Protein 4OMU (pdb70)

Radius of gyration: 23.9 Å; Cα contacts (8 Å, |Δi|>4): 1216; chains: 2; bounding box: 64×60×63 Å

InterPro domains:
  IPR006151 Quinate/shikimate 5-dehydrogenase/glutamyl-tRNA reductase [PF01488] (116-191)
  IPR011342 Shikimate dehydrogenase [TIGR00507] (4-271)
  IPR013708 Shikimate dehydrogenase substrate binding, N-terminal [PF08501] (6-87)
  IPR022893 Shikimate dehydrogenase family [MF_00222] (1-270)
  IPR022893 Shikimate dehydrogenase family [PTHR21089] (2-260)
  IPR036291 NAD(P)-binding domain superfamily [SSF51735] (101-270)
  IPR041121 SDH, C-terminal [PF18317] (238-268)
  IPR046346 Aminoacid dehydrogenase-like, N-terminal domain superfamily [SSF53223] (1-100)

B-factor: mean 20.56, std 8.1, range [7.71, 57.64]

Nearest PDB structures (foldseek):
  4omu-assembly2_B  TM=1.004E+00  e=1.196E-61  Pseudomonas putida KT2440
  3pgj-assembly1_D  TM=9.523E-01  e=4.438E-40  Vibrio cholerae O1 biovar El Tor str. N16961
  3pgj-assembly2_B  TM=9.652E-01  e=7.766E-38  Vibrio cholerae O1 biovar El Tor str. N16961
  3pgj-assembly2_C  TM=9.729E-01  e=3.930E-37  Vibrio cholerae O1 biovar El Tor str. N16961
  3pwz-assembly1_A  TM=9.339E-01  e=3.919E-31  Pseudomonas putida

Solvent-accessible surface area: 22590 Å² total; per-residue (Å²): 134,57,61,9,9,0,0,0,8,34,18,67,136,36,68,10,12,55,0,1,117,45,0,9,138,80,31,69,47,96,20,86,3,46,58,40,66,0,26,4,63,80,0,20,92,25,0,140,37,32,18,162,158,1,28,0,0,8,4,42,57,34,3,38,78,38,0,62,169,31,20,99,43,58,26,91,66,0,140,62,3,21,4,0,4,1,0,15,64,68,118,111,49,45,18,51,0,6,6,0,18,2,26,0,0,9,123,3,0,32,79,48,4,53,9,106,2,47,49,68,98,1,1,0,0,3,6,30,28,45,0,63,8,0,0,42,31,0,2,66,68,142,7,97,17,0,26,0,0,6,153,63,58,93,85,0,66,66,1,13,136,62,2,94,124,56,22,60,5,75,29,22,21,23,97,213,20,98,138,48,16,22,2,0,0,0,8,25,20,25,1,37,31,16,74,5,15,68,1,5,52,48,1,12,77,73,62,90,0,11,0,0,0,24,29,71,27,49,63,15,4,22,0,0,34,5,0,47,148,43,34,15,48,44,7,8,8,1,5,7,16,27,0,11,18,0,9,24,0,1,62,66,35,60,56,49,147,14,81,15,62,66,2,6,32,45,3,64,141,67,18,83,197,59,135,58,63,8,10,0,0,0,10,36,29,60,112,37,42,12,8,46,0,2,127,52,0,8,143,77,31,68,48,91,20,84,8,44,56,40,63,0,25,6,63,80,0,21,90,26,0,132,40,33,20,156,161,2,28,0,0,10,3,44,58,40,3,37,81,48,0,52,175,36,19,98,40,34,21,109,67,0,149,79,5,24,7,0,2,0,0,12,63,69,122,111,52,43,18,46,0,4,5,0,13,2,28,0,0,11,122,10,0,30,78,75,18,52,10,112,1,47,45,66,97,3,2,0,0,2,4,24,29,48,0,67,9,0,0,51,34,0,3,65,71,140,7,114,25,0,29,0,0,7,150,67,55,92,84,0,67,92,0,8,131,75,0,82,126,61,18,56,8,73,27,24,23,22,92,212,30,108,104,47,14,24,2,0,0,0,8,28,17,25,1,40,22,14,75,6,12,71,2,14,49,58,1,12,72,72,64,96,0,12,0,0,0,19,26,72,28,63,92,82,4,20,1,11,41,5,0,87,144,41,34,16,50,81,47,44,54,2,10,8,16,28,0,14,24,5,9,22,1,1,62,62,32,57,56,57,144,16,83,17,65,66,2,12,35,37,2,138,141,30,26,88,149,48,75,22,119,86,5,101,67,90

Sequence (556 aa):
MDQYVVFGNPIGHSKSPLIHRLFAEQTGQDLEYATLLAPLDEFSDCARGFFKQGSGGNVTVPFKEEAFRLCDSLTPRARRAGAVNTLSKLADGTLQGDNTDGAGLVRDLTVNAGVELAGKRILILGAGGAVRGVLEPILAHKPQSLVIANRTVEKAEQLAREFDELGPVVASGFAWLQEPVDVIINATSASLAGELPPIADSLVEAGRTVCYDMMYGKEPTPFCQWATKLGAAKVLDGLGMLAEQAAEAFFIWRGVRPDTAPVLAELRRQLARGMDQYVVFGNPIGHSKSPLIHRLFAEQTGQDLEYATLLAPLDEFSDCARGFFKQGSGGNVTVPFKEEAFRLCDSLTPRARRAGAVNTLSKLADGTLQGDNTDGAGLVRDLTVNAGVELAGKRILILGAGGAVRGVLEPILAHKPQSLVIANRTVEKAEQLAREFDELGPVVASGFAWLQEPVDVIINATSASLAGELPPIADSLVEAGRTVCYDMMYGKEPTPFCQWATKLGAAKVLDGLGMLAEQAAEAFFIWRGVRPDTAPVLAELRRQLARGSRENLYFQ

Foldseek 3Di:
DAEEEEEDVPPVPPCLQVLVVVLCVQVVHDYHYYYDYDDPVCRLVSVVVCLVRHFKYFYDPPCFLVLLVNFPEEDPLSVQLSGFGMWGQDPVRGIYGYQLLQVQVVCCQCPVVVAQAAQWFEEEEAQDSQVSNRPQVSLVSHYVAYEYEYPDQVSLQVSCVSCVVSHRYHYDYQVPDAAATQEYEYDDPCQQVPPDDPHDLNNADALGHEYEYLADDLDQGNSQVSNVVSRHNYGYYNLSSVSRSSQVSSCVRPVDGGDSVVVSVVVVVVSVVD/DAEEEEEDPPCVPPCQQVLLVVQCVQVVHDYHYYYDYADPPGRLVSVVVCLVRHFKYFYDPPCFLVVLVNFPEEDPLCVQLSGFGIWGQDPVRGIYGYQLLQVQVCCCQCPVVNAQAAQFEEEEEDQDSSCSNRVQVSLVSHYVAYEYEYPDQVSLVVSQVSPVVSHHYDTYYAPPDAAATQEYEYDDPCQQVVPDHPHDLNNADALGHEYEYLADALDRGPSLVSNVVSRHNYRYYNLSSVLRSSQVSSCVRPVDGGDSVVVSVVVNVVSPDDDPVPPPVD

Secondary structure (DSSP, 8-state):
-EEEEEEESS-TT-SHHHHHHHHHHHTT--EEEEEEE--TT-HHHHHHHHTTT--EEEE-TTSHHHHHHH-SEE-HHHHHHT--SEEEE-TTS-EEEE--HHHHHHHIIIIIS----TT-EEEEE--SHHHHTTHHHHHHT--SEEEEE-SSHHHHHHHHHHHGGGSSEEEE-GGG--S--SEEEE--GGGGGT------GGGS-TTT-EEEES---SS--HHHHHHHHTT-SEEE-THHHHHHHHHHHHHHHHS-PPP-HHHHHHHHHHHHH-/-EEEEEEESS-TT-SHHHHHHHHHHHHT--EEEEEEE--TT-HHHHHHHHTTT--EEEE-TTSHHHHHHH-SEE-HHHHHHT--SEEEE-TTS-EEEE--HHHHHHHIIIIIS----TT-EEEEE--SHHHHTTHHHHHTT--SEEEEE-SSHHHHHHHHHHHTTTS-EEEE-STT--S--SEEEE--GGGGGT------GGGS-TTT-EEEES---SSPPHHHHHHHHTT-SEEE-THHHHHHHHHHHHHHHHSSPPPHHHHHHHHHHHHT----TTSTT-

Structure (mmCIF, N/CA/C/O backbone):
data_4OMU
#
_entry.id   4OMU
#
_cell.length_a   67.555
_cell.length_b   84.393
_cell.length_c   94.404
_cell.angle_alpha   90.00
_cell.angle_beta   90.00
_cell.angle_gamma   90.00
#
_symmetry.space_group_name_H-M   'P 21 21 21'
#
loop_
_entity.id
_entity.type
_entity.pdbx_description
1 polymer 'Shikimate dehydrogenase'
2 non-polymer 'SULFATE ION'
3 water water
#
loop_
_atom_site.group_PDB
_atom_site.id
_atom_site.type_symbol
_atom_site.label_atom_id
_atom_site.label_alt_id
_atom_site.label_comp_id
_atom_site.label_asym_id
_atom_site.label_entity_id
_atom_site.label_seq_id
_atom_site.pdbx_PDB_ins_code
_atom_site.Cartn_x
_atom_site.Cartn_y
_atom_site.Cartn_z
_atom_site.occupancy
_atom_site.B_iso_or_equiv
_atom_site.auth_seq_id
_atom_site.auth_comp_id
_atom_site.auth_asym_id
_atom_site.auth_atom_id
_atom_site.pdbx_PDB_model_num
ATOM 1 N N . MET A 1 1 ? -23.104 -15.601 -34.730 1.00 36.02 1 MET A N 1
ATOM 2 C CA . MET A 1 1 ? -21.662 -15.568 -34.947 1.00 33.62 1 MET A CA 1
ATOM 3 C C . MET A 1 1 ? -20.934 -16.166 -33.754 1.00 25.49 1 MET A C 1
ATOM 4 O O . MET A 1 1 ? -21.341 -15.970 -32.614 1.00 29.96 1 MET A O 1
ATOM 9 N N . ASP A 1 2 ? -19.854 -16.891 -34.018 1.00 23.82 2 ASP A N 1
ATOM 10 C CA . ASP A 1 2 ? -19.135 -17.572 -32.949 1.00 19.27 2 ASP A CA 1
ATOM 11 C C . ASP A 1 2 ? -18.348 -16.578 -32.092 1.00 18.73 2 ASP A C 1
ATOM 12 O O . ASP A 1 2 ? -17.712 -15.661 -32.614 1.00 16.03 2 ASP A O 1
ATOM 17 N N . GLN A 1 3 ? -18.412 -16.760 -30.775 1.00 15.48 3 GLN A N 1
ATOM 18 C CA . GLN A 1 3 ? -17.754 -15.857 -29.838 1.00 15.53 3 GLN A CA 1
ATOM 19 C C . GLN A 1 3 ? -16.605 -16.536 -29.115 1.00 13.12 3 GLN A C 1
ATOM 20 O O . GLN A 1 3 ? -16.725 -17.663 -28.625 1.00 14.03 3 GLN A O 1
ATOM 26 N N . TYR A 1 4 ? -15.488 -15.825 -29.063 1.00 12.78 4 TYR A N 1
ATOM 27 C CA . TYR A 1 4 ? -14.290 -16.274 -28.368 1.00 11.92 4 TYR A CA 1
ATOM 28 C C . TYR A 1 4 ? -13.809 -15.155 -27.455 1.00 12.72 4 TYR A C 1
ATOM 29 O O . TYR A 1 4 ? -14.027 -13.964 -27.748 1.00 12.69 4 TYR A O 1
ATOM 38 N N . VAL A 1 5 ? -13.174 -15.526 -26.344 1.00 10.14 5 VAL A N 1
ATOM 39 C CA . VAL A 1 5 ? -12.567 -14.533 -25.443 1.00 11.21 5 VAL A CA 1
ATOM 40 C C . VAL A 1 5 ? -11.186 -14.928 -24.951 1.00 11.11 5 VAL A C 1
ATOM 41 O O . VAL A 1 5 ? -10.770 -16.091 -25.065 1.00 11.76 5 VAL A O 1
ATOM 45 N N . VAL A 1 6 ? -10.475 -13.950 -24.396 1.00 10.22 6 VAL A N 1
ATOM 46 C CA . VAL A 1 6 ? -9.324 -14.247 -23.549 1.00 9.40 6 VAL A CA 1
ATOM 47 C C . VAL A 1 6 ? -9.739 -13.969 -22.105 1.00 11.42 6 VAL A C 1
ATOM 48 O O . VAL A 1 6 ? -10.224 -12.883 -21.784 1.00 11.33 6 VAL A O 1
ATOM 52 N N . PHE A 1 7 ? -9.608 -14.985 -21.255 1.00 8.81 7 PHE A N 1
ATOM 53 C CA . PHE A 1 7 ? -9.892 -14.841 -19.831 1.00 10.70 7 PHE A CA 1
ATOM 54 C C . PHE A 1 7 ? -8.640 -14.344 -19.162 1.00 11.77 7 PHE A C 1
ATOM 55 O O . PHE A 1 7 ? -7.580 -14.941 -19.332 1.00 11.50 7 PHE A O 1
ATOM 63 N N . GLY A 1 8 ? -8.746 -13.295 -18.368 1.00 12.20 8 GLY A N 1
ATOM 64 C CA . GLY A 1 8 ? -7.576 -12.810 -17.675 1.00 14.13 8 GLY A CA 1
ATOM 65 C C . GLY A 1 8 ? -7.883 -11.786 -16.606 1.00 12.12 8 GLY A C 1
ATOM 66 O O . GLY A 1 8 ? -9.021 -11.324 -16.478 1.00 12.16 8 GLY A O 1
ATOM 67 N N . ASN A 1 9 ? -6.845 -11.445 -15.849 1.00 12.29 9 ASN A N 1
ATOM 68 C CA . ASN A 1 9 ? -6.900 -10.369 -14.861 1.00 12.79 9 ASN A CA 1
ATOM 69 C C . ASN A 1 9 ? -5.481 -9.953 -14.485 1.00 12.79 9 ASN A C 1
ATOM 70 O O . ASN A 1 9 ? -4.764 -10.725 -13.855 1.00 12.59 9 ASN A O 1
ATOM 75 N N . PRO A 1 10 ? -5.062 -8.738 -14.870 1.00 12.68 10 PRO A N 1
ATOM 76 C CA . PRO A 1 10 ? -5.771 -7.733 -15.661 1.00 13.11 10 PRO A CA 1
ATOM 77 C C . PRO A 1 10 ? -5.779 -8.130 -17.133 1.00 15.90 10 PRO A C 1
ATOM 78 O O . PRO A 1 10 ? -4.961 -8.951 -17.533 1.00 20.05 10 PRO A O 1
ATOM 82 N N . ILE A 1 11 ? -6.663 -7.562 -17.932 1.00 19.82 11 ILE A N 1
ATOM 83 C CA . ILE A 1 11 ? -6.749 -8.051 -19.305 1.00 22.29 11 ILE A CA 1
ATOM 84 C C . ILE A 1 11 ? -6.953 -6.909 -20.295 1.00 28.55 11 ILE A C 1
ATOM 85 O O . ILE A 1 11 ? -7.097 -7.131 -21.503 1.00 28.64 11 ILE A O 1
ATOM 90 N N . GLY A 1 12 ? -6.902 -5.684 -19.779 1.00 28.00 12 GLY A N 1
ATOM 91 C CA . GLY A 1 12 ? -7.101 -4.491 -20.581 1.00 34.97 12 GLY A CA 1
ATOM 92 C C . GLY A 1 12 ? -6.129 -4.345 -21.740 1.00 32.64 12 GLY A C 1
ATOM 93 O O . GLY A 1 12 ? -6.532 -3.980 -22.845 1.00 40.49 12 GLY A O 1
ATOM 94 N N . HIS A 1 13 ? -4.856 -4.642 -21.496 1.00 26.35 13 HIS A N 1
ATOM 95 C CA . HIS A 1 13 ? -3.809 -4.457 -22.498 1.00 32.87 13 HIS A CA 1
ATOM 96 C C . HIS A 1 13 ? -3.465 -5.720 -23.298 1.00 27.71 13 HIS A C 1
ATOM 97 O O . HIS A 1 13 ? -2.393 -5.809 -23.899 1.00 25.89 13 HIS A O 1
ATOM 104 N N . SER A 1 14 ? -4.370 -6.694 -23.302 1.00 23.36 14 SER A N 1
ATOM 105 C CA . SER A 1 14 ? -4.124 -7.955 -23.996 1.00 20.22 14 SER A CA 1
ATOM 106 C C . SER A 1 14 ? -3.894 -7.785 -25.491 1.00 18.45 14 SER A C 1
ATOM 107 O O . SER A 1 14 ? -4.589 -6.997 -26.136 1.00 20.33 14 SER A O 1
ATOM 110 N N . LYS A 1 15 ? -2.930 -8.541 -26.023 1.00 18.52 15 LYS A N 1
ATOM 111 C CA . LYS A 1 15 ? -2.653 -8.589 -27.453 1.00 20.28 15 LYS A CA 1
ATOM 112 C C . LYS A 1 15 ? -3.514 -9.647 -28.142 1.00 15.43 15 LYS A C 1
ATOM 113 O O . LYS A 1 15 ? -3.561 -9.715 -29.368 1.00 14.42 15 LYS A O 1
ATOM 119 N N . SER A 1 16 ? -4.184 -10.490 -27.360 1.00 14.87 16 SER A N 1
ATOM 120 C CA . SER A 1 16 ? -4.866 -11.637 -27.968 1.00 13.72 16 SER A CA 1
ATOM 121 C C . SER A 1 16 ? -6.035 -11.249 -28.892 1.00 13.11 16 SER A C 1
ATOM 122 O O . SER A 1 16 ? -6.214 -11.888 -29.935 1.00 13.05 16 SER A O 1
ATOM 125 N N . PRO A 1 17 ? -6.837 -10.230 -28.527 1.00 14.11 17 PRO A N 1
ATOM 126 C CA . PRO A 1 17 ? -7.901 -9.874 -29.473 1.00 14.05 17 PRO A CA 1
ATOM 127 C C . PRO A 1 17 ? -7.365 -9.447 -30.835 1.00 15.22 17 PRO A C 1
ATOM 128 O O . PRO A 1 17 ? -7.892 -9.928 -31.822 1.00 13.09 17 PRO A O 1
ATOM 132 N N . LEU A 1 18 ? -6.330 -8.615 -30.875 1.00 13.49 18 LEU A N 1
ATOM 133 C CA . LEU A 1 18 ? -5.697 -8.249 -32.145 1.00 12.74 18 LEU A CA 1
ATOM 134 C C . LEU A 1 18 ? -5.217 -9.479 -32.892 1.00 12.13 18 LEU A C 1
ATOM 135 O O . LEU A 1 18 ? -5.433 -9.611 -34.092 1.00 12.17 18 LEU A O 1
ATOM 140 N N . ILE A 1 19 ? -4.534 -10.366 -32.182 1.00 12.27 19 ILE A N 1
ATOM 141 C CA . ILE A 1 19 ? -3.929 -11.530 -32.821 1.00 10.45 19 ILE A CA 1
ATOM 142 C C . ILE A 1 19 ? -4.979 -12.405 -33.489 1.00 12.16 19 ILE A C 1
ATOM 143 O O . ILE A 1 19 ? -4.845 -12.763 -34.656 1.00 11.40 19 ILE A O 1
ATOM 148 N N . HIS A 1 20 ? -6.043 -12.724 -32.765 1.00 12.35 20 HIS A N 1
ATOM 149 C CA . HIS A 1 20 ? -7.032 -13.630 -33.323 1.00 13.21 20 HIS A CA 1
ATOM 150 C C . HIS A 1 20 ? -7.928 -12.939 -34.344 1.00 11.81 20 HIS A C 1
ATOM 151 O O . HIS A 1 20 ? -8.419 -13.590 -35.273 1.00 13.04 20 HIS A O 1
ATOM 158 N N . ARG A 1 21 ? -8.128 -11.628 -34.198 1.00 11.93 21 ARG A N 1
ATOM 159 C CA . ARG A 1 21 ? -8.865 -10.893 -35.232 1.00 11.73 21 ARG A CA 1
ATOM 160 C C . ARG A 1 21 ? -8.092 -10.898 -36.551 1.00 12.37 21 ARG A C 1
ATOM 161 O O . ARG A 1 21 ? -8.674 -11.098 -37.623 1.00 15.49 21 ARG A O 1
ATOM 169 N N . LEU A 1 22 ? -6.777 -10.739 -36.474 1.00 12.41 22 LEU A N 1
ATOM 170 C CA . LEU A 1 22 ? -5.951 -10.814 -37.676 1.00 13.97 22 LEU A CA 1
ATOM 171 C C . LEU A 1 22 ? -5.955 -12.219 -38.272 1.00 16.52 22 LEU A C 1
ATOM 172 O O . LEU A 1 22 ? -6.046 -12.388 -39.489 1.00 16.55 22 LEU A O 1
ATOM 177 N N . PHE A 1 23 ? -5.843 -13.229 -37.416 1.00 11.36 23 PHE A N 1
ATOM 178 C CA . PHE A 1 23 ? -6.007 -14.615 -37.857 1.00 12.10 23 PHE A CA 1
ATOM 179 C C . PHE A 1 23 ? -7.327 -14.812 -38.596 1.00 13.17 23 PHE A C 1
ATOM 180 O O . PHE A 1 23 ? -7.383 -15.447 -39.648 1.00 16.05 23 PHE A O 1
ATOM 188 N N . ALA A 1 24 ? -8.403 -14.298 -38.012 1.00 12.07 24 ALA A N 1
ATOM 189 C CA . ALA A 1 24 ? -9.738 -14.504 -38.571 1.00 12.94 24 ALA A CA 1
ATOM 190 C C . ALA A 1 24 ? -9.877 -13.823 -39.937 1.00 17.41 24 ALA A C 1
ATOM 191 O O . ALA A 1 24 ? -10.506 -14.368 -40.842 1.00 18.37 24 ALA A O 1
ATOM 193 N N . GLU A 1 25 ? -9.285 -12.641 -40.076 1.00 18.34 25 GLU A N 1
ATOM 194 C CA . GLU A 1 25 ? -9.314 -11.922 -41.346 1.00 22.11 25 GLU A CA 1
ATOM 195 C C . GLU A 1 25 ? -8.547 -12.692 -42.409 1.00 22.16 25 GLU A C 1
ATOM 196 O O . GLU A 1 25 ? -9.024 -12.867 -43.531 1.00 21.96 25 GLU A O 1
ATOM 202 N N . GLN A 1 26 ? -7.353 -13.152 -42.042 1.00 17.89 26 GLN A N 1
ATOM 203 C CA . GLN A 1 26 ? -6.497 -13.951 -42.918 1.00 19.94 26 GLN A CA 1
ATOM 204 C C . GLN A 1 26 ? -7.173 -15.170 -43.512 1.00 23.53 26 GLN A C 1
ATOM 205 O O . GLN A 1 26 ? -6.991 -15.497 -44.690 1.00 22.86 26 GLN A O 1
ATOM 211 N N . THR A 1 27 ? -7.914 -15.866 -42.659 1.00 20.90 27 THR A N 1
ATOM 212 C CA . THR A 1 27 ? -8.414 -17.194 -42.962 1.00 20.33 27 THR A CA 1
ATOM 213 C C . THR A 1 27 ? -9.920 -17.198 -43.239 1.00 19.51 27 THR A C 1
ATOM 214 O O . THR A 1 27 ? -10.535 -18.255 -43.336 1.00 21.96 27 THR A O 1
ATOM 218 N N . GLY A 1 28 ? -10.502 -16.007 -43.350 1.00 21.89 28 GLY A N 1
ATOM 219 C CA . GLY A 1 28 ? -11.917 -15.863 -43.666 1.00 23.27 28 GLY A CA 1
ATOM 220 C C . GLY A 1 28 ? -12.896 -16.447 -42.649 1.00 24.34 28 GLY A C 1
ATOM 221 O O . GLY A 1 28 ? -13.965 -16.951 -43.012 1.00 25.11 28 GLY A O 1
ATOM 222 N N . GLN A 1 29 ? -12.548 -16.370 -41.368 1.00 17.76 29 GLN A N 1
ATOM 223 C CA . GLN A 1 29 ? -13.403 -16.923 -40.325 1.00 19.49 29 GLN A CA 1
ATOM 224 C C . GLN A 1 29 ? -14.379 -15.914 -39.752 1.00 20.85 29 GLN A C 1
ATOM 225 O O . GLN A 1 29 ? -14.002 -14.792 -39.397 1.00 21.25 29 GLN A O 1
ATOM 231 N N . ASP A 1 30 ? -15.633 -16.335 -39.648 1.00 20.44 30 ASP A N 1
ATOM 232 C CA . ASP A 1 30 ? -16.694 -15.505 -39.103 1.00 21.35 30 ASP A CA 1
ATOM 233 C C . ASP A 1 30 ? -16.800 -15.666 -37.592 1.00 22.09 30 ASP A C 1
ATOM 234 O O . ASP A 1 30 ? -17.556 -16.501 -37.087 1.00 23.50 30 ASP A O 1
ATOM 239 N N . LEU A 1 31 ? -16.042 -14.851 -36.869 1.00 18.34 31 LEU A N 1
ATOM 240 C CA . LEU A 1 31 ? -16.024 -14.918 -35.413 1.00 19.80 31 LEU A CA 1
ATOM 241 C C . LEU A 1 31 ? -15.693 -13.567 -34.810 1.00 20.58 31 LEU A C 1
ATOM 242 O O . LEU A 1 31 ? -15.150 -12.691 -35.487 1.00 18.60 31 LEU A O 1
ATOM 247 N N . GLU A 1 32 ? -15.993 -13.418 -33.524 1.00 17.47 32 GLU A N 1
ATOM 248 C CA . GLU A 1 32 ? -15.584 -12.241 -32.774 1.00 20.51 32 GLU A CA 1
ATOM 249 C C . GLU A 1 32 ? -14.761 -12.670 -31.570 1.00 18.46 32 GLU A C 1
ATOM 250 O O . GLU A 1 32 ? -14.992 -13.739 -31.017 1.00 17.19 32 GLU A O 1
ATOM 256 N N . TYR A 1 33 ? -13.807 -11.829 -31.171 1.00 18.27 33 TYR A N 1
ATOM 257 C CA . TYR A 1 33 ? -12.908 -12.145 -30.065 1.00 15.02 33 TYR A CA 1
ATOM 258 C C . TYR A 1 33 ? -12.761 -10.940 -29.138 1.00 22.95 33 TYR A C 1
ATOM 259 O O . TYR A 1 33 ? -12.357 -9.859 -29.573 1.00 25.29 33 TYR A O 1
ATOM 268 N N . ALA A 1 34 ? -13.085 -11.129 -27.862 1.00 15.90 34 ALA A N 1
ATOM 269 C CA . ALA A 1 34 ? -13.051 -10.024 -26.899 1.00 15.60 34 ALA A CA 1
ATOM 270 C C . ALA A 1 34 ? -12.309 -10.425 -25.629 1.00 17.62 34 ALA A C 1
ATOM 271 O O . ALA A 1 34 ? -11.986 -11.586 -25.443 1.00 15.52 34 ALA A O 1
ATOM 273 N N . THR A 1 35 ? -12.012 -9.457 -24.767 1.00 16.30 35 THR A N 1
ATOM 274 C CA . THR A 1 35 ? -11.423 -9.759 -23.459 1.00 13.52 35 THR A CA 1
ATOM 275 C C . THR A 1 35 ? -12.552 -10.042 -22.482 1.00 14.57 35 THR A C 1
ATOM 276 O O . THR A 1 35 ? -13.665 -9.556 -22.656 1.00 13.83 35 THR A O 1
ATOM 280 N N . LEU A 1 36 ? -12.268 -10.856 -21.472 1.00 12.46 36 LEU A N 1
ATOM 281 C CA . LEU A 1 36 ? -13.205 -11.095 -20.381 1.00 11.99 36 LEU A CA 1
ATOM 282 C C . LEU A 1 36 ? -12.432 -11.028 -19.077 1.00 12.42 36 LEU A C 1
ATOM 283 O O . LEU A 1 36 ? -11.605 -11.894 -18.801 1.00 12.39 36 LEU A O 1
ATOM 288 N N . LEU A 1 37 ? -12.704 -9.994 -18.286 1.00 12.24 37 LEU A N 1
ATOM 289 C CA . LEU A 1 37 ? -12.054 -9.843 -16.995 1.00 11.25 37 LEU A CA 1
ATOM 290 C C . LEU A 1 37 ? -12.692 -10.753 -15.958 1.00 14.25 37 LEU A C 1
ATOM 291 O O . LEU A 1 37 ? -13.871 -10.614 -15.626 1.00 17.53 37 LEU A O 1
ATOM 296 N N . ALA A 1 38 ? -11.918 -11.713 -15.475 1.00 13.08 38 ALA A N 1
ATOM 297 C CA . ALA A 1 38 ? -12.373 -12.576 -14.390 1.00 13.80 38 ALA A CA 1
ATOM 298 C C . ALA A 1 38 ? -11.787 -12.107 -13.077 1.00 12.50 38 ALA A C 1
ATOM 299 O O . ALA A 1 38 ? -10.565 -11.959 -12.971 1.00 14.02 38 ALA A O 1
ATOM 301 N N . PRO A 1 39 ? -12.638 -11.892 -12.057 1.00 12.53 39 PRO A N 1
ATOM 302 C CA . PRO A 1 39 ? -12.078 -11.688 -10.714 1.00 13.76 39 PRO A CA 1
ATOM 303 C C . PRO A 1 39 ? -11.141 -12.837 -10.375 1.00 12.23 39 PRO A C 1
ATOM 304 O O . PRO A 1 39 ? -11.423 -13.969 -10.759 1.00 13.46 39 PRO A O 1
ATOM 308 N N . LEU A 1 40 ? -10.042 -12.558 -9.685 1.00 10.84 40 LEU A N 1
ATOM 309 C CA . LEU A 1 40 ? -9.011 -13.564 -9.446 1.00 12.97 40 LEU A CA 1
ATOM 310 C C . LEU A 1 40 ? -9.504 -14.830 -8.741 1.00 12.25 40 LEU A C 1
ATOM 311 O O . LEU A 1 40 ? -8.890 -15.894 -8.858 1.00 14.32 40 LEU A O 1
ATOM 316 N N . ASP A 1 41 ? -10.617 -14.724 -8.022 1.00 14.05 41 ASP A N 1
ATOM 317 C CA . ASP A 1 41 ? -11.141 -15.879 -7.306 1.00 15.54 41 ASP A CA 1
ATOM 318 C C . ASP A 1 41 ? -12.431 -16.420 -7.901 1.00 15.34 41 ASP A C 1
ATOM 319 O O . ASP A 1 41 ? -13.023 -17.334 -7.332 1.00 14.82 41 ASP A O 1
ATOM 324 N N . GLU A 1 42 ? -12.860 -15.881 -9.038 1.00 15.11 42 GLU A N 1
ATOM 325 C CA . GLU A 1 42 ? -14.139 -16.289 -9.620 1.00 14.22 42 GLU A CA 1
ATOM 326 C C . GLU A 1 42 ? -14.003 -16.774 -11.060 1.00 12.50 42 GLU A C 1
ATOM 327 O O . GLU A 1 42 ? -14.941 -16.643 -11.832 1.00 13.47 42 GLU A O 1
ATOM 333 N N . PHE A 1 43 ? -12.850 -17.333 -11.423 1.00 13.45 43 PHE A N 1
ATOM 334 C CA . PHE A 1 43 ? -12.651 -17.717 -12.822 1.00 12.87 43 PHE A CA 1
ATOM 335 C C . PHE A 1 43 ? -13.666 -18.749 -13.294 1.00 12.70 43 PHE A C 1
ATOM 336 O O . PHE A 1 43 ? -14.231 -18.615 -14.379 1.00 13.09 43 PHE A O 1
ATOM 344 N N . SER A 1 44 ? -13.877 -19.803 -12.508 1.00 13.75 44 SER A N 1
ATOM 345 C CA . SER A 1 44 ? -14.764 -20.876 -12.956 1.00 15.52 44 SER A CA 1
ATOM 346 C C . SER A 1 44 ? -16.177 -20.363 -13.200 1.00 17.32 44 SER A C 1
ATOM 347 O O . SER A 1 44 ? -16.821 -20.736 -14.182 1.00 14.04 44 SER A O 1
ATOM 350 N N . ASP A 1 45 ? -16.659 -19.493 -12.319 1.00 15.49 45 ASP A N 1
ATOM 351 C CA . ASP A 1 45 ? -17.976 -18.900 -12.510 1.00 18.21 45 ASP A CA 1
ATOM 352 C C . ASP A 1 45 ? -18.046 -18.112 -13.812 1.00 17.94 45 ASP A C 1
ATOM 353 O O . ASP A 1 45 ? -19.022 -18.201 -14.558 1.00 17.91 45 ASP A O 1
ATOM 358 N N . CYS A 1 46 ? -16.994 -17.350 -14.088 1.00 14.20 46 CYS A N 1
ATOM 359 C CA . CYS A 1 46 ? -16.936 -16.534 -15.294 1.00 14.88 46 CYS A CA 1
ATOM 360 C C . CYS A 1 46 ? -16.956 -17.398 -16.546 1.00 13.81 46 CYS A C 1
ATOM 361 O O . CYS A 1 46 ? -17.641 -17.076 -17.515 1.00 16.23 46 CYS A O 1
ATOM 364 N N . ALA A 1 47 ? -16.169 -18.472 -16.528 1.00 13.83 47 ALA A N 1
ATOM 365 C CA . ALA A 1 47 ? -16.104 -19.395 -17.656 1.00 13.15 47 ALA A CA 1
ATOM 366 C C . ALA A 1 47 ? -17.456 -20.083 -17.881 1.00 13.06 47 ALA A C 1
ATOM 367 O O . ALA A 1 47 ? -17.927 -20.155 -19.012 1.00 14.65 47 ALA A O 1
ATOM 369 N N . ARG A 1 48 ? -18.089 -20.567 -16.816 1.00 15.82 48 ARG A N 1
ATOM 370 C CA . ARG A 1 48 ? -19.410 -21.187 -16.980 1.00 16.81 48 ARG A CA 1
ATOM 371 C C . ARG A 1 48 ? -20.421 -20.229 -17.589 1.00 17.07 48 ARG A C 1
ATOM 372 O O . ARG A 1 48 ? -21.206 -20.619 -18.467 1.00 17.23 48 ARG A O 1
ATOM 380 N N . GLY A 1 49 ? -20.409 -18.979 -17.131 1.00 15.02 49 GLY A N 1
ATOM 381 C CA . GLY A 1 49 ? -21.281 -17.962 -17.685 1.00 19.10 49 GLY A CA 1
ATOM 382 C C . GLY A 1 49 ? -21.016 -17.728 -19.162 1.00 18.88 49 GLY A C 1
ATOM 383 O O . GLY A 1 49 ? -21.943 -17.694 -19.975 1.00 18.07 49 GLY A O 1
ATOM 384 N N . PHE A 1 50 ? -19.744 -17.579 -19.525 1.00 14.37 50 PHE A N 1
ATOM 385 C CA . PHE A 1 50 ? -19.408 -17.340 -20.924 1.00 13.90 50 PHE A CA 1
ATOM 386 C C . PHE A 1 50 ? -19.812 -18.487 -21.842 1.00 15.63 50 PHE A C 1
ATOM 387 O O . PHE A 1 50 ? -20.269 -18.256 -22.965 1.00 16.52 50 PHE A O 1
ATOM 395 N N . PHE A 1 51 ? -19.654 -19.719 -21.377 1.00 13.79 51 PHE A N 1
ATOM 396 C CA . PHE A 1 51 ? -19.823 -20.857 -22.267 1.00 13.26 51 PHE A CA 1
ATOM 397 C C . PHE A 1 51 ? -21.279 -21.296 -22.397 1.00 17.25 51 PHE A C 1
ATOM 398 O O . PHE A 1 51 ? -21.579 -22.284 -23.065 1.00 21.45 51 PHE A O 1
ATOM 406 N N . LYS A 1 52 ? -22.183 -20.542 -21.787 1.00 19.17 52 LYS A N 1
ATOM 407 C CA . LYS A 1 52 ? -23.597 -20.715 -22.104 1.00 22.65 52 LYS A CA 1
ATOM 408 C C . LYS A 1 52 ? -23.818 -20.460 -23.596 1.00 23.06 52 LYS A C 1
ATOM 409 O O . LYS A 1 52 ? -24.537 -21.217 -24.254 1.00 23.97 52 LYS A O 1
ATOM 415 N N . GLN A 1 53 ? -23.163 -19.422 -24.124 1.00 22.29 53 GLN A N 1
ATOM 416 C CA . GLN A 1 53 ? -23.289 -19.024 -25.529 1.00 23.81 53 GLN A CA 1
ATOM 417 C C . GLN A 1 53 ? -21.972 -19.050 -26.319 1.00 21.89 53 GLN A C 1
ATOM 418 O O . GLN A 1 53 ? -21.982 -19.050 -27.554 1.00 20.43 53 GLN A O 1
ATOM 424 N N . GLY A 1 54 ? -20.843 -19.043 -25.619 1.00 18.48 54 GLY A N 1
ATOM 425 C CA . GLY A 1 54 ? -19.561 -18.880 -26.292 1.00 14.74 54 GLY A CA 1
ATOM 426 C C . GLY A 1 54 ? -18.983 -20.152 -26.888 1.00 13.27 54 GLY A C 1
ATOM 427 O O . GLY A 1 54 ? -19.351 -21.250 -26.489 1.00 16.24 54 GLY A O 1
ATOM 428 N N . SER A 1 55 ? -18.032 -20.002 -27.807 1.00 12.86 55 SER A N 1
ATOM 429 C CA . SER A 1 55 ? -17.465 -21.150 -28.508 1.00 11.02 55 SER A CA 1
ATOM 430 C C . SER A 1 55 ? -16.119 -21.598 -27.958 1.00 12.57 55 SER A C 1
ATOM 431 O O . SER A 1 55 ? -15.827 -22.780 -27.922 1.00 14.22 55 SER A O 1
ATOM 434 N N . GLY A 1 56 ? -15.284 -20.654 -27.555 1.00 12.49 56 GLY A N 1
ATOM 435 C CA . GLY A 1 56 ? -13.967 -21.026 -27.078 1.00 12.83 56 GLY A CA 1
ATOM 436 C C . GLY A 1 56 ? -13.321 -19.861 -26.361 1.00 10.63 56 GLY A C 1
ATOM 437 O O . GLY A 1 56 ? -13.804 -18.733 -26.436 1.00 11.84 56 GLY A O 1
ATOM 438 N N . GLY A 1 57 ? -12.224 -20.118 -25.664 1.00 10.67 57 GLY A N 1
ATOM 439 C CA . GLY A 1 57 ? -11.487 -19.009 -25.088 1.00 10.28 57 GLY A CA 1
ATOM 440 C C . GLY A 1 57 ? -10.076 -19.374 -24.720 1.00 11.86 57 GLY A C 1
ATOM 441 O O . GLY A 1 57 ? -9.797 -20.522 -24.400 1.00 11.22 57 GLY A O 1
ATOM 442 N N . ASN A 1 58 ? -9.185 -18.394 -24.752 1.00 8.91 58 ASN A N 1
ATOM 443 C CA . ASN A 1 58 ? -7.849 -18.616 -24.223 1.00 10.37 58 ASN A CA 1
ATOM 444 C C . ASN A 1 58 ? -7.814 -18.273 -22.759 1.00 8.78 58 ASN A C 1
ATOM 445 O O . ASN A 1 58 ? -8.547 -17.397 -22.300 1.00 10.63 58 ASN A O 1
ATOM 450 N N . VAL A 1 59 ? -6.967 -18.985 -22.035 1.00 8.87 59 VAL A N 1
ATOM 451 C CA . VAL A 1 59 ? -6.834 -18.808 -20.596 1.00 9.50 59 VAL A CA 1
ATOM 452 C C . VAL A 1 59 ? -5.425 -18.368 -20.262 1.00 8.41 59 VAL A C 1
ATOM 453 O O . VAL A 1 59 ? -4.447 -19.046 -20.599 1.00 11.11 59 VAL A O 1
ATOM 457 N N . THR A 1 60 ? -5.317 -17.216 -19.608 1.00 8.56 60 THR A N 1
ATOM 458 C CA . THR A 1 60 ? -4.009 -16.681 -19.247 1.00 10.79 60 THR A CA 1
ATOM 459 C C . THR A 1 60 ? -3.629 -17.044 -17.812 1.00 13.09 60 THR A C 1
ATOM 460 O O . THR A 1 60 ? -4.480 -17.427 -16.996 1.00 10.49 60 THR A O 1
ATOM 464 N N . VAL A 1 61 ? -2.339 -16.934 -17.509 1.00 10.77 61 VAL A N 1
ATOM 465 C CA . VAL A 1 61 ? -1.887 -16.974 -16.127 1.00 11.18 61 VAL A CA 1
ATOM 466 C C . VAL A 1 61 ? -2.660 -15.868 -15.388 1.00 12.79 61 VAL A C 1
ATOM 467 O O . VAL A 1 61 ? -2.792 -14.758 -15.906 1.00 14.12 61 VAL A O 1
ATOM 471 N N . PRO A 1 62 ? -3.163 -16.140 -14.173 1.00 10.74 62 PRO A N 1
ATOM 472 C CA . PRO A 1 62 ? -2.927 -17.254 -13.251 1.00 13.52 62 PRO A CA 1
ATOM 473 C C . PRO A 1 62 ? -3.995 -18.343 -13.285 1.00 12.40 62 PRO A C 1
ATOM 474 O O . PRO A 1 62 ? -4.064 -19.145 -12.344 1.00 15.62 62 PRO A O 1
ATOM 478 N N . PHE A 1 63 ? -4.783 -18.395 -14.354 1.00 10.71 63 PHE A N 1
ATOM 479 C CA . PHE A 1 63 ? -5.991 -19.226 -14.356 1.00 11.03 63 PHE A CA 1
ATOM 480 C C . PHE A 1 63 ? -5.833 -20.618 -14.980 1.00 10.98 63 PHE A C 1
ATOM 481 O O . PHE A 1 63 ? -6.810 -21.354 -15.028 1.00 10.53 63 PHE A O 1
ATOM 489 N N . LYS A 1 64 ? -4.639 -20.983 -15.451 1.00 11.36 64 LYS A N 1
ATOM 490 C CA . LYS A 1 64 ? -4.502 -22.194 -16.271 1.00 9.28 64 LYS A CA 1
ATOM 491 C C . LYS A 1 64 ? -4.709 -23.481 -15.473 1.00 11.28 64 LYS A C 1
ATOM 492 O O . LYS A 1 64 ? -5.232 -24.471 -16.008 1.00 10.93 64 LYS A O 1
ATOM 498 N N . GLU A 1 65 ? -4.336 -23.467 -14.199 1.00 11.69 65 GLU A N 1
ATOM 499 C CA . GLU A 1 65 ? -4.525 -24.653 -13.360 1.00 14.51 65 GLU A CA 1
ATOM 500 C C . GLU A 1 65 ? -6.007 -24.837 -13.016 1.00 12.30 65 GLU A C 1
ATOM 501 O O . GLU A 1 65 ? -6.526 -25.966 -13.053 1.00 13.57 65 GLU A O 1
ATOM 507 N N . GLU A 1 66 ? -6.681 -23.735 -12.686 1.00 11.47 66 GLU A N 1
ATOM 508 C CA . GLU A 1 66 ? -8.110 -23.779 -12.395 1.00 13.19 66 GLU A CA 1
ATOM 509 C C . GLU A 1 66 ? -8.884 -24.233 -13.619 1.00 14.07 66 GLU A C 1
ATOM 510 O O . GLU A 1 66 ? -9.843 -24.994 -13.504 1.00 12.87 66 GLU A O 1
ATOM 516 N N . ALA A 1 67 ? -8.463 -23.772 -14.795 1.00 12.80 67 ALA A N 1
ATOM 517 C CA . ALA A 1 67 ? -9.095 -24.223 -16.038 1.00 10.76 67 ALA A CA 1
ATOM 518 C C . ALA A 1 67 ? -8.918 -25.729 -16.230 1.00 10.36 67 ALA A C 1
ATOM 519 O O . ALA A 1 67 ? -9.822 -26.399 -16.721 1.00 12.84 67 ALA A O 1
ATOM 521 N N . PHE A 1 68 ? -7.754 -26.247 -15.846 1.00 12.06 68 PHE A N 1
ATOM 522 C CA . PHE A 1 68 ? -7.457 -27.682 -15.915 1.00 15.09 68 PHE A CA 1
ATOM 523 C C . PHE A 1 68 ? -8.424 -28.452 -15.010 1.00 16.22 68 PHE A C 1
ATOM 524 O O . PHE A 1 68 ? -8.886 -29.535 -15.371 1.00 15.60 68 PHE A O 1
ATOM 532 N N . ARG A 1 69 ? -8.767 -27.870 -13.862 1.00 14.15 69 ARG A N 1
ATOM 533 C CA . ARG A 1 69 ? -9.686 -28.540 -12.936 1.00 15.03 69 ARG A CA 1
ATOM 534 C C . ARG A 1 69 ? -11.153 -28.416 -13.343 1.00 18.08 69 ARG A C 1
ATOM 535 O O . ARG A 1 69 ? -11.980 -29.240 -12.950 1.00 20.25 69 A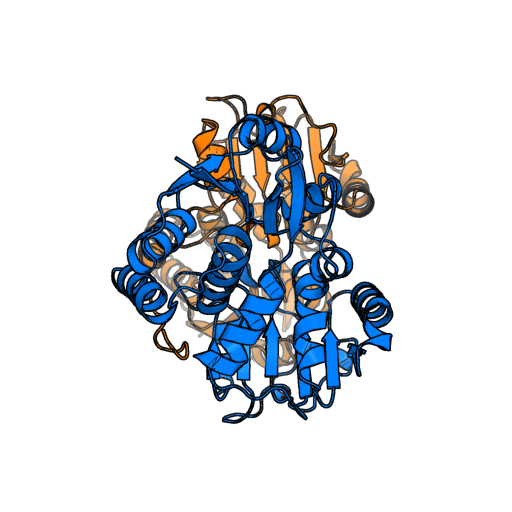RG A O 1
ATOM 543 N N . LEU A 1 70 ? -11.478 -27.379 -14.111 1.00 14.08 70 LEU A N 1
ATOM 544 C CA . LEU A 1 70 ? -12.856 -27.095 -14.531 1.00 17.43 70 LEU A CA 1
ATOM 545 C C . LEU A 1 70 ? -13.395 -27.979 -15.653 1.00 20.26 70 LEU A C 1
ATOM 546 O O . LEU A 1 70 ? -14.596 -28.274 -15.714 1.00 18.93 70 LEU A O 1
ATOM 551 N N . CYS A 1 71 ? -12.504 -28.383 -16.549 1.00 18.38 71 CYS A N 1
ATOM 552 C CA . CYS A 1 71 ? -12.890 -29.052 -17.790 1.00 14.77 71 CYS A CA 1
ATOM 553 C C . CYS A 1 71 ? -13.606 -30.370 -17.596 1.00 17.11 71 CYS A C 1
ATOM 554 O O . CYS A 1 71 ? -13.339 -31.099 -16.643 1.00 19.83 71 CYS A O 1
ATOM 557 N N . ASP A 1 72 ? -14.510 -30.664 -18.523 1.00 15.45 72 ASP A N 1
ATOM 558 C CA . ASP A 1 72 ? -15.126 -31.982 -18.611 1.00 18.52 72 ASP A CA 1
ATOM 559 C C . ASP A 1 72 ? -14.187 -32.994 -19.267 1.00 19.21 72 ASP A C 1
ATOM 560 O O . ASP A 1 72 ? -14.167 -34.166 -18.908 1.00 20.21 72 ASP A O 1
ATOM 565 N N . SER A 1 73 ? -13.417 -32.550 -20.252 1.00 15.97 73 SER A N 1
ATOM 566 C CA . SER A 1 73 ? -12.430 -33.429 -20.856 1.00 13.59 73 SER A CA 1
ATOM 567 C C . SER A 1 73 ? -11.150 -32.657 -21.113 1.00 15.21 73 SER A C 1
ATOM 568 O O . SER A 1 73 ? -11.168 -31.423 -21.182 1.00 11.84 73 SER A O 1
ATOM 571 N N . LEU A 1 74 ? -10.057 -33.405 -21.219 1.00 17.30 74 LEU A N 1
ATOM 572 C CA . LEU A 1 74 ? -8.729 -32.861 -21.478 1.00 16.93 74 LEU A CA 1
ATOM 573 C C . LEU A 1 74 ? -8.050 -33.604 -22.599 1.00 17.21 74 LEU A C 1
ATOM 574 O O . LEU A 1 74 ? -8.156 -34.827 -22.707 1.00 17.42 74 LEU A O 1
ATOM 579 N N . THR A 1 75 ? -7.340 -32.870 -23.441 1.00 13.54 75 THR A N 1
ATOM 580 C CA . THR A 1 75 ? -6.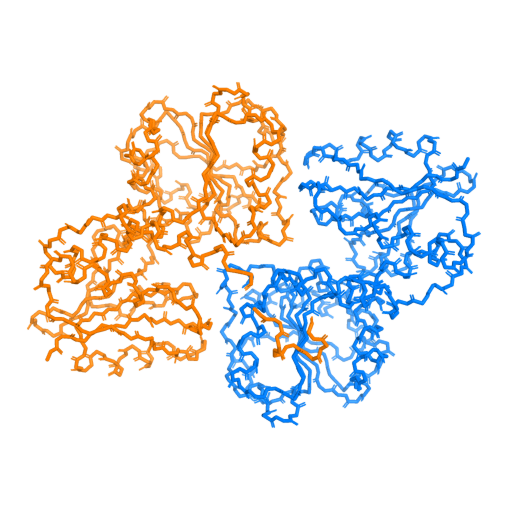489 -33.503 -24.426 1.00 14.17 75 THR A CA 1
ATOM 581 C C . THR A 1 75 ? -5.320 -34.146 -23.691 1.00 11.92 75 THR A C 1
ATOM 582 O O . THR A 1 75 ? -5.025 -33.777 -22.554 1.00 14.24 75 THR A O 1
ATOM 586 N N . PRO A 1 76 ? -4.658 -35.122 -24.324 1.00 15.88 76 PRO A N 1
ATOM 587 C CA . PRO A 1 76 ? -3.494 -35.758 -23.695 1.00 18.03 76 PRO A CA 1
ATOM 588 C C . PRO A 1 76 ? -2.398 -34.758 -23.314 1.00 14.38 76 PRO A C 1
ATOM 589 O O . PRO A 1 76 ? -1.830 -34.843 -22.214 1.00 14.97 76 PRO A O 1
ATOM 593 N N . ARG A 1 77 ? -2.116 -33.782 -24.174 1.00 15.51 77 ARG A N 1
ATOM 594 C CA . ARG A 1 77 ? -1.051 -32.846 -23.832 1.00 14.05 77 ARG A CA 1
ATOM 595 C C . ARG A 1 77 ? -1.460 -31.916 -22.690 1.00 14.99 77 ARG A C 1
ATOM 596 O O . ARG A 1 77 ? -0.622 -31.527 -21.896 1.00 14.10 77 ARG A O 1
ATOM 604 N N . ALA A 1 78 ? -2.749 -31.598 -22.577 1.00 12.44 78 ALA A N 1
ATOM 605 C CA . ALA A 1 78 ? -3.236 -30.817 -21.439 1.00 13.08 78 ALA A CA 1
ATOM 606 C C . ALA A 1 78 ? -3.177 -31.638 -20.149 1.00 14.29 78 ALA A C 1
ATOM 607 O O . ALA A 1 78 ? -2.815 -31.119 -19.098 1.00 13.86 78 ALA A O 1
ATOM 609 N N . ARG A 1 79 ? -3.513 -32.926 -20.242 1.00 14.66 79 ARG A N 1
ATOM 610 C CA . ARG A 1 79 ? -3.396 -33.826 -19.098 1.00 13.14 79 ARG A CA 1
ATOM 611 C C . ARG A 1 79 ? -1.968 -33.837 -18.563 1.00 14.67 79 ARG A C 1
ATOM 612 O O . ARG A 1 79 ? -1.752 -33.686 -17.367 1.00 20.82 79 ARG A O 1
ATOM 620 N N . ARG A 1 80 ? -1.003 -34.012 -19.460 1.00 14.74 80 ARG A N 1
ATOM 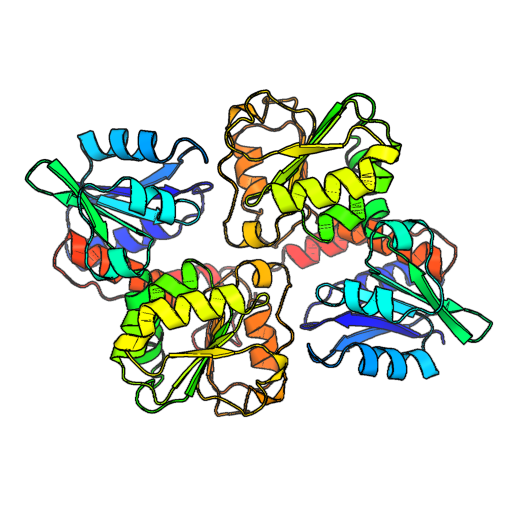621 C CA . ARG A 1 80 ? 0.407 -34.039 -19.062 1.00 13.74 80 ARG A CA 1
ATOM 622 C C . ARG A 1 80 ? 0.860 -32.686 -18.520 1.00 16.36 80 ARG A C 1
ATOM 623 O O . ARG A 1 80 ? 1.639 -32.621 -17.574 1.00 17.86 80 ARG A O 1
ATOM 631 N N . ALA A 1 81 ? 0.355 -31.599 -19.097 1.00 16.53 81 ALA A N 1
ATOM 632 C CA . ALA A 1 81 ? 0.765 -30.268 -18.654 1.00 14.30 81 ALA A CA 1
ATOM 633 C C . ALA A 1 81 ? 0.215 -29.856 -17.282 1.00 15.76 81 ALA A C 1
ATOM 634 O O . ALA A 1 81 ? 0.806 -29.013 -16.613 1.00 16.00 81 ALA A O 1
ATOM 636 N N . GLY A 1 82 ? -0.920 -30.415 -16.870 1.00 15.78 82 GLY A N 1
ATOM 637 C CA . GLY A 1 82 ? -1.550 -29.995 -15.624 1.00 16.58 82 GLY A CA 1
ATOM 638 C C . GLY A 1 82 ? -2.039 -28.558 -15.681 1.00 16.54 82 GLY A C 1
ATOM 639 O O . GLY A 1 82 ? -2.148 -27.858 -14.676 1.00 16.25 82 GLY A O 1
ATOM 640 N N . ALA A 1 83 ? -2.342 -28.109 -16.889 1.00 13.41 83 ALA A N 1
ATOM 641 C CA . ALA A 1 83 ? -2.677 -26.713 -17.115 1.00 13.38 83 ALA A CA 1
ATOM 642 C C . ALA A 1 83 ? -3.355 -26.597 -18.461 1.00 11.54 83 ALA A C 1
ATOM 643 O O . ALA A 1 83 ? -2.943 -27.259 -19.407 1.00 13.44 83 ALA A O 1
ATOM 645 N N . VAL A 1 84 ? -4.386 -25.767 -18.530 1.00 11.29 84 VAL A N 1
ATOM 646 C CA . VAL A 1 84 ? -5.153 -25.552 -19.750 1.00 9.61 84 VAL A CA 1
ATOM 647 C C . VAL A 1 84 ? -5.071 -24.081 -20.135 1.00 8.97 84 VAL A C 1
ATOM 648 O O . VAL A 1 84 ? -5.340 -23.204 -19.308 1.00 11.31 84 VAL A O 1
ATOM 652 N N . ASN A 1 85 ? -4.681 -23.806 -21.382 1.00 10.15 85 ASN A N 1
ATOM 653 C CA . ASN A 1 85 ? -4.650 -22.428 -21.859 1.00 10.00 85 ASN A CA 1
ATOM 654 C C . ASN A 1 85 ? -5.663 -22.190 -22.987 1.00 10.84 85 ASN A C 1
ATOM 655 O O . ASN A 1 85 ? -5.779 -21.087 -23.511 1.00 10.46 85 ASN A O 1
ATOM 660 N N . THR A 1 86 ? -6.402 -23.239 -23.344 1.00 8.64 86 THR A N 1
ATOM 661 C CA . THR A 1 86 ? -7.349 -23.172 -24.450 1.00 9.31 86 THR A CA 1
ATOM 662 C C . THR A 1 86 ? -8.583 -23.983 -24.097 1.00 10.98 86 THR A C 1
ATOM 663 O O . THR A 1 86 ? -8.486 -25.190 -23.870 1.00 11.29 86 THR A O 1
ATOM 667 N N . LEU A 1 87 ? -9.731 -23.311 -24.057 1.00 10.65 87 LEU A N 1
ATOM 668 C CA . LEU A 1 87 ? -11.012 -23.944 -23.741 1.00 9.68 87 LEU A CA 1
ATOM 669 C C . LEU A 1 87 ? -11.883 -23.974 -24.987 1.00 10.89 87 LEU A C 1
ATOM 670 O O . LEU A 1 87 ? -11.950 -22.985 -25.728 1.00 10.52 87 LEU A O 1
ATOM 675 N N . SER A 1 88 ? -12.551 -25.107 -25.214 1.00 10.83 88 SER A N 1
ATOM 676 C CA . SER A 1 88 ? -13.460 -25.244 -26.353 1.00 10.99 88 SER A CA 1
ATOM 677 C C . SER A 1 88 ? -14.772 -25.877 -25.908 1.00 14.68 88 SER A C 1
ATOM 678 O O . SER A 1 88 ? -14.765 -26.855 -25.159 1.00 14.04 88 SER A O 1
ATOM 681 N N . LYS A 1 89 ? -15.892 -25.353 -26.399 1.00 14.87 89 LYS A N 1
ATOM 682 C CA . LYS A 1 89 ? -17.176 -26.003 -26.152 1.00 15.83 89 LYS A CA 1
ATOM 683 C C . LYS A 1 89 ? -17.442 -26.998 -27.273 1.00 19.06 89 LYS A C 1
ATOM 684 O O . LYS A 1 89 ? -17.313 -26.652 -28.448 1.00 21.89 89 LYS A O 1
ATOM 690 N N . LEU A 1 90 ? -17.791 -28.232 -26.919 1.00 18.26 90 LEU A N 1
ATOM 691 C CA . LEU A 1 90 ? -18.016 -29.260 -27.936 1.00 19.25 90 LEU A CA 1
ATOM 692 C C . LEU A 1 90 ? -19.486 -29.273 -28.308 1.00 25.27 90 LEU A C 1
ATOM 693 O O . LEU A 1 90 ? -20.296 -28.598 -27.675 1.00 24.35 90 LEU A O 1
ATOM 698 N N . ALA A 1 91 ? -19.825 -30.051 -29.326 1.00 25.15 91 ALA A N 1
ATOM 699 C CA . ALA A 1 91 ? -21.199 -30.086 -29.814 1.00 29.31 91 ALA A CA 1
ATOM 700 C C . ALA A 1 91 ? -22.192 -30.562 -28.759 1.00 26.44 91 ALA A C 1
ATOM 701 O O . ALA A 1 91 ? -23.357 -30.161 -28.778 1.00 34.91 91 ALA A O 1
ATOM 703 N N . ASP A 1 92 ? -21.743 -31.409 -27.837 1.00 29.90 92 ASP A N 1
ATOM 704 C CA . ASP A 1 92 ? -22.631 -31.902 -26.790 1.00 27.35 92 ASP A CA 1
ATOM 705 C C . ASP A 1 92 ? -22.676 -30.959 -25.596 1.00 28.28 92 ASP A C 1
ATOM 706 O O . ASP A 1 92 ? -23.225 -31.302 -24.550 1.00 30.34 92 ASP A O 1
ATOM 711 N N . GLY A 1 93 ? -22.082 -29.778 -25.757 1.00 26.92 93 GLY A N 1
ATOM 712 C CA . GLY A 1 93 ? -22.142 -28.746 -24.736 1.00 27.40 93 GLY A CA 1
ATOM 713 C C . GLY A 1 93 ? -21.092 -28.838 -23.646 1.00 28.81 93 GLY A C 1
ATOM 714 O O . GLY A 1 93 ? -20.996 -27.950 -22.806 1.00 29.98 93 GLY A O 1
ATOM 715 N N . THR A 1 94 ? -20.308 -29.911 -23.650 1.00 23.54 94 THR A N 1
ATOM 716 C CA . THR A 1 94 ? -19.262 -30.082 -22.648 1.00 20.35 94 THR A CA 1
ATOM 717 C C . THR A 1 94 ? -18.075 -29.187 -22.948 1.00 19.74 94 THR A C 1
ATOM 718 O O . THR A 1 94 ? -17.940 -28.666 -24.047 1.00 19.01 94 THR A O 1
ATOM 722 N N . LEU A 1 95 ? -17.209 -29.044 -21.955 1.00 18.23 95 LEU A N 1
ATOM 723 C CA . LEU A 1 95 ? -16.080 -28.123 -22.037 1.00 15.45 95 LEU A CA 1
ATOM 724 C C . LEU A 1 95 ? -14.781 -28.894 -22.097 1.00 12.99 95 LEU A C 1
ATOM 725 O O . LEU A 1 95 ? -14.497 -29.678 -21.198 1.00 13.59 95 LEU A O 1
ATOM 730 N N . GLN A 1 96 ? -13.985 -28.662 -23.142 1.00 11.57 96 GLN A N 1
ATOM 731 C CA . GLN A 1 96 ? -12.732 -29.376 -23.290 1.00 12.22 96 GLN A CA 1
ATOM 732 C C . GLN A 1 96 ? -11.529 -28.437 -23.149 1.00 12.62 96 GLN A C 1
ATOM 733 O O . GLN A 1 96 ? -11.535 -27.339 -23.692 1.00 12.60 96 GLN A O 1
ATOM 739 N N . GLY A 1 97 ? -10.500 -28.888 -22.447 1.00 12.33 97 GLY A N 1
ATOM 740 C CA . GLY A 1 97 ? -9.291 -28.096 -22.263 1.00 11.87 97 GLY A CA 1
ATOM 741 C C . GLY A 1 97 ? -8.117 -28.666 -23.026 1.00 12.96 97 GLY A C 1
ATOM 742 O O . GLY A 1 97 ? -7.894 -29.877 -23.035 1.00 13.76 97 GLY A O 1
ATOM 743 N N . ASP A 1 98 ? -7.380 -27.782 -23.696 1.00 10.54 98 ASP A N 1
ATOM 744 C CA . ASP A 1 98 ? -6.161 -28.128 -24.403 1.00 10.21 98 ASP A CA 1
ATOM 745 C C . ASP A 1 98 ? -5.032 -27.238 -23.868 1.00 10.38 98 ASP A C 1
ATOM 746 O O . ASP A 1 98 ? -5.282 -26.278 -23.127 1.00 9.22 98 ASP A O 1
ATOM 751 N N . ASN A 1 99 ? -3.793 -27.583 -24.201 1.00 9.83 99 ASN A N 1
ATOM 752 C CA . ASN A 1 99 ? -2.658 -26.728 -23.873 1.00 8.83 99 ASN A CA 1
ATOM 753 C C . ASN A 1 99 ? -1.793 -26.568 -25.110 1.00 10.08 99 ASN A C 1
ATOM 754 O O . ASN A 1 99 ? -1.215 -27.537 -25.600 1.00 12.68 99 ASN A O 1
ATOM 759 N N . THR A 1 100 ? -1.715 -25.337 -25.616 1.00 9.75 100 THR A N 1
ATOM 760 C CA . THR A 1 100 ? -0.972 -25.049 -26.844 1.00 9.33 100 THR A CA 1
ATOM 761 C C . THR A 1 100 ? 0.359 -24.343 -26.562 1.00 10.54 100 THR A C 1
ATOM 762 O O . THR A 1 100 ? 1.091 -24.011 -27.489 1.00 10.66 100 THR A O 1
ATOM 766 N N . ASP A 1 101 ? 0.669 -24.122 -25.285 1.00 10.92 101 ASP A N 1
ATOM 767 C CA . ASP A 1 101 ? 1.910 -23.416 -24.929 1.00 10.83 101 ASP A CA 1
ATOM 768 C C . ASP A 1 101 ? 3.163 -24.161 -25.388 1.00 13.04 101 ASP A C 1
ATOM 769 O O . ASP A 1 101 ? 4.045 -23.574 -26.011 1.00 11.04 101 ASP A O 1
ATOM 774 N N . GLY A 1 102 ? 3.244 -25.451 -25.095 1.00 11.52 102 GLY A N 1
ATOM 775 C CA . GLY A 1 102 ? 4.380 -26.241 -25.543 1.00 10.50 102 GLY A CA 1
ATOM 776 C C . GLY A 1 102 ? 4.533 -26.281 -27.056 1.00 11.36 102 GLY A C 1
ATOM 777 O O . GLY A 1 102 ? 5.637 -26.127 -27.574 1.00 14.04 102 GLY A O 1
ATOM 778 N N . ALA A 1 103 ? 3.425 -26.469 -27.767 1.00 9.82 103 ALA A N 1
ATOM 779 C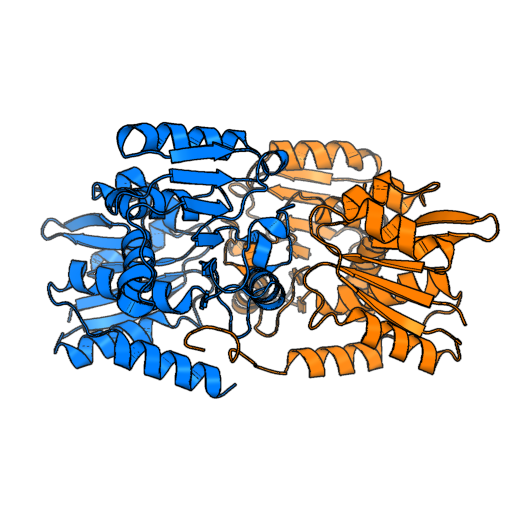 CA . ALA A 1 103 ? 3.431 -26.457 -29.217 1.00 13.21 103 ALA A CA 1
ATOM 780 C C . ALA A 1 103 ? 3.950 -25.116 -29.728 1.00 11.33 103 ALA A C 1
ATOM 781 O O . ALA A 1 103 ? 4.745 -25.062 -30.666 1.00 14.99 103 ALA A O 1
ATOM 783 N N . GLY A 1 104 ? 3.521 -24.035 -29.086 1.00 10.71 104 GLY A N 1
ATOM 784 C CA . GLY A 1 104 ? 3.914 -22.699 -29.507 1.00 9.77 104 GLY A CA 1
ATOM 785 C C . GLY A 1 104 ? 5.404 -22.473 -29.323 1.00 12.91 104 GLY A C 1
ATOM 786 O O . GLY A 1 104 ? 6.081 -21.942 -30.214 1.00 11.99 104 GLY A O 1
ATOM 787 N N . LEU A 1 105 ? 5.912 -22.877 -28.164 1.00 10.51 105 LEU A N 1
ATOM 788 C CA . LEU A 1 105 ? 7.333 -22.754 -27.863 1.00 9.95 105 LEU A CA 1
ATOM 789 C C . LEU A 1 105 ? 8.178 -23.512 -28.878 1.00 15.09 105 LEU A C 1
ATOM 790 O O . LEU A 1 105 ? 9.097 -22.957 -29.466 1.00 12.45 105 LEU A O 1
ATOM 795 N N . VAL A 1 106 ? 7.870 -24.787 -29.090 1.00 12.84 106 VAL A N 1
ATOM 796 C CA . VAL A 1 106 ? 8.720 -25.580 -29.963 1.00 14.45 106 VAL A CA 1
ATOM 797 C C . VAL A 1 106 ? 8.600 -25.121 -31.416 1.00 14.24 106 VAL A C 1
ATOM 798 O O . VAL A 1 106 ? 9.603 -25.102 -32.149 1.00 14.26 106 VAL A O 1
ATOM 802 N N . ARG A 1 107 ? 7.413 -24.677 -31.827 1.00 10.76 107 ARG A N 1
ATOM 803 C CA . ARG A 1 107 ? 7.252 -24.154 -33.179 1.00 13.19 107 ARG A CA 1
ATOM 804 C C . ARG A 1 107 ? 8.050 -22.872 -33.377 1.00 13.25 107 ARG A C 1
ATOM 805 O O . ARG A 1 107 ? 8.713 -22.710 -34.402 1.00 12.46 107 ARG A O 1
ATOM 813 N N . ASP A 1 108 ? 8.004 -21.968 -32.401 1.00 10.89 108 ASP A N 1
ATOM 814 C CA . ASP A 1 108 ? 8.763 -20.729 -32.512 1.00 11.22 108 ASP A CA 1
ATOM 815 C C . ASP A 1 108 ? 10.253 -21.027 -32.564 1.00 13.20 108 ASP A C 1
ATOM 816 O O . ASP A 1 108 ? 10.981 -20.466 -33.373 1.00 13.15 108 ASP A O 1
ATOM 821 N N . LEU A 1 109 ? 10.705 -21.925 -31.697 1.00 12.09 109 LEU A N 1
ATOM 822 C CA . LEU A 1 109 ? 12.115 -22.257 -31.629 1.00 12.61 109 LEU A CA 1
ATOM 823 C C . LEU A 1 109 ? 12.629 -22.902 -32.918 1.00 16.53 109 LEU A C 1
ATOM 824 O O . LEU A 1 109 ? 13.644 -22.482 -33.474 1.00 15.66 109 LEU A O 1
ATOM 829 N N . THR A 1 110 ? 11.929 -23.931 -33.376 1.00 14.68 110 THR A N 1
ATOM 830 C CA . THR A 1 110 ? 12.458 -24.759 -34.459 1.00 15.93 110 THR A CA 1
ATOM 831 C C . THR A 1 110 ? 12.123 -24.212 -35.840 1.00 18.37 110 THR A C 1
ATOM 832 O O . THR A 1 110 ? 12.960 -24.252 -36.742 1.00 21.37 110 THR A O 1
ATOM 836 N N . VAL A 1 111 ? 10.907 -23.714 -36.022 1.00 16.73 111 VAL A N 1
ATOM 837 C CA . VAL A 1 111 ? 10.509 -23.209 -37.331 1.00 13.99 111 VAL A CA 1
ATOM 838 C C . VAL A 1 111 ? 10.839 -21.726 -37.520 1.00 18.97 111 VAL A C 1
ATOM 839 O O . VAL A 1 111 ? 11.453 -21.345 -38.516 1.00 19.14 111 VAL A O 1
ATOM 843 N N . ASN A 1 112 ? 10.440 -20.879 -36.578 1.00 14.64 112 ASN A N 1
ATOM 844 C CA . ASN A 1 112 ? 10.696 -19.450 -36.744 1.00 12.82 112 ASN A CA 1
ATOM 845 C C . ASN A 1 112 ? 12.160 -19.084 -36.566 1.00 14.70 112 ASN A C 1
ATOM 846 O O . ASN A 1 112 ? 12.712 -18.319 -37.369 1.00 16.88 112 ASN A O 1
ATOM 851 N N . ALA A 1 113 ? 12.795 -19.617 -35.525 1.00 13.48 113 ALA A N 1
ATOM 852 C CA . ALA A 1 113 ? 14.159 -19.213 -35.199 1.00 14.60 113 ALA A CA 1
ATOM 853 C C . ALA A 1 113 ? 15.197 -20.180 -35.765 1.00 17.00 113 ALA A C 1
ATOM 854 O O . ALA A 1 113 ? 16.400 -19.924 -35.671 1.00 19.64 113 ALA A O 1
ATOM 856 N N . GLY A 1 114 ? 14.730 -21.286 -36.338 1.00 15.46 114 GLY A N 1
ATOM 857 C CA . GLY A 1 114 ? 15.604 -22.259 -36.966 1.00 19.29 114 GLY A CA 1
ATOM 858 C C . GLY A 1 114 ? 16.593 -22.898 -36.014 1.00 21.84 114 GLY A C 1
ATOM 859 O O . GLY A 1 114 ? 17.748 -23.146 -36.383 1.00 22.69 114 GLY A O 1
ATOM 860 N N . VAL A 1 115 ? 16.149 -23.155 -34.787 1.00 17.68 115 VAL A N 1
ATOM 861 C CA . VAL A 1 115 ? 16.998 -23.768 -33.776 1.00 17.80 115 VAL A CA 1
ATOM 862 C C . VAL A 1 115 ? 16.760 -25.267 -33.745 1.00 18.71 115 VAL A C 1
ATOM 863 O O . VAL A 1 115 ? 15.634 -25.720 -33.565 1.00 19.91 115 VAL A O 1
ATOM 867 N N . GLU A 1 116 ? 17.815 -26.046 -33.936 1.00 17.63 116 GLU A N 1
ATOM 868 C CA . GLU A 1 116 ? 17.663 -27.489 -33.907 1.00 21.17 116 GLU A CA 1
ATOM 869 C C . GLU A 1 116 ? 17.574 -27.984 -32.470 1.00 21.39 116 GLU A C 1
ATOM 870 O O . GLU A 1 116 ? 18.278 -27.472 -31.594 1.00 21.29 116 GLU A O 1
ATOM 876 N N . LEU A 1 117 ? 16.697 -28.959 -32.227 1.00 20.83 117 LEU A N 1
ATOM 877 C CA . LEU A 1 117 ? 16.578 -29.569 -30.902 1.00 19.33 117 LEU A CA 1
ATOM 878 C C . LEU A 1 117 ? 17.061 -31.020 -30.908 1.00 19.32 117 LEU A C 1
ATOM 879 O O . LEU A 1 117 ? 17.604 -31.497 -29.924 1.00 17.98 117 LEU A O 1
ATOM 884 N N . ALA A 1 118 ? 16.847 -31.723 -32.017 1.00 22.20 118 ALA A N 1
ATOM 885 C CA . ALA A 1 118 ? 17.235 -33.128 -32.114 1.00 20.55 118 ALA A CA 1
ATOM 886 C C . ALA A 1 118 ? 18.724 -33.311 -31.875 1.00 18.95 118 ALA A C 1
ATOM 887 O O . ALA A 1 118 ? 19.546 -32.625 -32.485 1.00 20.82 118 ALA A O 1
ATOM 889 N N . GLY A 1 119 ? 19.060 -34.225 -30.970 1.00 21.41 119 GLY A N 1
ATOM 890 C CA . GLY A 1 119 ? 20.445 -34.543 -30.665 1.00 22.51 119 GLY A CA 1
ATOM 891 C C . GLY A 1 119 ? 21.188 -33.505 -29.846 1.00 23.84 119 GLY A C 1
ATOM 892 O O . GLY A 1 119 ? 22.394 -33.628 -29.634 1.00 22.11 119 GLY A O 1
ATOM 893 N N . LYS A 1 120 ? 20.475 -32.483 -29.379 1.00 18.32 120 LYS A N 1
ATOM 894 C CA . LYS A 1 120 ? 21.110 -31.390 -28.649 1.00 19.03 120 LYS A CA 1
ATOM 895 C C . LYS A 1 120 ? 20.956 -31.509 -27.144 1.00 18.23 120 LYS A C 1
ATOM 896 O O . LYS A 1 120 ? 20.117 -32.258 -26.642 1.00 15.70 120 LYS A O 1
ATOM 902 N N . ARG A 1 121 ? 21.773 -30.738 -26.435 1.00 16.74 121 ARG A N 1
ATOM 903 C CA . ARG A 1 121 ? 21.711 -30.670 -24.992 1.00 16.15 121 ARG A CA 1
ATOM 904 C C . ARG A 1 121 ? 20.908 -29.443 -24.597 1.00 16.80 121 ARG A C 1
ATOM 905 O O . ARG A 1 121 ? 21.301 -28.319 -24.892 1.00 14.54 121 ARG A O 1
ATOM 913 N N . ILE A 1 122 ? 19.771 -29.683 -23.955 1.00 13.90 122 ILE A N 1
ATOM 914 C CA . ILE A 1 122 ? 18.845 -28.625 -23.575 1.00 14.58 122 ILE A CA 1
ATOM 915 C C . ILE A 1 122 ? 18.783 -28.468 -22.062 1.00 14.93 122 ILE A C 1
ATOM 916 O O . ILE A 1 122 ? 18.787 -29.446 -21.319 1.00 13.63 122 ILE A O 1
ATOM 921 N N . LEU A 1 123 ? 18.732 -27.221 -21.619 1.00 12.27 123 LEU A N 1
ATOM 922 C CA . LEU A 1 123 ? 18.583 -26.888 -20.208 1.00 11.40 123 LEU A CA 1
ATOM 923 C C . LEU A 1 123 ? 17.372 -26.002 -20.046 1.00 10.78 123 LEU A C 1
ATOM 924 O O . LEU A 1 123 ? 17.256 -24.999 -20.740 1.00 13.13 123 LEU A O 1
ATOM 929 N N . ILE A 1 124 ? 16.476 -26.360 -19.130 1.00 12.50 124 ILE A N 1
ATOM 930 C CA . ILE A 1 124 ? 15.362 -25.482 -18.848 1.00 11.77 124 ILE A CA 1
ATOM 931 C C . ILE A 1 124 ? 15.419 -25.080 -17.365 1.00 12.53 124 ILE A C 1
ATOM 932 O O . ILE A 1 124 ? 15.693 -25.898 -16.474 1.00 13.25 124 ILE A O 1
ATOM 937 N N . LEU A 1 125 ? 15.188 -23.796 -17.117 1.00 12.34 125 LEU A N 1
ATOM 938 C CA . LEU A 1 125 ? 15.297 -23.212 -15.783 1.00 13.42 125 LEU A CA 1
ATOM 939 C C . LEU A 1 125 ? 13.918 -22.986 -15.192 1.00 15.80 125 LEU A C 1
ATOM 940 O O . LEU A 1 125 ? 13.113 -22.252 -15.751 1.00 15.30 125 LEU A O 1
ATOM 945 N N . GLY A 1 126 ? 13.648 -23.620 -14.060 1.00 14.12 126 GLY A N 1
ATOM 946 C CA . GLY A 1 126 ? 12.365 -23.474 -13.393 1.00 15.07 126 GLY A CA 1
ATOM 947 C C . GLY A 1 126 ? 11.713 -24.829 -13.235 1.00 17.76 126 GLY A C 1
ATOM 948 O O . GLY A 1 126 ? 12.226 -25.822 -13.732 1.00 17.86 126 GLY A O 1
ATOM 949 N N . ALA A 1 127 ? 10.579 -24.881 -12.553 1.00 20.41 127 ALA A N 1
ATOM 950 C CA . ALA A 1 127 ? 9.893 -26.161 -12.399 1.00 21.10 127 ALA A CA 1
ATOM 951 C C . ALA A 1 127 ? 8.417 -25.995 -12.134 1.00 25.81 127 ALA A C 1
ATOM 952 O O . ALA A 1 127 ? 7.807 -26.820 -11.450 1.00 30.49 127 ALA A O 1
ATOM 954 N N . GLY A 1 128 ? 7.826 -24.945 -12.685 1.00 22.45 128 GLY A N 1
ATOM 955 C CA . GLY A 1 128 ? 6.409 -24.718 -12.468 1.00 29.64 128 GLY A CA 1
ATOM 956 C C . GLY A 1 128 ? 5.530 -25.256 -13.582 1.00 27.25 128 GLY A C 1
ATOM 957 O O . GLY A 1 128 ? 5.946 -26.097 -14.388 1.00 22.10 128 GLY A O 1
ATOM 958 N N . GLY A 1 129 ? 4.301 -24.759 -13.633 1.00 25.75 129 GLY A N 1
ATOM 959 C CA . GLY A 1 129 ? 3.396 -25.112 -14.707 1.00 24.20 129 GLY A CA 1
ATOM 960 C C . GLY A 1 129 ? 3.959 -24.722 -16.064 1.00 21.91 129 GLY A C 1
ATOM 961 O O . GLY A 1 129 ? 3.685 -25.376 -17.065 1.00 19.92 129 GLY A O 1
ATOM 962 N N . ALA A 1 130 ? 4.761 -23.659 -16.108 1.00 20.22 130 ALA A N 1
ATOM 963 C CA . ALA A 1 130 ? 5.349 -23.248 -17.378 1.00 17.30 130 ALA A CA 1
ATOM 964 C C . ALA A 1 130 ? 6.261 -24.337 -17.943 1.00 15.10 130 ALA A C 1
ATOM 965 O O . ALA A 1 130 ? 6.266 -24.587 -19.148 1.00 17.75 130 ALA A O 1
ATOM 967 N N . VAL A 1 131 ? 7.013 -25.010 -17.076 1.00 15.75 131 VAL A N 1
ATOM 968 C CA . VAL A 1 131 ? 7.883 -26.082 -17.532 1.00 13.26 131 VAL A CA 1
ATOM 969 C C . VAL A 1 131 ? 7.069 -27.330 -17.863 1.00 14.75 131 VAL A C 1
ATOM 970 O O . VAL A 1 131 ? 7.296 -27.991 -18.876 1.00 13.18 131 VAL A O 1
ATOM 974 N N . ARG A 1 132 ? 6.087 -27.638 -17.021 1.00 14.54 132 ARG A N 1
ATOM 975 C CA . ARG A 1 132 ? 5.353 -28.870 -17.217 1.00 16.10 132 ARG A CA 1
ATOM 976 C C . ARG A 1 132 ? 4.630 -28.807 -18.559 1.00 16.81 132 ARG A C 1
ATOM 977 O O . ARG A 1 132 ? 4.485 -29.817 -19.225 1.00 19.24 132 ARG A O 1
ATOM 985 N N . GLY A 1 133 ? 4.250 -27.603 -18.976 1.00 17.87 133 GLY A N 1
ATOM 986 C CA . GLY A 1 133 ? 3.515 -27.423 -20.216 1.00 18.89 133 GLY A CA 1
ATOM 987 C C . GLY A 1 133 ? 4.320 -27.581 -21.492 1.00 18.27 133 GLY A C 1
ATOM 988 O O . GLY A 1 133 ? 3.738 -27.638 -22.581 1.00 19.53 133 GLY A O 1
ATOM 989 N N . VAL A 1 134 ? 5.648 -27.665 -21.383 1.00 15.00 134 VAL A N 1
ATOM 990 C CA . VAL A 1 134 ? 6.476 -27.712 -22.590 1.00 15.20 134 VAL A CA 1
ATOM 991 C C . VAL A 1 134 ? 7.388 -28.937 -22.695 1.00 15.80 134 VAL A C 1
ATOM 992 O O . VAL A 1 134 ? 8.003 -29.160 -23.731 1.00 14.69 134 VAL A O 1
ATOM 996 N N . LEU A 1 135 ? 7.473 -29.737 -21.637 1.00 15.32 135 LEU A N 1
ATOM 997 C CA . LEU A 1 135 ? 8.388 -30.887 -21.642 1.00 14.12 135 LEU A CA 1
ATOM 998 C C . LEU A 1 135 ? 8.081 -31.913 -22.737 1.00 17.63 135 LEU A C 1
ATOM 999 O O . LEU A 1 135 ? 8.995 -32.378 -23.421 1.00 16.40 135 LEU A O 1
ATOM 1004 N N . GLU A 1 136 ? 6.805 -32.257 -22.905 1.00 16.50 136 GLU A N 1
ATOM 1005 C CA . GLU A 1 136 ? 6.419 -33.282 -23.879 1.00 19.17 136 GLU A CA 1
ATOM 1006 C C . GLU A 1 136 ? 6.799 -32.889 -25.317 1.00 16.02 136 GLU A C 1
ATOM 1007 O O . GLU A 1 136 ? 7.502 -33.643 -25.987 1.00 16.96 136 GLU A O 1
ATOM 1013 N N . PRO A 1 137 ? 6.376 -31.698 -25.789 1.00 17.40 137 PRO A N 1
ATOM 1014 C CA . PRO A 1 137 ? 6.767 -31.383 -27.167 1.00 17.72 137 PRO A CA 1
ATOM 1015 C C . PRO A 1 137 ? 8.271 -31.181 -27.375 1.00 16.72 137 PRO A C 1
ATOM 1016 O O . PRO A 1 137 ? 8.765 -31.404 -28.478 1.00 16.04 137 PRO A O 1
ATOM 1020 N N . ILE A 1 138 ? 9.006 -30.778 -26.341 1.00 13.20 138 ILE A N 1
ATOM 1021 C CA . ILE A 1 138 ? 10.454 -30.718 -26.497 1.00 14.07 138 ILE A CA 1
ATOM 1022 C C . ILE A 1 138 ? 11.031 -32.129 -26.652 1.00 15.52 138 ILE A C 1
ATOM 1023 O O . ILE A 1 138 ? 11.861 -32.382 -27.528 1.00 15.61 138 ILE A O 1
ATOM 1028 N N . LEU A 1 139 ? 10.582 -33.046 -25.808 1.00 15.99 139 LEU A N 1
ATOM 1029 C CA . LEU A 1 139 ? 11.098 -34.418 -25.853 1.00 17.81 139 LEU A CA 1
ATOM 1030 C C . LEU A 1 139 ? 10.738 -35.120 -27.166 1.00 19.30 139 LEU A C 1
ATOM 1031 O O . LEU A 1 139 ? 11.469 -35.996 -27.627 1.00 18.99 139 LEU A O 1
ATOM 1036 N N . ALA A 1 140 ? 9.629 -34.718 -27.781 1.00 18.33 140 ALA A N 1
ATOM 1037 C CA . ALA A 1 140 ? 9.205 -35.325 -29.042 1.00 20.15 140 ALA A CA 1
ATOM 1038 C C . ALA A 1 140 ? 10.212 -35.046 -30.152 1.00 21.76 140 ALA A C 1
ATOM 1039 O O . ALA A 1 140 ? 10.279 -35.780 -31.135 1.00 22.24 140 ALA A O 1
ATOM 1041 N N . HIS A 1 141 ? 11.011 -33.999 -29.978 1.00 20.03 141 HIS A N 1
ATOM 1042 C CA . HIS A 1 141 ? 12.049 -33.652 -30.952 1.00 21.21 141 HIS A CA 1
ATOM 1043 C C . HIS A 1 141 ? 13.356 -34.407 -30.738 1.00 20.59 141 HIS A C 1
ATOM 1044 O O . HIS A 1 141 ? 14.342 -34.168 -31.438 1.00 22.87 141 HIS A O 1
ATOM 1051 N N . LYS A 1 142 ? 13.346 -35.318 -29.769 1.00 20.82 142 LYS A N 1
ATOM 1052 C CA . LYS A 1 142 ? 14.450 -36.245 -29.520 1.00 19.56 142 LYS A CA 1
ATOM 1053 C C . LYS A 1 142 ? 15.800 -35.577 -29.235 1.00 19.56 142 LYS A C 1
ATOM 1054 O O . LYS A 1 142 ? 16.786 -35.817 -29.934 1.00 18.97 142 LYS A O 1
ATOM 1060 N N . PRO A 1 143 ? 15.856 -34.730 -28.196 1.00 18.84 143 PRO A N 1
ATOM 1061 C CA . PRO A 1 143 ? 17.146 -34.151 -27.810 1.00 16.14 143 PRO A CA 1
ATOM 1062 C C . PRO A 1 143 ? 18.099 -35.201 -27.241 1.00 18.52 143 PRO A C 1
ATOM 1063 O O . PRO A 1 143 ? 17.657 -36.272 -26.836 1.00 16.99 143 PRO A O 1
ATOM 1067 N N . GLN A 1 144 ? 19.393 -34.910 -27.208 1.00 17.86 144 GLN A N 1
ATOM 1068 C CA . GLN A 1 144 ? 20.306 -35.815 -26.519 1.00 21.59 144 GLN A CA 1
ATOM 1069 C C . GLN A 1 144 ? 19.975 -35.872 -25.029 1.00 21.14 144 GLN A C 1
ATOM 1070 O O . GLN A 1 144 ? 19.985 -36.939 -24.413 1.00 19.35 144 GLN A O 1
ATOM 1076 N N . SER A 1 145 ? 19.679 -34.714 -24.451 1.00 18.06 145 SER A N 1
ATOM 1077 C CA . SER A 1 145 ? 19.372 -34.624 -23.026 1.00 19.06 145 SER A CA 1
ATOM 1078 C C . SER A 1 145 ? 18.533 -33.376 -22.740 1.00 17.78 145 SER A C 1
ATOM 1079 O O . SER A 1 145 ? 18.652 -32.373 -23.433 1.00 16.46 145 SER A O 1
ATOM 1082 N N . LEU A 1 146 ? 17.673 -33.470 -21.734 1.00 16.30 146 LEU A N 1
ATOM 1083 C CA . LEU A 1 146 ? 16.859 -32.338 -21.295 1.00 13.53 146 LEU A CA 1
ATOM 1084 C C . LEU A 1 146 ? 17.009 -32.227 -19.792 1.00 15.09 146 LEU A C 1
ATOM 1085 O O . LEU A 1 146 ? 16.518 -33.076 -19.051 1.00 16.80 146 LEU A O 1
ATOM 1090 N N . VAL A 1 147 ? 17.733 -31.207 -19.343 1.00 14.15 147 VAL A N 1
ATOM 1091 C CA . VAL A 1 147 ? 17.983 -31.029 -17.918 1.00 12.67 147 VAL A CA 1
ATOM 1092 C C . VAL A 1 147 ? 17.045 -29.972 -17.355 1.00 13.63 147 VAL A C 1
ATOM 1093 O O . VAL A 1 147 ? 16.941 -28.885 -17.912 1.00 13.39 147 VAL A O 1
ATOM 1097 N N . ILE A 1 148 ? 16.348 -30.312 -16.273 1.00 13.42 148 ILE A N 1
ATOM 1098 C CA . ILE A 1 148 ? 15.508 -29.359 -15.551 1.00 12.22 148 ILE A CA 1
ATOM 1099 C C . ILE A 1 148 ? 16.241 -28.909 -14.298 1.00 14.38 148 ILE A C 1
ATOM 1100 O O . ILE A 1 148 ? 16.588 -29.744 -13.452 1.00 13.39 148 ILE A O 1
ATOM 1105 N N . ALA A 1 149 ? 16.489 -27.608 -14.175 1.00 13.36 149 ALA A N 1
ATOM 1106 C CA . ALA A 1 149 ? 17.149 -27.093 -12.976 1.00 16.14 149 ALA A CA 1
ATOM 1107 C C . ALA A 1 149 ? 16.277 -26.058 -12.274 1.00 13.58 149 ALA A C 1
ATOM 1108 O O . ALA A 1 149 ? 15.670 -25.210 -12.915 1.00 17.89 149 ALA A O 1
ATOM 1110 N N . ASN A 1 150 ? 16.217 -26.128 -10.948 1.00 15.70 150 ASN A N 1
ATOM 1111 C CA . ASN A 1 150 ? 15.338 -25.243 -10.208 1.00 17.08 150 ASN A CA 1
ATOM 1112 C C . ASN A 1 150 ? 15.899 -24.954 -8.825 1.00 21.36 150 ASN A C 1
ATOM 1113 O O . ASN A 1 150 ? 16.684 -25.750 -8.296 1.00 20.17 150 ASN A O 1
ATOM 1118 N N . ARG A 1 151 ? 15.504 -23.808 -8.269 1.00 22.63 151 ARG A N 1
ATOM 1119 C CA . ARG A 1 151 ? 15.875 -23.404 -6.907 1.00 28.38 151 ARG A CA 1
ATOM 1120 C C . ARG A 1 151 ? 15.747 -24.558 -5.906 1.00 28.30 151 ARG A C 1
ATOM 1121 O O . ARG A 1 151 ? 16.661 -24.824 -5.125 1.00 29.56 151 ARG A O 1
ATOM 1129 N N . THR A 1 152 ? 14.605 -25.236 -5.934 1.00 27.33 152 THR A N 1
ATOM 1130 C CA . THR A 1 152 ? 14.400 -26.424 -5.119 1.00 25.64 152 THR A CA 1
ATOM 1131 C C . THR A 1 152 ? 14.393 -27.626 -6.044 1.00 23.27 152 THR A C 1
ATOM 1132 O O . THR A 1 152 ? 13.478 -27.799 -6.863 1.00 22.29 152 THR A O 1
ATOM 1136 N N . VAL A 1 153 ? 15.425 -28.450 -5.913 1.00 25.03 153 VAL A N 1
ATOM 1137 C CA . VAL A 1 153 ? 15.653 -29.534 -6.851 1.00 21.91 153 VAL A CA 1
ATOM 1138 C C . VAL A 1 153 ? 14.533 -30.575 -6.799 1.00 21.16 153 VAL A C 1
ATOM 1139 O O . VAL A 1 153 ? 14.263 -31.232 -7.797 1.00 19.30 153 VAL A O 1
ATOM 1143 N N . GLU A 1 154 ? 13.860 -30.708 -5.659 1.00 22.95 154 GLU A N 1
ATOM 1144 C CA . GLU A 1 154 ? 12.814 -31.726 -5.543 1.00 24.13 154 GLU A CA 1
ATOM 1145 C C . GLU A 1 154 ? 11.678 -31.491 -6.543 1.00 20.67 154 GLU A C 1
ATOM 1146 O O . GLU A 1 154 ? 11.132 -32.446 -7.097 1.00 22.19 154 GLU A O 1
ATOM 1152 N N . LYS A 1 155 ? 11.319 -30.233 -6.771 1.00 19.84 155 LYS A N 1
ATOM 1153 C CA . LYS A 1 155 ? 10.294 -29.923 -7.765 1.00 23.14 155 LYS A CA 1
ATOM 1154 C C . LYS A 1 155 ? 10.759 -30.322 -9.161 1.00 18.76 155 LYS A C 1
ATOM 1155 O O . LYS A 1 155 ? 9.971 -30.809 -9.973 1.00 17.63 155 LYS A O 1
ATOM 1161 N N . ALA A 1 156 ? 12.047 -30.143 -9.436 1.00 16.25 156 ALA A N 1
ATOM 1162 C CA . ALA A 1 156 ? 12.577 -30.569 -10.729 1.00 17.50 156 ALA A CA 1
ATOM 1163 C C . ALA A 1 156 ? 12.599 -32.096 -10.813 1.00 16.85 156 ALA A C 1
ATOM 1164 O O . ALA A 1 156 ? 12.315 -32.669 -11.866 1.00 17.98 156 ALA A O 1
ATOM 1166 N N . GLU A 1 157 ? 12.928 -32.755 -9.701 1.00 16.72 157 GLU A N 1
ATOM 1167 C CA . GLU A 1 157 ? 12.971 -34.215 -9.676 1.00 17.31 157 GLU A CA 1
ATOM 1168 C C . GLU A 1 157 ? 11.580 -34.794 -9.947 1.00 19.49 157 GLU A C 1
ATOM 1169 O O . GLU A 1 157 ? 11.441 -35.791 -10.650 1.00 18.31 157 GLU A O 1
ATOM 1175 N N . GLN A 1 158 ? 10.552 -34.151 -9.409 1.00 19.30 158 GLN A N 1
ATOM 1176 C CA . GLN A 1 158 ? 9.189 -34.615 -9.642 1.00 21.23 158 GLN A CA 1
ATOM 1177 C C . GLN A 1 158 ? 8.785 -34.472 -11.107 1.00 21.69 158 GLN A C 1
ATOM 1178 O O . GLN A 1 158 ? 8.117 -35.353 -11.654 1.00 17.03 158 GLN A O 1
ATOM 1184 N N . LEU A 1 159 ? 9.192 -33.377 -11.750 1.00 17.55 159 LEU A N 1
ATOM 1185 C CA . LEU A 1 159 ? 8.903 -33.207 -13.167 1.00 18.14 159 LEU A CA 1
ATOM 1186 C C . LEU A 1 159 ? 9.600 -34.270 -14.008 1.00 16.97 159 LEU A C 1
ATOM 1187 O O . LEU A 1 159 ? 8.998 -34.837 -14.923 1.00 17.09 159 LEU A O 1
ATOM 1192 N N . ALA A 1 160 ? 10.876 -34.530 -13.710 1.00 14.58 160 ALA A N 1
ATOM 1193 C CA . ALA A 1 160 ? 11.629 -35.521 -14.463 1.00 18.75 160 ALA A CA 1
ATOM 1194 C C . ALA A 1 160 ? 10.972 -36.896 -14.302 1.00 19.38 160 ALA A C 1
ATOM 1195 O O . ALA A 1 160 ? 10.946 -37.697 -15.234 1.00 18.87 160 ALA A O 1
ATOM 1197 N N . ARG A 1 161 ? 10.411 -37.139 -13.125 1.00 19.87 161 ARG A N 1
ATOM 1198 C CA . ARG A 1 161 ? 9.736 -38.399 -12.832 1.00 19.39 161 ARG A CA 1
ATOM 1199 C C . ARG A 1 161 ? 8.500 -38.571 -13.717 1.00 21.81 161 ARG A C 1
ATOM 1200 O O . ARG A 1 161 ? 8.208 -39.671 -14.206 1.00 20.13 161 ARG A O 1
ATOM 1208 N N . GLU A 1 162 ? 7.782 -37.472 -13.936 1.00 17.70 162 GLU A N 1
ATOM 1209 C CA . GLU A 1 162 ? 6.570 -37.499 -14.749 1.00 19.43 162 GLU A CA 1
ATOM 1210 C C . GLU A 1 162 ? 6.825 -37.683 -16.239 1.00 22.73 162 GLU A C 1
ATOM 1211 O O . GLU A 1 162 ? 5.943 -38.148 -16.959 1.00 26.37 162 GLU A O 1
ATOM 1217 N N . PHE A 1 163 ? 8.004 -37.304 -16.720 1.00 18.08 163 PHE A N 1
ATOM 1218 C CA . PHE A 1 163 ? 8.236 -37.353 -18.161 1.00 19.74 163 PHE A CA 1
ATOM 1219 C C . PHE A 1 163 ? 9.357 -38.318 -18.540 1.00 18.73 163 PHE A C 1
ATOM 1220 O O . PHE A 1 163 ? 9.746 -38.405 -19.706 1.00 22.93 163 PHE A O 1
ATOM 1228 N N . ASP A 1 164 ? 9.854 -39.051 -17.545 1.00 21.01 164 ASP A N 1
ATOM 1229 C CA . ASP A 1 164 ? 10.961 -39.986 -17.710 1.00 22.57 164 ASP A CA 1
ATOM 1230 C C . ASP A 1 164 ? 10.750 -40.957 -18.869 1.00 23.08 164 ASP A C 1
ATOM 1231 O O . ASP A 1 164 ? 11.676 -41.295 -19.599 1.00 24.92 164 ASP A O 1
ATOM 1236 N N . GLU A 1 165 ? 9.508 -41.390 -19.039 1.00 27.17 165 GLU A N 1
ATOM 1237 C CA . GLU A 1 165 ? 9.203 -42.397 -20.045 1.00 31.13 165 GLU A CA 1
ATOM 1238 C C . GLU A 1 165 ? 9.152 -41.796 -21.444 1.00 30.81 165 GLU A C 1
ATOM 1239 O O . GLU A 1 165 ? 9.167 -42.530 -22.440 1.00 33.58 165 GLU A O 1
ATOM 1245 N N . LEU A 1 166 ? 9.124 -40.467 -21.526 1.00 26.55 166 LEU A N 1
ATOM 1246 C CA . LEU A 1 166 ? 9.016 -39.791 -22.815 1.00 25.07 166 LEU A CA 1
ATOM 1247 C C . LEU A 1 166 ? 10.366 -39.389 -23.399 1.00 25.09 166 LEU A C 1
ATOM 1248 O O . LEU A 1 166 ? 10.431 -38.920 -24.537 1.00 23.48 166 LEU A O 1
ATOM 1253 N N . GLY A 1 167 ? 11.441 -39.569 -22.631 1.00 20.74 167 GLY A N 1
ATOM 1254 C CA . GLY A 1 167 ? 12.760 -39.194 -23.109 1.00 20.39 167 GLY A CA 1
ATOM 1255 C C . GLY A 1 167 ? 13.809 -38.935 -22.042 1.00 20.75 167 GLY A C 1
ATOM 1256 O O . GLY A 1 167 ? 13.550 -39.094 -20.853 1.00 19.31 167 GLY A O 1
ATOM 1257 N N . PRO A 1 168 ? 15.011 -38.522 -22.474 1.00 19.80 168 PRO A N 1
ATOM 1258 C CA . PRO A 1 168 ? 16.173 -38.363 -21.590 1.00 18.79 168 PRO A CA 1
ATOM 1259 C C . PRO A 1 168 ? 16.103 -37.092 -20.755 1.00 18.21 168 PRO A C 1
ATOM 1260 O O . PRO A 1 168 ? 16.994 -36.242 -20.838 1.00 21.26 168 PRO A O 1
ATOM 1264 N N . VAL A 1 169 ? 15.049 -36.975 -19.957 1.00 18.11 169 VAL A N 1
ATOM 1265 C CA . VAL A 1 169 ? 14.883 -35.823 -19.080 1.00 18.15 169 VAL A CA 1
ATOM 1266 C C . VAL A 1 169 ? 15.400 -36.181 -17.688 1.00 17.95 169 VAL A C 1
ATOM 1267 O O . VAL A 1 169 ? 15.142 -37.278 -17.177 1.00 20.74 169 VAL A O 1
ATOM 1271 N N . VAL A 1 170 ? 16.160 -35.265 -17.091 1.00 16.52 170 VAL A N 1
ATOM 1272 C CA . VAL A 1 170 ? 16.734 -35.471 -15.765 1.00 15.89 170 VAL A CA 1
ATOM 1273 C C . VAL A 1 170 ? 16.677 -34.155 -14.993 1.00 16.39 170 VAL A C 1
ATOM 1274 O O . VAL A 1 170 ? 16.648 -33.084 -15.596 1.00 17.59 170 VAL A O 1
ATOM 1278 N N . ALA A 1 171 ? 16.664 -34.233 -13.670 1.00 16.16 171 ALA A N 1
ATOM 1279 C CA . ALA A 1 171 ? 16.740 -33.039 -12.845 1.00 14.56 171 ALA A CA 1
ATOM 1280 C C . ALA A 1 171 ? 18.175 -32.841 -12.386 1.00 17.37 171 ALA A C 1
ATOM 1281 O O . ALA A 1 171 ? 18.929 -33.806 -12.273 1.00 18.53 171 ALA A O 1
ATOM 1283 N N . SER A 1 172 ? 18.547 -31.596 -12.128 1.00 16.84 172 SER A N 1
ATOM 1284 C CA . SER A 1 172 ? 19.858 -31.314 -11.543 1.00 17.82 172 SER A CA 1
ATOM 1285 C C . SER A 1 172 ? 19.827 -30.041 -10.711 1.00 18.23 172 SER A C 1
ATOM 1286 O O . SER A 1 172 ? 19.121 -29.089 -11.044 1.00 16.32 172 SER A O 1
ATOM 1289 N N . GLY A 1 173 ? 20.586 -30.023 -9.620 1.00 15.81 173 GLY A N 1
ATOM 1290 C CA . GLY A 1 173 ? 20.801 -28.785 -8.903 1.00 18.52 173 GLY A CA 1
ATOM 1291 C C . GLY A 1 173 ? 21.787 -27.950 -9.702 1.00 21.67 173 GLY A C 1
ATOM 1292 O O . GLY A 1 173 ? 22.557 -28.489 -10.510 1.00 20.47 173 GLY A O 1
ATOM 1293 N N . PHE A 1 174 ? 21.777 -26.641 -9.474 1.00 24.19 174 PHE A N 1
ATOM 1294 C CA . PHE A 1 174 ? 22.608 -25.728 -10.259 1.00 23.82 174 PHE A CA 1
ATOM 1295 C C . PHE A 1 174 ? 24.093 -25.969 -10.047 1.00 26.45 174 PHE A C 1
ATOM 1296 O O . PHE A 1 174 ? 24.901 -25.738 -10.950 1.00 24.59 174 PHE A O 1
ATOM 1304 N N . ALA A 1 175 ? 24.454 -26.430 -8.854 1.00 23.78 175 ALA A N 1
ATOM 1305 C CA . ALA A 1 175 ? 25.861 -26.600 -8.509 1.00 25.89 175 ALA A CA 1
ATOM 1306 C C . ALA A 1 175 ? 26.569 -27.583 -9.434 1.00 26.34 175 ALA A C 1
ATOM 1307 O O . ALA A 1 175 ? 27.784 -27.524 -9.580 1.00 30.01 175 ALA A O 1
ATOM 1309 N N . TRP A 1 176 ? 25.805 -28.473 -10.072 1.00 26.53 176 TRP A N 1
ATOM 1310 C CA . TRP A 1 176 ? 26.371 -29.497 -10.949 1.00 23.46 176 TRP A CA 1
ATOM 1311 C C . TRP A 1 176 ? 26.455 -29.061 -12.406 1.00 28.73 176 TRP A C 1
ATOM 1312 O O . TRP A 1 176 ? 27.112 -29.715 -13.210 1.00 30.23 176 TRP A O 1
ATOM 1323 N N . LEU A 1 177 ? 25.797 -27.952 -12.734 1.00 26.47 177 LEU A N 1
ATOM 1324 C CA . LEU A 1 177 ? 25.805 -27.436 -14.098 1.00 26.28 177 LEU A CA 1
ATOM 1325 C C . LEU A 1 177 ? 27.032 -26.568 -14.324 1.00 28.79 177 LEU A C 1
ATOM 1326 O O . LEU A 1 177 ? 27.298 -25.621 -13.575 1.00 27.91 177 LEU A O 1
ATOM 1331 N N . GLN A 1 178 ? 27.786 -26.886 -15.361 1.00 21.40 178 GLN A N 1
ATOM 1332 C CA . GLN A 1 178 ? 28.951 -26.068 -15.689 1.00 25.97 178 GLN A CA 1
ATOM 1333 C C . GLN A 1 178 ? 29.296 -26.118 -17.170 1.00 20.06 178 GLN A C 1
ATOM 1334 O O . GLN A 1 178 ? 29.709 -25.117 -17.753 1.00 22.18 178 GLN A O 1
ATOM 1340 N N . GLU A 1 179 ? 29.159 -27.304 -17.759 1.00 21.13 179 GLU A N 1
ATOM 1341 C CA . GLU A 1 179 ? 29.459 -27.516 -19.170 1.00 22.56 179 GLU A CA 1
ATOM 1342 C C . GLU A 1 179 ? 28.478 -26.738 -20.014 1.00 23.84 179 GLU A C 1
ATOM 1343 O O . GLU A 1 179 ? 27.290 -26.695 -19.678 1.00 20.52 179 GLU A O 1
ATOM 1349 N N . PRO A 1 180 ? 28.959 -26.121 -21.107 1.00 19.45 180 PRO A N 1
ATOM 1350 C CA . PRO A 1 180 ? 28.016 -25.396 -21.963 1.00 18.21 180 PRO A CA 1
ATOM 1351 C C . PRO A 1 180 ? 26.974 -26.337 -22.557 1.00 23.40 180 PRO A C 1
ATOM 1352 O O . PRO A 1 180 ? 27.243 -27.535 -22.709 1.00 20.61 180 PRO A O 1
ATOM 1356 N N . VAL A 1 181 ? 25.787 -25.804 -22.840 1.00 17.94 181 VAL A N 1
ATOM 1357 C CA . VAL A 1 181 ? 24.730 -26.561 -23.491 1.00 16.51 181 VAL A CA 1
ATOM 1358 C C . VAL A 1 181 ? 24.374 -25.892 -24.818 1.00 16.89 181 VAL A C 1
ATOM 1359 O O . VAL A 1 181 ? 24.880 -24.818 -25.148 1.00 18.00 181 VAL A O 1
ATOM 1363 N N . ASP A 1 182 ? 23.489 -26.524 -25.574 1.00 16.24 182 ASP A N 1
ATOM 1364 C CA . ASP A 1 182 ? 23.104 -26.003 -26.875 1.00 15.31 182 ASP A CA 1
ATOM 1365 C C . ASP A 1 182 ? 21.972 -24.984 -26.765 1.00 15.08 182 ASP A C 1
ATOM 1366 O O . ASP A 1 182 ? 21.939 -24.002 -27.503 1.00 15.08 182 ASP A O 1
ATOM 1371 N N . VAL A 1 183 ? 21.031 -25.241 -25.862 1.00 14.32 183 VAL A N 1
ATOM 1372 C CA . VAL A 1 183 ? 19.860 -24.379 -25.707 1.00 13.15 183 VAL A CA 1
ATOM 1373 C C . VAL A 1 183 ? 19.537 -24.230 -24.233 1.00 13.73 183 VAL A C 1
ATOM 1374 O O . VAL A 1 183 ? 19.452 -25.228 -23.525 1.00 12.42 183 VAL A O 1
ATOM 1378 N N . ILE A 1 184 ? 19.369 -22.987 -23.782 1.00 14.48 184 ILE A N 1
ATOM 1379 C CA . ILE A 1 184 ? 18.880 -22.705 -22.434 1.00 11.44 184 ILE A CA 1
ATOM 1380 C C . ILE A 1 184 ? 17.524 -22.034 -22.544 1.00 10.59 184 ILE A C 1
ATOM 1381 O O . ILE A 1 184 ? 17.416 -20.991 -23.185 1.00 11.41 184 ILE A O 1
ATOM 1386 N N . ILE A 1 185 ? 16.510 -22.619 -21.908 1.00 12.02 185 ILE A N 1
ATOM 1387 C CA . ILE A 1 185 ? 15.163 -22.067 -21.908 1.00 11.13 185 ILE A CA 1
ATOM 1388 C C . ILE A 1 185 ? 14.854 -21.565 -20.498 1.00 10.88 185 ILE A C 1
ATOM 1389 O O . ILE A 1 185 ? 14.948 -22.316 -19.524 1.00 12.60 185 ILE A O 1
ATOM 1394 N N . ASN A 1 186 ? 14.527 -20.286 -20.374 1.00 10.77 186 ASN A N 1
ATOM 1395 C CA . ASN A 1 186 ? 14.145 -19.759 -19.068 1.00 12.49 186 ASN A CA 1
ATOM 1396 C C . ASN A 1 186 ? 12.641 -19.817 -18.875 1.00 12.73 186 ASN A C 1
ATOM 1397 O O . ASN A 1 186 ? 11.893 -19.296 -19.701 1.00 12.63 186 ASN A O 1
ATOM 1402 N N . ALA A 1 187 ? 12.203 -20.429 -17.775 1.00 13.83 187 ALA A N 1
ATOM 1403 C CA . ALA A 1 187 ? 10.773 -20.565 -17.495 1.00 14.98 187 ALA A CA 1
ATOM 1404 C C . ALA A 1 187 ? 10.414 -20.023 -16.112 1.00 19.53 187 ALA A C 1
ATOM 1405 O O . ALA A 1 187 ? 9.349 -20.332 -15.583 1.00 21.99 187 ALA A O 1
ATOM 1407 N N . THR A 1 188 ? 11.307 -19.242 -15.513 1.00 17.78 188 THR A N 1
ATOM 1408 C CA . THR A 1 188 ? 11.065 -18.733 -14.159 1.00 19.82 188 THR A CA 1
ATOM 1409 C C . THR A 1 188 ? 10.328 -17.387 -14.174 1.00 20.48 188 THR A C 1
ATOM 1410 O O . THR A 1 188 ? 10.809 -16.413 -14.744 1.00 22.83 188 THR A O 1
ATOM 1414 N N . SER A 1 189 ? 9.153 -17.336 -13.553 1.00 21.67 189 SER A N 1
ATOM 1415 C CA . SER A 1 189 ? 8.387 -16.095 -13.498 1.00 23.95 189 SER A CA 1
ATOM 1416 C C . SER A 1 189 ? 9.120 -15.027 -12.703 1.00 21.73 189 SER A C 1
ATOM 1417 O O . SER A 1 189 ? 9.108 -13.852 -13.069 1.00 20.63 189 SER A O 1
ATOM 1420 N N . ALA A 1 190 ? 9.770 -15.445 -11.624 1.00 19.50 190 ALA A N 1
ATOM 1421 C CA . ALA A 1 190 ? 10.411 -14.492 -10.719 1.00 19.89 190 ALA A CA 1
ATOM 1422 C C . ALA A 1 190 ? 11.602 -13.787 -11.358 1.00 21.82 190 ALA A C 1
ATOM 1423 O O . ALA A 1 190 ? 12.090 -12.776 -10.841 1.00 23.42 190 ALA A O 1
ATOM 1425 N N . SER A 1 191 ? 12.070 -14.310 -12.486 1.00 20.88 191 SER A N 1
ATOM 1426 C CA . SER A 1 191 ? 13.233 -13.738 -13.148 1.00 19.16 191 SER A CA 1
ATOM 1427 C C . SER A 1 191 ? 12.940 -12.352 -13.715 1.00 20.88 191 SER A C 1
ATOM 1428 O O . SER A 1 191 ? 13.853 -11.547 -13.854 1.00 23.44 191 SER A O 1
ATOM 1431 N N . LEU A 1 192 ? 11.671 -12.053 -14.006 1.00 18.71 192 LEU A N 1
ATOM 1432 C CA . LEU A 1 192 ? 11.308 -10.727 -14.504 1.00 23.58 192 LEU A CA 1
ATOM 1433 C C . LEU A 1 192 ? 11.615 -9.649 -13.476 1.00 20.19 192 LEU A C 1
ATOM 1434 O O . LEU A 1 192 ? 11.880 -8.504 -13.833 1.00 24.53 192 LEU A O 1
ATOM 1439 N N . ALA A 1 193 ? 11.586 -10.029 -12.204 1.00 19.70 193 ALA A N 1
ATOM 1440 C CA . ALA A 1 193 ? 11.873 -9.109 -11.103 1.00 20.60 193 ALA A CA 1
ATOM 1441 C C . ALA A 1 193 ? 13.336 -9.200 -10.663 1.00 28.43 193 ALA A C 1
ATOM 1442 O O . ALA A 1 193 ? 13.725 -8.626 -9.640 1.00 27.85 193 ALA A O 1
ATOM 1444 N N . GLY A 1 194 ? 14.132 -9.944 -11.426 1.00 24.44 194 GLY A N 1
ATOM 1445 C CA . GLY A 1 194 ? 15.566 -10.024 -11.199 1.00 21.20 194 GLY A CA 1
ATOM 1446 C C . GLY A 1 194 ? 16.049 -11.227 -10.409 1.00 20.52 194 GLY A C 1
ATOM 1447 O O . GLY A 1 194 ? 17.249 -11.369 -10.158 1.00 20.45 194 GLY A O 1
ATOM 1448 N N . GLU A 1 195 ? 15.132 -12.091 -9.988 1.00 20.02 195 GLU A N 1
ATOM 1449 C CA . GLU A 1 195 ? 15.541 -13.301 -9.295 1.00 19.40 195 GLU A CA 1
ATOM 1450 C C . GLU A 1 195 ? 16.050 -14.324 -10.309 1.00 21.32 195 GLU A C 1
ATOM 1451 O O . GLU A 1 195 ? 15.343 -15.286 -10.615 1.00 26.03 195 GLU A O 1
ATOM 1457 N N . LEU A 1 196 ? 17.254 -14.116 -10.841 1.00 18.90 196 LEU A N 1
ATOM 1458 C CA . LEU A 1 196 ? 17.887 -15.152 -11.668 1.00 16.65 196 LEU A CA 1
ATOM 1459 C C . LEU A 1 196 ? 18.523 -16.208 -10.761 1.00 19.56 196 LEU A C 1
ATOM 1460 O O . LEU A 1 196 ? 18.942 -15.904 -9.639 1.00 19.73 196 LEU A O 1
ATOM 1465 N N . PRO A 1 197 ? 18.572 -17.467 -11.229 1.00 17.69 197 PRO A N 1
ATOM 1466 C CA . PRO A 1 197 ? 19.178 -18.562 -10.466 1.00 17.65 197 PRO A CA 1
ATOM 1467 C C . PRO A 1 197 ? 20.704 -18.492 -10.498 1.00 18.61 197 PRO A C 1
ATOM 1468 O O . PRO A 1 197 ? 21.254 -17.760 -11.318 1.00 18.12 197 PRO A O 1
ATOM 1472 N N . PRO A 1 198 ? 21.388 -19.221 -9.602 1.00 20.76 198 PRO A N 1
ATOM 1473 C CA . PRO A 1 198 ? 22.855 -19.158 -9.579 1.00 19.87 198 PRO A CA 1
ATOM 1474 C C . PRO A 1 198 ? 23.485 -20.006 -10.683 1.00 21.67 198 PRO A C 1
ATOM 1475 O O . PRO A 1 198 ? 24.160 -21.001 -10.387 1.00 24.44 198 PRO A O 1
ATOM 1479 N N . ILE A 1 199 ? 23.252 -19.623 -11.933 1.00 21.20 199 ILE A N 1
ATOM 1480 C CA . ILE A 1 199 ? 23.794 -20.356 -13.072 1.00 21.13 199 ILE A CA 1
ATOM 1481 C C . ILE A 1 199 ? 25.150 -19.809 -13.491 1.00 21.27 199 ILE A C 1
ATOM 1482 O O . ILE A 1 199 ? 25.376 -18.595 -13.506 1.00 16.76 199 ILE A O 1
ATOM 1487 N N . ALA A 1 200 ? 26.053 -20.720 -13.828 1.00 19.27 200 ALA A N 1
ATOM 1488 C CA . ALA A 1 200 ? 27.407 -20.347 -14.225 1.00 21.02 200 ALA A CA 1
ATOM 1489 C C . ALA A 1 200 ? 27.443 -19.668 -15.588 1.00 16.56 200 ALA A C 1
ATOM 1490 O O . ALA A 1 200 ? 26.670 -20.020 -16.481 1.00 16.86 200 ALA A O 1
ATOM 1492 N N . ASP A 1 201 ? 28.367 -18.720 -15.750 1.00 14.21 201 ASP A N 1
ATOM 1493 C CA . ASP A 1 201 ? 28.621 -18.097 -17.047 1.00 16.72 201 ASP A CA 1
ATOM 1494 C C . ASP A 1 201 ? 28.959 -19.148 -18.107 1.00 14.34 201 ASP A C 1
ATOM 1495 O O . ASP A 1 201 ? 28.648 -18.974 -19.288 1.00 17.75 201 ASP A O 1
ATOM 1500 N N . SER A 1 202 ? 29.595 -20.238 -17.684 1.00 17.67 202 SER A N 1
ATOM 1501 C CA . SER A 1 202 ? 30.118 -21.227 -18.630 1.00 18.21 202 SER A CA 1
ATOM 1502 C C . SER A 1 202 ? 29.034 -22.030 -19.348 1.00 20.77 202 SER A C 1
ATOM 1503 O O . SER A 1 202 ? 29.315 -22.728 -20.326 1.00 18.91 202 SER A O 1
ATOM 1506 N N . LEU A 1 203 ? 27.798 -21.947 -18.861 1.00 14.75 203 LEU A N 1
ATOM 1507 C CA . LEU A 1 203 ? 26.688 -22.632 -19.525 1.00 17.92 203 LEU A CA 1
ATOM 1508 C C . LEU A 1 203 ? 26.479 -22.101 -20.934 1.00 14.75 203 LEU A C 1
ATOM 1509 O O . LEU A 1 203 ? 25.949 -22.799 -21.793 1.00 15.94 203 LEU A O 1
ATOM 1514 N N . VAL A 1 204 ? 26.875 -20.854 -21.157 1.00 15.68 204 VAL A N 1
ATOM 1515 C CA . VAL A 1 204 ? 26.787 -20.256 -22.490 1.00 15.20 204 VAL A CA 1
ATOM 1516 C C . VAL A 1 204 ? 28.130 -20.316 -23.198 1.00 18.94 204 VAL A C 1
ATOM 1517 O O . VAL A 1 204 ? 29.094 -19.678 -22.772 1.00 19.21 204 VAL A O 1
ATOM 1521 N N . GLU A 1 205 ? 28.193 -21.087 -24.275 1.00 17.57 205 GLU A N 1
ATOM 1522 C CA . GLU A 1 205 ? 29.350 -21.011 -25.153 1.00 19.63 205 GLU A CA 1
ATOM 1523 C C . GLU A 1 205 ? 29.078 -19.946 -26.204 1.00 20.71 205 GLU A C 1
ATOM 1524 O O . GLU A 1 205 ? 28.132 -20.062 -26.979 1.00 19.87 205 GLU A O 1
ATOM 1530 N N . ALA A 1 206 ? 29.891 -18.894 -26.200 1.00 20.18 206 ALA A N 1
ATOM 1531 C CA . ALA A 1 206 ? 29.696 -17.757 -27.093 1.00 21.55 206 ALA A CA 1
ATOM 1532 C C . ALA A 1 206 ? 29.626 -18.202 -28.550 1.00 22.02 206 ALA A C 1
ATOM 1533 O O . ALA A 1 206 ? 30.423 -19.028 -28.991 1.00 23.48 206 ALA A O 1
ATOM 1535 N N . GLY A 1 207 ? 28.648 -17.678 -29.279 1.00 22.02 207 GLY A N 1
ATOM 1536 C CA . GLY A 1 207 ? 28.445 -18.045 -30.671 1.00 20.93 207 GLY A CA 1
ATOM 1537 C C . GLY A 1 207 ? 27.888 -19.439 -30.922 1.00 24.88 207 GLY A C 1
ATOM 1538 O O . GLY A 1 207 ? 27.821 -19.881 -32.070 1.00 23.81 207 GLY A O 1
ATOM 1539 N N . ARG A 1 208 ? 27.487 -20.144 -29.865 1.00 19.84 208 ARG A N 1
ATOM 1540 C CA . ARG A 1 208 ? 26.925 -21.486 -30.020 1.00 18.49 208 ARG A CA 1
ATOM 1541 C C . ARG A 1 208 ? 25.578 -21.606 -29.300 1.00 18.00 208 ARG A C 1
ATOM 1542 O O . ARG A 1 208 ? 24.552 -21.897 -29.911 1.00 18.74 208 ARG A O 1
ATOM 1550 N N . THR A 1 209 ? 25.592 -21.367 -27.995 1.00 17.33 209 THR A N 1
ATOM 1551 C CA . THR A 1 209 ? 24.400 -21.572 -27.170 1.00 15.06 209 THR A CA 1
ATOM 1552 C C . THR A 1 209 ? 23.267 -20.614 -27.519 1.00 15.47 209 THR A C 1
ATOM 1553 O O . THR A 1 209 ? 23.470 -19.410 -27.617 1.00 16.02 209 THR A O 1
ATOM 1557 N N . VAL A 1 210 ? 22.066 -21.161 -27.676 1.00 13.00 210 VAL A N 1
ATOM 1558 C CA . VAL A 1 210 ? 20.865 -20.368 -27.898 1.00 13.21 210 VAL A CA 1
ATOM 1559 C C . VAL A 1 210 ? 20.134 -20.203 -26.566 1.00 12.56 210 VAL A C 1
ATOM 1560 O O . VAL A 1 210 ? 19.997 -21.171 -25.822 1.00 14.63 210 VAL A O 1
ATOM 1564 N N . CYS A 1 211 ? 19.690 -18.983 -26.268 1.00 13.11 211 CYS A N 1
ATOM 1565 C CA . CYS A 1 211 ? 18.945 -18.712 -25.041 1.00 13.74 211 CYS A CA 1
ATOM 1566 C C . CYS A 1 211 ? 17.567 -18.180 -25.371 1.00 12.66 211 CYS A C 1
ATOM 1567 O O . CYS A 1 211 ? 17.427 -17.251 -26.156 1.00 14.13 211 CYS A O 1
ATOM 1570 N N . TYR A 1 212 ? 16.553 -18.807 -24.787 1.00 12.53 212 TYR A N 1
ATOM 1571 C CA . TYR A 1 212 ? 15.165 -18.493 -25.084 1.00 12.18 212 TYR A CA 1
ATOM 1572 C C . TYR A 1 212 ? 14.425 -18.216 -23.784 1.00 12.37 212 TYR A C 1
ATOM 1573 O O . TYR A 1 212 ? 14.355 -19.078 -22.912 1.00 11.99 212 TYR A O 1
ATOM 1582 N N . ASP A 1 213 ? 13.866 -17.015 -23.655 1.00 11.03 213 ASP A N 1
ATOM 1583 C CA . ASP A 1 213 ? 13.051 -16.701 -22.480 1.00 12.78 213 ASP A CA 1
ATOM 1584 C C . ASP A 1 213 ? 11.586 -16.914 -22.815 1.00 13.08 213 ASP A C 1
ATOM 1585 O O . ASP A 1 213 ? 11.091 -16.408 -23.819 1.00 14.71 213 ASP A O 1
ATOM 1590 N N . MET A 1 214 ? 10.895 -17.680 -21.981 1.00 13.29 214 MET A N 1
ATOM 1591 C CA . MET A 1 214 ? 9.465 -17.855 -22.171 1.00 13.51 214 MET A CA 1
ATOM 1592 C C . MET A 1 214 ? 8.731 -16.589 -21.775 1.00 20.92 214 MET A C 1
ATOM 1593 O O . MET A 1 214 ? 7.641 -16.314 -22.275 1.00 23.22 214 MET A O 1
ATOM 1598 N N . MET A 1 215 ? 9.354 -15.804 -20.901 1.00 20.33 215 MET A N 1
ATOM 1599 C CA . MET A 1 215 ? 8.844 -14.481 -20.553 1.00 26.15 215 MET A CA 1
ATOM 1600 C C . MET A 1 215 ? 9.116 -13.476 -21.668 1.00 21.03 215 MET A C 1
ATOM 1601 O O . MET A 1 215 ? 10.035 -13.637 -22.470 1.00 20.60 215 MET A O 1
ATOM 1606 N N . TYR A 1 216 ? 8.310 -12.422 -21.737 1.00 30.17 216 TYR A N 1
ATOM 1607 C CA . TYR A 1 216 ? 8.679 -11.299 -22.583 1.00 29.67 216 TYR A CA 1
ATOM 1608 C C . TYR A 1 216 ? 8.154 -10.000 -21.990 1.00 28.12 216 TYR A C 1
ATOM 1609 O O . TYR A 1 216 ? 7.293 -10.000 -21.106 1.00 31.11 216 TYR A O 1
ATOM 1618 N N . GLY A 1 217 ? 8.706 -8.905 -22.481 1.00 35.13 217 GLY A N 1
ATOM 1619 C CA . GLY A 1 217 ? 8.287 -7.573 -22.107 1.00 37.76 217 GLY A CA 1
ATOM 1620 C C . GLY A 1 217 ? 8.668 -6.680 -23.263 1.00 36.63 217 GLY A C 1
ATOM 1621 O O . GLY A 1 217 ? 9.238 -7.152 -24.247 1.00 39.94 217 GLY A O 1
ATOM 1622 N N . LYS A 1 218 ? 8.362 -5.395 -23.155 1.00 40.33 218 LYS A N 1
ATOM 1623 C CA . LYS A 1 218 ? 8.690 -4.461 -24.216 1.00 41.32 218 LYS A CA 1
ATOM 1624 C C . LYS A 1 218 ? 10.191 -4.368 -24.394 1.00 38.98 218 LYS A C 1
ATOM 1625 O O . LYS A 1 218 ? 10.687 -4.147 -25.493 1.00 39.18 218 LYS A O 1
ATOM 1631 N N . GLU A 1 219 ? 10.899 -4.527 -23.279 1.00 34.92 219 GLU A N 1
ATOM 1632 C CA . GLU A 1 219 ? 12.350 -4.472 -23.233 1.00 36.94 219 GLU A CA 1
ATOM 1633 C C . GLU A 1 219 ? 12.908 -5.868 -22.960 1.00 30.79 219 GLU A C 1
ATOM 1634 O O . GLU A 1 219 ? 12.215 -6.705 -22.382 1.00 30.89 219 GLU A O 1
ATOM 1640 N N . PRO A 1 220 ? 14.160 -6.121 -23.371 1.00 30.03 220 PRO A N 1
ATOM 1641 C CA . PRO A 1 220 ? 14.817 -7.392 -23.060 1.00 23.66 220 PRO A CA 1
ATOM 1642 C C . PRO A 1 220 ? 14.757 -7.722 -21.562 1.00 26.65 220 PRO A C 1
ATOM 1643 O O . PRO A 1 220 ? 15.064 -6.889 -20.705 1.00 26.81 220 PRO A O 1
ATOM 1647 N N . THR A 1 221 ? 14.318 -8.939 -21.268 1.00 18.04 221 THR A N 1
ATOM 1648 C CA . THR A 1 221 ? 14.185 -9.429 -19.908 1.00 19.06 221 THR A CA 1
ATOM 1649 C C . THR A 1 221 ? 15.557 -9.542 -19.260 1.00 15.67 221 THR A C 1
ATOM 1650 O O . THR A 1 221 ? 16.568 -9.540 -19.962 1.00 17.21 221 THR A O 1
ATOM 1654 N N . PRO A 1 222 ? 15.599 -9.633 -17.922 1.00 19.33 222 PRO A N 1
ATOM 1655 C CA . PRO A 1 222 ? 16.884 -9.856 -17.250 1.00 16.14 222 PRO A CA 1
ATOM 1656 C C . PRO A 1 222 ? 17.640 -11.084 -17.795 1.00 16.14 222 PRO A C 1
ATOM 1657 O O . PRO A 1 222 ? 18.852 -10.980 -18.038 1.00 15.06 222 PRO A O 1
ATOM 1661 N N . PHE A 1 223 ? 16.944 -12.197 -18.021 1.00 14.07 223 PHE A N 1
ATOM 1662 C CA . PHE A 1 223 ? 17.584 -13.389 -18.592 1.00 14.60 223 PHE A CA 1
ATOM 1663 C C . PHE A 1 223 ? 18.153 -13.110 -19.988 1.00 13.17 223 PHE A C 1
ATOM 1664 O O . PHE A 1 223 ? 19.276 -13.512 -20.313 1.00 13.69 223 PHE A O 1
ATOM 1672 N N . CYS A 1 224 ? 17.377 -12.432 -20.826 1.00 14.01 224 CYS A N 1
ATOM 1673 C CA . CYS A 1 224 ? 17.859 -12.080 -22.150 1.00 11.32 224 CYS A CA 1
ATOM 1674 C C . CYS A 1 224 ? 19.112 -11.207 -22.079 1.00 14.71 224 CYS A C 1
ATOM 1675 O O . CYS A 1 224 ? 20.051 -11.418 -22.842 1.00 13.79 224 CYS A O 1
ATOM 1678 N N . GLN A 1 225 ? 19.137 -10.244 -21.159 1.00 15.87 225 GLN A N 1
ATOM 1679 C CA . GLN A 1 225 ? 20.323 -9.394 -21.004 1.00 13.46 225 GLN A CA 1
ATOM 1680 C C . GLN A 1 225 ? 21.539 -10.221 -20.613 1.00 14.99 225 GLN A C 1
ATOM 1681 O O . GLN A 1 225 ? 22.634 -10.015 -21.133 1.00 15.73 225 GLN A O 1
ATOM 1687 N N . TRP A 1 226 ? 21.336 -11.136 -19.670 1.00 13.77 226 TRP A N 1
ATOM 1688 C CA . TRP A 1 226 ? 22.385 -12.043 -19.200 1.00 13.44 226 TRP A CA 1
ATOM 1689 C C . TRP A 1 226 ? 22.981 -12.835 -20.370 1.00 15.95 226 TRP A C 1
ATOM 1690 O O . TRP A 1 226 ? 24.194 -12.901 -20.542 1.00 14.03 226 TRP A O 1
ATOM 1701 N N . ALA A 1 227 ? 22.100 -13.397 -21.191 1.00 13.83 227 ALA A N 1
ATOM 1702 C CA . ALA A 1 227 ? 22.494 -14.185 -22.358 1.00 12.32 227 ALA A CA 1
ATOM 1703 C C . ALA A 1 227 ? 23.251 -13.363 -23.406 1.00 15.36 227 ALA A C 1
ATOM 1704 O O . ALA A 1 227 ? 24.239 -13.820 -23.976 1.00 16.49 227 ALA A O 1
ATOM 1706 N N . THR A 1 228 ? 22.768 -12.156 -23.664 1.00 14.15 228 THR A N 1
ATOM 1707 C CA . THR A 1 228 ? 23.383 -11.273 -24.650 1.00 14.48 228 THR A CA 1
ATOM 1708 C C . THR A 1 228 ? 24.800 -10.867 -24.239 1.00 18.37 228 THR A C 1
ATOM 1709 O O . THR A 1 228 ? 25.718 -10.847 -25.058 1.00 17.94 228 THR A O 1
ATOM 1713 N N . LYS A 1 229 ? 24.959 -10.522 -22.969 1.00 17.73 229 LYS A N 1
ATOM 1714 C CA . LYS A 1 229 ? 26.258 -10.133 -22.440 1.00 17.01 229 LYS A CA 1
ATOM 1715 C C . LYS A 1 229 ? 27.263 -11.290 -22.547 1.00 20.06 229 LYS A C 1
ATOM 1716 O O . LYS A 1 229 ? 28.466 -11.073 -22.696 1.00 21.20 229 LYS A O 1
ATOM 1722 N N . LEU A 1 230 ? 26.776 -12.525 -22.491 1.00 15.44 230 LEU A N 1
ATOM 1723 C CA . LEU A 1 230 ? 27.672 -13.681 -22.592 1.00 16.24 230 LEU A CA 1
ATOM 1724 C C . LEU A 1 230 ? 27.899 -14.141 -24.042 1.00 17.77 230 LEU A C 1
ATOM 1725 O O . LEU A 1 230 ? 28.595 -15.132 -24.286 1.00 19.94 230 LEU A O 1
ATOM 1730 N N . GLY A 1 231 ? 27.298 -13.428 -24.990 1.00 18.56 231 GLY A N 1
ATOM 1731 C CA . GLY A 1 231 ? 27.492 -13.707 -26.404 1.00 19.50 231 GLY A CA 1
ATOM 1732 C C . GLY A 1 231 ? 26.793 -14.944 -26.945 1.00 21.85 231 GLY A C 1
ATOM 1733 O O . GLY A 1 231 ? 27.310 -15.605 -27.844 1.00 20.37 231 GLY A O 1
ATOM 1734 N N . ALA A 1 232 ? 25.614 -15.259 -26.415 1.00 16.46 232 ALA A N 1
ATOM 1735 C CA . ALA A 1 232 ? 24.812 -16.354 -26.960 1.00 14.91 232 ALA A CA 1
ATOM 1736 C C . ALA A 1 232 ? 24.577 -16.168 -28.466 1.00 16.08 232 ALA A C 1
ATOM 1737 O O . ALA A 1 232 ? 24.409 -15.047 -28.936 1.00 17.10 232 ALA A O 1
ATOM 1739 N N . ALA A 1 233 ? 24.580 -17.272 -29.209 1.00 15.93 233 ALA A N 1
ATOM 1740 C CA . ALA A 1 233 ? 24.386 -17.241 -30.663 1.00 16.03 233 ALA A CA 1
ATOM 1741 C C . ALA A 1 233 ? 23.065 -16.576 -31.063 1.00 19.99 233 ALA A C 1
ATOM 1742 O O . ALA A 1 233 ? 23.006 -15.786 -32.011 1.00 20.44 233 ALA A O 1
ATOM 1744 N N . LYS A 1 234 ? 21.995 -16.907 -30.347 1.00 16.36 234 LYS A N 1
ATOM 1745 C CA . LYS A 1 234 ? 20.701 -16.269 -30.551 1.00 16.75 234 LYS A CA 1
ATOM 1746 C C . LYS A 1 234 ? 20.083 -16.023 -29.193 1.00 17.26 234 LYS A C 1
ATOM 1747 O O . LYS A 1 234 ? 20.228 -16.852 -28.297 1.00 13.21 234 LYS A O 1
ATOM 1753 N N . VAL A 1 235 ? 19.411 -14.889 -29.043 1.00 14.46 235 VAL A N 1
ATOM 1754 C CA . VAL A 1 235 ? 18.703 -14.572 -27.809 1.00 15.24 235 VAL A CA 1
ATOM 1755 C C . VAL A 1 235 ? 17.275 -14.184 -28.163 1.00 17.58 235 VAL A C 1
ATOM 1756 O O . VAL A 1 235 ? 17.052 -13.216 -28.901 1.00 16.62 235 VAL A O 1
ATOM 1760 N N . LEU A 1 236 ? 16.314 -14.950 -27.651 1.00 15.75 236 LEU A N 1
ATOM 1761 C CA . LEU A 1 236 ? 14.898 -14.730 -27.948 1.00 15.25 236 LEU A CA 1
ATOM 1762 C C . LEU A 1 236 ? 14.063 -14.567 -26.702 1.00 16.77 236 LEU A C 1
ATOM 1763 O O . LEU A 1 236 ? 14.405 -15.128 -25.667 1.00 14.91 236 LEU A O 1
ATOM 1768 N N . ASP A 1 237 ? 12.971 -13.804 -26.794 1.00 17.40 237 ASP A N 1
ATOM 1769 C CA . ASP A 1 237 ? 12.006 -13.773 -25.694 1.00 17.42 237 ASP A CA 1
ATOM 1770 C C . ASP A 1 237 ? 10.722 -14.455 -26.142 1.00 13.65 237 ASP A C 1
ATOM 1771 O O . ASP A 1 237 ? 10.686 -15.079 -27.194 1.00 16.96 237 ASP A O 1
ATOM 1776 N N . GLY A 1 238 ? 9.685 -14.347 -25.328 1.00 15.98 238 GLY A N 1
ATOM 1777 C CA . GLY A 1 238 ? 8.511 -15.173 -25.520 1.00 17.19 238 GLY A CA 1
ATOM 1778 C C . GLY A 1 238 ? 7.515 -14.680 -26.546 1.00 15.50 238 GLY A C 1
ATOM 1779 O O . GLY A 1 238 ? 6.447 -15.274 -26.676 1.00 13.31 238 GLY A O 1
ATOM 1780 N N . LEU A 1 239 ? 7.828 -13.604 -27.268 1.00 14.01 239 LEU A N 1
ATOM 1781 C CA . LEU A 1 239 ? 6.820 -13.063 -28.190 1.00 14.44 239 LEU A CA 1
ATOM 1782 C C . LEU A 1 239 ? 6.381 -14.072 -29.274 1.00 15.73 239 LEU A C 1
ATOM 1783 O O . LEU A 1 239 ? 5.183 -14.200 -29.547 1.00 12.26 239 LEU A O 1
ATOM 1788 N N . GLY A 1 240 ? 7.331 -14.791 -29.875 1.00 11.13 240 GLY A N 1
ATOM 1789 C CA . GLY A 1 240 ? 6.995 -15.779 -30.888 1.00 10.50 240 GLY A CA 1
ATOM 1790 C C . GLY A 1 240 ? 6.177 -16.929 -30.314 1.00 11.35 240 GLY A C 1
ATOM 1791 O O . GLY A 1 240 ? 5.297 -17.478 -30.988 1.00 10.91 240 GLY A O 1
ATOM 1792 N N . MET A 1 241 ? 6.475 -17.293 -29.073 1.00 10.91 241 MET A N 1
ATOM 1793 C CA . MET A 1 241 ? 5.704 -18.330 -28.390 1.00 10.27 241 MET A CA 1
ATOM 1794 C C . MET A 1 241 ? 4.261 -17.879 -28.222 1.00 12.60 241 MET A C 1
ATOM 1795 O O . MET A 1 241 ? 3.339 -18.669 -28.441 1.00 10.36 241 MET A O 1
ATOM 1800 N N . LEU A 1 242 ? 4.070 -16.616 -27.817 1.00 11.63 242 LEU A N 1
ATOM 1801 C CA . LEU A 1 242 ? 2.730 -16.046 -27.704 1.00 12.73 242 LEU A CA 1
ATOM 1802 C C . LEU A 1 242 ? 1.957 -16.203 -29.006 1.00 11.83 242 LEU A C 1
ATOM 1803 O O . LEU A 1 242 ? 0.810 -16.656 -29.016 1.00 10.84 242 LEU A O 1
ATOM 1808 N N . ALA A 1 243 ? 2.585 -15.827 -30.118 1.00 10.84 243 ALA A N 1
ATOM 1809 C CA . ALA A 1 243 ? 1.899 -15.890 -31.408 1.00 10.80 243 ALA A CA 1
ATOM 1810 C C . ALA A 1 243 ? 1.616 -17.327 -31.828 1.00 11.95 243 ALA A C 1
ATOM 1811 O O . ALA A 1 243 ? 0.553 -17.621 -32.356 1.00 11.06 243 ALA A O 1
ATOM 1813 N N . GLU A 1 244 ? 2.582 -18.214 -31.619 1.00 8.80 244 GLU A N 1
ATOM 1814 C CA . GLU A 1 244 ? 2.419 -19.579 -32.085 1.00 10.62 244 GLU A CA 1
ATOM 1815 C C . GLU A 1 244 ? 1.454 -20.378 -31.216 1.00 10.03 244 GLU A C 1
ATOM 1816 O O . GLU A 1 244 ? 0.723 -21.220 -31.743 1.00 10.21 244 GLU A O 1
ATOM 1822 N N . GLN A 1 245 ? 1.442 -20.136 -29.906 1.00 9.80 245 GLN A N 1
ATOM 1823 C CA . GLN A 1 245 ? 0.449 -20.833 -29.082 1.00 8.17 245 GLN A CA 1
ATOM 1824 C C . GLN A 1 245 ? -0.949 -20.362 -29.480 1.00 10.72 245 GLN A C 1
ATOM 1825 O O . GLN A 1 245 ? -1.890 -21.147 -29.475 1.00 10.85 245 GLN A O 1
ATOM 1831 N N . ALA A 1 246 ? -1.086 -19.084 -29.850 1.00 7.89 246 ALA A N 1
ATOM 1832 C CA . ALA A 1 246 ? -2.386 -18.568 -30.290 1.00 10.22 246 ALA A CA 1
ATOM 1833 C C . ALA A 1 246 ? -2.835 -19.192 -31.621 1.00 10.45 246 ALA A C 1
ATOM 1834 O O . ALA A 1 246 ? -4.008 -19.546 -31.787 1.00 9.64 246 ALA A O 1
ATOM 1836 N N . ALA A 1 247 ? -1.896 -19.309 -32.561 1.00 10.40 247 ALA A N 1
ATOM 1837 C CA . ALA A 1 247 ? -2.180 -19.901 -33.866 1.00 10.66 247 ALA A CA 1
ATOM 1838 C C . ALA A 1 247 ? -2.610 -21.352 -33.701 1.00 10.59 247 ALA A C 1
ATOM 1839 O O . ALA A 1 247 ? -3.517 -21.818 -34.396 1.00 10.15 247 ALA A O 1
ATOM 1841 N N . GLU A 1 248 ? -1.970 -22.061 -32.773 1.00 9.87 248 GLU A N 1
ATOM 1842 C CA . GLU A 1 248 ? -2.321 -23.462 -32.535 1.00 10.93 248 GLU A CA 1
ATOM 1843 C C . GLU A 1 248 ? -3.728 -23.518 -31.955 1.00 11.11 248 GLU A C 1
ATOM 1844 O O . GLU A 1 248 ? -4.544 -24.348 -32.364 1.00 11.06 248 GLU A O 1
ATOM 1850 N N . ALA A 1 249 ? -4.040 -22.620 -31.023 1.00 8.54 249 ALA A N 1
ATOM 1851 C CA . ALA A 1 249 ? -5.401 -22.585 -30.480 1.00 8.37 249 ALA A CA 1
ATOM 1852 C C . ALA A 1 249 ? -6.415 -22.255 -31.566 1.00 10.42 249 ALA A C 1
ATOM 1853 O O . ALA A 1 249 ? -7.495 -22.835 -31.598 1.00 11.48 249 ALA A O 1
ATOM 1855 N N . PHE A 1 250 ? -6.062 -21.333 -32.463 1.00 11.61 250 PHE A N 1
ATOM 1856 C CA . PHE A 1 250 ? -6.960 -20.952 -33.545 1.00 9.83 250 PHE A CA 1
ATOM 1857 C C . PHE A 1 250 ? -7.265 -22.179 -34.396 1.00 10.89 250 PHE A C 1
ATOM 1858 O O . PHE A 1 250 ? -8.421 -22.410 -34.754 1.00 10.30 250 PHE A O 1
ATOM 1866 N N . PHE A 1 251 ? -6.236 -22.972 -34.674 1.00 10.24 251 PHE A N 1
ATOM 1867 C CA . PHE A 1 251 ? -6.399 -24.202 -35.456 1.00 12.07 251 PHE A CA 1
ATOM 1868 C C . PHE A 1 251 ? -7.273 -25.225 -34.723 1.00 12.65 251 PHE A C 1
ATOM 1869 O O . PHE A 1 251 ? -8.105 -25.896 -35.332 1.00 11.50 251 PHE A O 1
ATOM 1877 N N . ILE A 1 252 ? -7.079 -25.352 -33.411 1.00 10.66 252 ILE A N 1
ATOM 1878 C CA . ILE A 1 252 ? -7.909 -26.255 -32.602 1.00 12.22 252 ILE A CA 1
ATOM 1879 C C . ILE A 1 252 ? -9.378 -25.853 -32.696 1.00 12.99 252 ILE A C 1
ATOM 1880 O O . ILE A 1 252 ? -10.268 -26.704 -32.786 1.00 14.15 252 ILE A O 1
ATOM 1885 N N . TRP A 1 253 ? -9.641 -24.553 -32.688 1.00 10.42 253 TRP A N 1
ATOM 1886 C CA . TRP A 1 253 ? -11.011 -24.054 -32.784 1.00 11.44 253 TRP A CA 1
ATOM 1887 C C . TRP A 1 253 ? -11.611 -24.148 -34.180 1.00 13.68 253 TRP A C 1
ATOM 1888 O O . TRP A 1 253 ? -12.743 -24.572 -34.328 1.00 16.38 253 TRP A O 1
ATOM 1899 N N . ARG A 1 254 ? -10.849 -23.719 -35.182 1.00 11.74 254 ARG A N 1
ATOM 1900 C CA . ARG A 1 254 ? -11.406 -23.444 -36.513 1.00 14.88 254 ARG A CA 1
ATOM 1901 C C . ARG A 1 254 ? -10.985 -24.445 -37.601 1.00 16.22 254 ARG A C 1
ATOM 1902 O O . ARG A 1 254 ? -11.609 -24.514 -38.665 1.00 15.69 254 ARG A O 1
ATOM 1910 N N . GLY A 1 255 ? -9.917 -25.190 -37.359 1.00 13.13 255 GLY A N 1
ATOM 1911 C CA . GLY A 1 255 ? -9.478 -26.196 -38.313 1.00 14.12 255 GLY A CA 1
ATOM 1912 C C . GLY A 1 255 ? -8.666 -25.639 -39.470 1.00 18.30 255 GLY A C 1
ATOM 1913 O O . GLY A 1 255 ? -8.403 -26.346 -40.445 1.00 15.65 255 GLY A O 1
ATOM 1914 N N . VAL A 1 256 ? -8.257 -24.375 -39.376 1.00 15.98 256 VAL A N 1
ATOM 1915 C CA . VAL A 1 256 ? -7.372 -23.797 -40.381 1.00 16.39 256 VAL A CA 1
ATOM 1916 C C . VAL A 1 256 ? -6.171 -23.197 -39.661 1.00 17.63 256 VAL A C 1
ATOM 1917 O O . VAL A 1 256 ? -6.315 -22.650 -38.565 1.00 15.06 256 VAL A O 1
ATOM 1921 N N . ARG A 1 257 ? -4.988 -23.335 -40.253 1.00 17.04 257 ARG A N 1
ATOM 1922 C CA . ARG A 1 257 ? -3.774 -22.776 -39.664 1.00 18.84 257 ARG A CA 1
ATOM 1923 C C . ARG A 1 257 ? -3.468 -21.400 -40.235 1.00 17.62 257 ARG A C 1
ATOM 1924 O O . ARG A 1 257 ? -3.224 -21.263 -41.434 1.00 19.17 257 ARG A O 1
ATOM 1932 N N . PRO A 1 258 ? -3.468 -20.370 -39.378 1.00 17.06 258 PRO A N 1
ATOM 1933 C CA . PRO A 1 258 ? -3.170 -19.031 -39.888 1.00 16.98 258 PRO A CA 1
ATOM 1934 C C . PRO A 1 258 ? -1.669 -18.810 -40.060 1.00 16.85 258 PRO A C 1
ATOM 1935 O O . PRO A 1 258 ? -0.872 -19.577 -39.532 1.00 19.66 258 PRO A O 1
ATOM 1939 N N . ASP A 1 259 ? -1.289 -17.781 -40.810 1.00 14.38 259 ASP A N 1
ATOM 1940 C CA . ASP A 1 259 ? 0.116 -17.423 -40.958 1.00 15.08 259 ASP A CA 1
ATOM 1941 C C . ASP A 1 259 ? 0.507 -16.484 -39.822 1.00 17.56 259 ASP A C 1
ATOM 1942 O O . ASP A 1 259 ? -0.050 -15.391 -39.696 1.00 20.43 259 ASP A O 1
ATOM 1947 N N . THR A 1 260 ? 1.453 -16.900 -38.986 1.00 13.53 260 THR A N 1
ATOM 1948 C CA . THR A 1 260 ? 1.871 -16.055 -37.866 1.00 12.68 260 THR A CA 1
ATOM 1949 C C . THR A 1 260 ? 2.836 -14.947 -38.259 1.00 12.97 260 THR A C 1
ATOM 1950 O O . THR A 1 260 ? 3.035 -13.996 -37.502 1.00 11.06 260 THR A O 1
ATOM 1954 N N . ALA A 1 261 ? 3.477 -15.072 -39.414 1.00 13.94 261 ALA A N 1
ATOM 1955 C CA . ALA A 1 261 ? 4.544 -14.132 -39.729 1.00 14.21 261 ALA A CA 1
ATOM 1956 C C . ALA A 1 261 ? 4.033 -12.676 -39.828 1.00 11.84 261 ALA A C 1
ATOM 1957 O O . ALA A 1 261 ? 4.589 -11.802 -39.166 1.00 13.16 261 ALA A O 1
ATOM 1959 N N . PRO A 1 262 ? 2.976 -12.406 -40.619 1.00 14.57 262 PRO A N 1
ATOM 1960 C CA . PRO A 1 262 ? 2.517 -11.008 -40.647 1.00 14.62 262 PRO A CA 1
ATOM 1961 C C . PRO A 1 262 ? 1.885 -10.521 -39.332 1.00 13.19 262 PRO A C 1
ATOM 1962 O O . PRO A 1 262 ? 1.800 -9.310 -39.095 1.00 13.55 262 PRO A O 1
ATOM 1966 N N . VAL A 1 263 ? 1.432 -11.446 -38.490 1.00 13.15 263 VAL A N 1
ATOM 1967 C CA . VAL A 1 263 ? 0.896 -11.066 -37.191 1.00 11.08 263 VAL A CA 1
ATOM 1968 C C . VAL A 1 263 ? 2.029 -10.672 -36.251 1.00 11.64 263 VAL A C 1
ATOM 1969 O O . VAL A 1 263 ? 1.962 -9.638 -35.590 1.00 12.31 263 VAL A O 1
ATOM 1973 N N . LEU A 1 264 ? 3.081 -11.478 -36.208 1.00 10.82 264 LEU A N 1
ATOM 1974 C CA . LEU A 1 264 ? 4.269 -11.092 -35.464 1.00 9.60 264 LEU A CA 1
ATOM 1975 C C . LEU A 1 264 ? 4.828 -9.783 -35.993 1.00 11.47 264 LEU A C 1
ATOM 1976 O O . LEU A 1 264 ? 5.318 -8.978 -35.228 1.00 10.06 264 LEU A O 1
ATOM 1981 N N . ALA A 1 265 ? 4.758 -9.586 -37.307 1.00 10.56 265 ALA A N 1
ATOM 1982 C CA . ALA A 1 265 ? 5.273 -8.344 -37.898 1.00 11.02 265 ALA A CA 1
ATOM 1983 C C . ALA A 1 265 ? 4.499 -7.145 -37.335 1.00 10.75 265 ALA A C 1
ATOM 1984 O O . ALA A 1 265 ? 5.102 -6.129 -36.972 1.00 10.32 265 ALA A O 1
ATOM 1986 N N . GLU A 1 266 ? 3.180 -7.277 -37.209 1.00 9.19 266 GLU A N 1
ATOM 1987 C CA . GLU A 1 266 ? 2.403 -6.163 -36.661 1.00 8.83 266 GLU A CA 1
ATOM 1988 C C . GLU A 1 266 ? 2.722 -5.947 -35.182 1.00 11.21 266 GLU A C 1
ATOM 1989 O O . GLU A 1 266 ? 2.859 -4.802 -34.746 1.00 10.64 266 GLU A O 1
ATOM 1995 N N . LEU A 1 267 ? 2.846 -7.034 -34.417 1.00 11.37 267 LEU A N 1
ATOM 1996 C CA . LEU A 1 267 ? 3.180 -6.928 -32.993 1.00 12.79 267 LEU A CA 1
ATOM 1997 C C . LEU A 1 267 ? 4.521 -6.238 -32.800 1.00 13.39 267 LEU A C 1
ATOM 1998 O O . LEU A 1 267 ? 4.664 -5.408 -31.902 1.00 12.11 267 LEU A O 1
ATOM 2003 N N . ARG A 1 268 ? 5.498 -6.574 -33.645 1.00 11.16 268 ARG A N 1
ATOM 2004 C CA . ARG A 1 268 ? 6.817 -5.956 -33.543 1.00 10.82 268 ARG A CA 1
ATOM 2005 C C . ARG A 1 268 ? 6.796 -4.495 -33.965 1.00 12.88 268 ARG A C 1
ATOM 2006 O O . ARG A 1 268 ? 7.526 -3.684 -33.409 1.00 14.40 268 ARG A O 1
ATOM 2014 N N . ARG A 1 269 ? 5.978 -4.162 -34.959 1.00 11.95 269 ARG A N 1
ATOM 2015 C CA . ARG A 1 269 ? 5.825 -2.762 -35.349 1.00 12.28 269 ARG A CA 1
ATOM 2016 C C . ARG A 1 269 ? 5.247 -1.928 -34.213 1.00 15.74 269 ARG A C 1
ATOM 2017 O O . ARG A 1 269 ? 5.681 -0.793 -33.962 1.00 15.01 269 ARG A O 1
ATOM 2025 N N . GLN A 1 270 ? 4.278 -2.488 -33.503 1.00 12.75 270 GLN A N 1
ATOM 2026 C CA . GLN A 1 270 ? 3.718 -1.771 -32.366 1.00 12.96 270 GLN A CA 1
ATOM 2027 C C . GLN A 1 270 ? 4.722 -1.639 -31.225 1.00 17.35 270 GLN A C 1
ATOM 2028 O O . GLN A 1 270 ? 4.747 -0.617 -30.541 1.00 16.86 270 GLN A O 1
ATOM 2034 N N . LEU A 1 271 ? 5.559 -2.653 -31.023 1.00 14.68 271 LEU A N 1
ATOM 2035 C CA . LEU A 1 271 ? 6.616 -2.548 -30.016 1.00 16.09 271 LEU A CA 1
ATOM 2036 C C . LEU A 1 271 ? 7.671 -1.513 -30.417 1.00 19.32 271 LEU A C 1
ATOM 2037 O O . LEU A 1 271 ? 8.230 -0.816 -29.564 1.00 21.98 271 LEU A O 1
ATOM 2042 N N . ALA A 1 272 ? 7.934 -1.407 -31.715 1.00 17.36 272 ALA A N 1
ATOM 2043 C CA . ALA A 1 272 ? 8.899 -0.431 -32.230 1.00 17.24 272 ALA A CA 1
ATOM 2044 C C . ALA A 1 272 ? 8.423 1.009 -32.005 1.00 22.18 272 ALA A C 1
ATOM 2045 O O . ALA A 1 272 ? 9.228 1.920 -31.822 1.00 21.28 272 ALA A O 1
ATOM 2047 N N . ARG A 1 273 ? 7.111 1.194 -32.018 1.00 22.67 273 ARG A N 1
ATOM 2048 C CA . ARG A 1 273 ? 6.479 2.493 -31.798 1.00 22.49 273 ARG A CA 1
ATOM 2049 C C . ARG A 1 273 ? 6.887 3.116 -30.462 1.00 24.88 273 ARG A C 1
ATOM 2050 O O . ARG A 1 273 ? 6.993 4.346 -30.323 1.00 24.85 273 ARG A O 1
ATOM 2058 N N . GLY A 1 274 ? 7.114 2.254 -29.478 1.00 25.67 274 GLY A N 1
ATOM 2059 C CA . GLY A 1 274 ? 7.696 2.678 -28.227 1.00 28.97 274 GLY A CA 1
ATOM 2060 C C . GLY A 1 274 ? 9.209 2.760 -28.320 1.00 36.68 274 GLY A C 1
ATOM 2061 O O . GLY A 1 274 ? 9.924 1.754 -28.295 1.00 38.09 274 GLY A O 1
ATOM 2062 N N . MET B 1 1 ? 39.853 8.856 -3.967 1.00 39.79 1 MET B N 1
ATOM 2063 C CA . MET B 1 1 ? 38.422 9.135 -3.912 1.00 35.70 1 MET B CA 1
ATOM 2064 C C . MET B 1 1 ? 37.654 7.874 -3.535 1.00 27.37 1 MET B C 1
ATOM 2065 O O . MET B 1 1 ? 37.987 6.780 -3.999 1.00 29.88 1 MET B O 1
ATOM 2070 N N . ASP B 1 2 ? 36.636 8.025 -2.691 1.00 26.81 2 ASP B N 1
ATOM 2071 C CA . ASP B 1 2 ? 35.879 6.871 -2.205 1.00 21.27 2 ASP B CA 1
ATOM 2072 C C . ASP B 1 2 ? 35.099 6.219 -3.336 1.00 19.48 2 ASP B C 1
ATOM 2073 O O . ASP B 1 2 ? 34.412 6.897 -4.102 1.00 18.22 2 ASP B O 1
ATOM 2078 N N . GLN B 1 3 ? 35.216 4.899 -3.427 1.00 18.40 3 GLN B N 1
ATOM 2079 C CA . GLN B 1 3 ? 34.571 4.124 -4.488 1.00 16.65 3 GLN B CA 1
ATOM 2080 C C . GLN B 1 3 ? 33.411 3.286 -3.962 1.00 15.44 3 GLN B C 1
ATOM 2081 O O . GLN B 1 3 ? 33.521 2.608 -2.927 1.00 14.87 3 GLN B O 1
ATOM 2087 N N . TYR B 1 4 ? 32.309 3.330 -4.706 1.00 13.79 4 TYR B N 1
ATOM 2088 C CA . TYR B 1 4 ? 31.107 2.555 -4.409 1.00 10.94 4 TYR B CA 1
ATOM 2089 C C . TYR B 1 4 ? 30.637 1.838 -5.667 1.00 12.52 4 TYR B C 1
ATOM 2090 O O . TYR B 1 4 ? 30.872 2.312 -6.782 1.00 13.11 4 TYR B O 1
ATOM 2099 N N . VAL B 1 5 ? 29.989 0.689 -5.492 1.00 12.17 5 VAL B N 1
ATOM 2100 C CA . VAL B 1 5 ? 29.415 -0.030 -6.624 1.00 12.26 5 VAL B CA 1
ATOM 2101 C C . VAL B 1 5 ? 28.036 -0.572 -6.329 1.00 14.34 5 VAL B C 1
ATOM 2102 O O . VAL B 1 5 ? 27.639 -0.687 -5.173 1.00 12.54 5 VAL B O 1
ATOM 2106 N N . VAL B 1 6 ? 27.307 -0.912 -7.389 1.00 13.79 6 VAL B N 1
ATOM 2107 C CA . VAL B 1 6 ? 26.165 -1.799 -7.240 1.00 13.56 6 VAL B CA 1
ATOM 2108 C C . VAL B 1 6 ? 26.578 -3.189 -7.723 1.00 12.56 6 VAL B C 1
ATOM 2109 O O . VAL B 1 6 ? 27.137 -3.341 -8.811 1.00 14.19 6 VAL B O 1
ATOM 2113 N N . PHE B 1 7 ? 26.364 -4.187 -6.873 1.00 11.16 7 PHE B N 1
ATOM 2114 C CA . PHE B 1 7 ? 26.594 -5.582 -7.234 1.00 11.93 7 PHE B CA 1
ATOM 2115 C C . PHE B 1 7 ? 25.313 -6.102 -7.844 1.00 14.48 7 PHE B C 1
ATOM 2116 O O . PHE B 1 7 ? 24.262 -6.070 -7.199 1.00 12.21 7 PHE B O 1
ATOM 2124 N N . GLY B 1 8 ? 25.378 -6.586 -9.075 1.00 13.71 8 GLY B N 1
ATOM 2125 C CA . GLY B 1 8 ? 24.183 -7.129 -9.686 1.00 14.62 8 GLY B CA 1
ATOM 2126 C C . GLY B 1 8 ? 24.455 -7.951 -10.923 1.00 15.42 8 GLY B C 1
ATOM 2127 O O . GLY B 1 8 ? 25.599 -8.083 -11.359 1.00 13.53 8 GLY B O 1
ATOM 2128 N N . ASN B 1 9 ? 23.384 -8.489 -11.492 1.00 15.40 9 ASN B N 1
ATOM 2129 C CA . ASN B 1 9 ? 23.446 -9.262 -12.731 1.00 14.43 9 ASN B CA 1
ATOM 2130 C C . ASN B 1 9 ? 22.035 -9.525 -13.207 1.00 14.86 9 ASN B C 1
ATOM 2131 O O . ASN B 1 9 ? 21.326 -10.306 -12.585 1.00 16.53 9 ASN B O 1
ATOM 2136 N N . PRO B 1 10 ? 21.627 -8.893 -14.323 1.00 14.65 10 PRO B N 1
ATOM 2137 C CA . PRO B 1 10 ? 22.407 -8.001 -15.191 1.00 14.15 10 PRO B CA 1
ATOM 2138 C C . PRO B 1 10 ? 22.504 -6.585 -14.615 1.00 15.59 10 PRO B C 1
ATOM 2139 O O . PRO B 1 10 ? 21.702 -6.244 -13.743 1.00 18.16 10 PRO B O 1
ATOM 2143 N N . ILE B 1 11 ? 23.457 -5.782 -15.082 1.00 17.53 11 ILE B N 1
ATOM 2144 C CA . ILE B 1 11 ? 23.601 -4.415 -14.566 1.00 18.21 11 ILE B CA 1
ATOM 2145 C C . ILE B 1 11 ? 23.629 -3.380 -15.675 1.00 23.88 11 ILE B C 1
ATOM 2146 O O . ILE B 1 11 ? 23.868 -2.194 -15.434 1.00 22.24 11 ILE B O 1
ATOM 2151 N N . GLY B 1 12 ? 23.389 -3.858 -16.892 1.00 20.65 12 GLY B N 1
ATOM 2152 C CA . GLY B 1 12 ? 23.261 -3.034 -18.076 1.00 27.93 12 GLY B CA 1
ATOM 2153 C C . GLY B 1 12 ? 22.436 -1.773 -17.926 1.00 26.25 12 GLY B C 1
ATOM 2154 O O . GLY B 1 12 ? 22.851 -0.712 -18.415 1.00 31.53 12 GLY B O 1
ATOM 2155 N N . HIS B 1 13 ? 21.269 -1.827 -17.291 1.00 21.37 13 HIS B N 1
ATOM 2156 C CA . HIS B 1 13 ? 20.640 -0.541 -17.115 1.00 30.73 13 HIS B CA 1
ATOM 2157 C C . HIS B 1 13 ? 20.191 -0.415 -15.655 1.00 23.86 13 HIS B C 1
ATOM 2158 O O . HIS B 1 13 ? 19.049 -0.040 -15.345 1.00 24.46 13 HIS B O 1
ATOM 2165 N N . SER B 1 14 ? 21.149 -0.713 -14.768 1.00 20.90 14 SER B N 1
ATOM 2166 C CA . SER B 1 14 ? 21.010 -0.421 -13.357 1.00 19.09 14 SER B CA 1
ATOM 2167 C C . SER B 1 14 ? 20.838 1.072 -13.158 1.00 18.74 14 SER B C 1
ATOM 2168 O O . SER B 1 14 ? 21.537 1.867 -13.786 1.00 20.15 14 SER B O 1
ATOM 2171 N N . LYS B 1 15 ? 19.935 1.440 -12.256 1.00 16.23 15 LYS B N 1
ATOM 2172 C CA . LYS B 1 15 ? 19.689 2.843 -11.930 1.00 19.33 15 LYS B CA 1
ATOM 2173 C C . LYS B 1 15 ? 20.519 3.307 -10.730 1.00 15.86 15 LYS B C 1
ATOM 2174 O O . LYS B 1 15 ? 20.555 4.497 -10.410 1.00 15.04 15 LYS B O 1
ATOM 2180 N N . SER B 1 16 ? 21.187 2.376 -10.058 1.00 15.24 16 SER B N 1
ATOM 2181 C CA . SER B 1 16 ? 21.861 2.735 -8.805 1.00 15.67 16 SER B CA 1
ATOM 2182 C C . SER B 1 16 ? 22.991 3.762 -8.972 1.00 14.77 16 SER B C 1
ATOM 2183 O O . SER B 1 16 ? 23.047 4.709 -8.195 1.00 13.90 16 SER B O 1
ATOM 2186 N N . PRO B 1 17 ? 23.874 3.605 -9.977 1.00 17.11 17 PRO B N 1
ATOM 2187 C CA . PRO B 1 17 ? 24.902 4.656 -10.089 1.00 18.10 17 PRO B CA 1
ATOM 2188 C C . PRO B 1 17 ? 24.328 6.043 -10.400 1.00 16.97 17 PRO B C 1
ATOM 2189 O O . PRO B 1 17 ? 24.785 7.031 -9.824 1.00 15.80 17 PRO B O 1
ATOM 2193 N N . LEU B 1 18 ? 23.326 6.114 -11.272 1.00 15.27 18 LEU B N 1
ATOM 2194 C CA . LEU B 1 18 ? 22.652 7.382 -11.524 1.00 16.51 18 LEU B CA 1
ATOM 2195 C C . LEU B 1 18 ? 22.120 8.008 -10.234 1.00 16.87 18 LEU B C 1
ATOM 2196 O O . LEU B 1 18 ? 22.313 9.200 -9.982 1.00 14.07 18 LEU B O 1
ATOM 2201 N N . ILE B 1 19 ? 21.449 7.195 -9.424 1.00 13.55 19 ILE B N 1
ATOM 2202 C CA . ILE B 1 19 ? 20.841 7.669 -8.196 1.00 13.04 19 ILE B CA 1
ATOM 2203 C C . ILE B 1 19 ? 21.873 8.286 -7.253 1.00 12.64 19 ILE B C 1
ATOM 2204 O O . ILE B 1 19 ? 21.702 9.411 -6.759 1.00 13.47 19 ILE B O 1
ATOM 2209 N N . HIS B 1 20 ? 22.933 7.535 -6.989 1.00 14.26 20 HIS B N 1
ATOM 2210 C CA . HIS B 1 20 ? 23.894 7.945 -5.980 1.00 12.75 20 HIS B CA 1
ATOM 2211 C C . HIS B 1 20 ? 24.808 9.050 -6.486 1.00 15.31 20 HIS B C 1
ATOM 2212 O O . HIS B 1 20 ? 25.302 9.848 -5.696 1.00 14.69 20 HIS B O 1
ATOM 2219 N N . ARG B 1 21 ? 25.004 9.126 -7.799 1.00 14.20 21 ARG B N 1
ATOM 2220 C CA . ARG B 1 21 ? 25.733 10.265 -8.366 1.00 15.63 21 ARG B CA 1
ATOM 2221 C C . ARG B 1 21 ? 24.932 11.545 -8.191 1.00 15.71 21 ARG B C 1
ATOM 2222 O O . ARG B 1 21 ? 25.489 12.588 -7.835 1.00 18.03 21 ARG B O 1
ATOM 2230 N N . LEU B 1 22 ? 23.624 11.470 -8.408 1.00 14.82 22 LEU B N 1
ATOM 2231 C CA . LEU B 1 22 ? 22.769 12.627 -8.162 1.00 14.40 22 LEU B CA 1
ATOM 2232 C C . LEU B 1 22 ? 22.762 13.017 -6.696 1.00 17.38 22 LEU B C 1
ATOM 2233 O O . LEU B 1 22 ? 22.832 14.200 -6.368 1.00 16.26 22 LEU B O 1
ATOM 2238 N N . PHE B 1 23 ? 22.680 12.023 -5.809 1.00 12.62 23 PHE B N 1
ATOM 2239 C CA . PHE B 1 23 ? 22.729 12.286 -4.379 1.00 14.19 23 PHE B CA 1
ATOM 2240 C C . PHE B 1 23 ? 24.042 12.981 -4.004 1.00 14.86 23 PHE B C 1
ATOM 2241 O O . PHE B 1 23 ? 24.056 13.907 -3.193 1.00 15.65 23 PHE B O 1
ATOM 2249 N N . ALA B 1 24 ? 25.142 12.506 -4.576 1.00 12.29 24 ALA B N 1
ATOM 2250 C CA . ALA B 1 24 ? 26.470 13.032 -4.241 1.00 15.58 24 ALA B CA 1
ATOM 2251 C C . ALA B 1 24 ? 26.602 14.475 -4.712 1.00 20.18 24 ALA B C 1
ATOM 2252 O O . ALA B 1 24 ? 27.185 15.311 -4.015 1.00 19.72 24 ALA B O 1
ATOM 2254 N N . GLU B 1 25 ? 26.066 14.761 -5.894 1.00 18.73 25 GLU B N 1
ATOM 2255 C CA . GLU B 1 25 ? 26.097 16.135 -6.410 1.00 20.26 25 GLU B CA 1
ATOM 2256 C C . GLU B 1 25 ? 25.327 17.093 -5.506 1.00 21.50 25 GLU B C 1
ATOM 2257 O O . GLU B 1 25 ? 25.810 18.177 -5.193 1.00 22.79 25 GLU B O 1
ATOM 2263 N N . GLN B 1 26 ? 24.138 16.686 -5.076 1.00 18.77 26 GLN B N 1
ATOM 2264 C CA . GLN B 1 26 ? 23.317 17.461 -4.147 1.00 21.18 26 GLN B CA 1
ATOM 2265 C C . GLN B 1 26 ? 24.001 17.835 -2.851 1.00 22.81 26 GLN B C 1
ATOM 2266 O O . GLN B 1 26 ? 23.790 18.920 -2.300 1.00 22.69 26 GLN B O 1
ATOM 2272 N N . THR B 1 27 ? 24.759 16.884 -2.323 1.00 19.80 27 THR B N 1
ATOM 2273 C CA . THR B 1 27 ? 25.242 16.968 -0.955 1.00 18.80 27 THR B CA 1
ATOM 2274 C C . THR B 1 27 ? 26.737 17.251 -0.878 1.00 22.10 27 THR B C 1
ATOM 2275 O O . THR B 1 27 ? 27.335 17.172 0.199 1.00 24.98 27 THR B O 1
ATOM 2279 N N . GLY B 1 28 ? 27.343 17.552 -2.021 1.00 20.09 28 GLY B N 1
ATOM 2280 C CA . GLY B 1 28 ? 28.760 17.865 -2.071 1.00 21.80 28 GLY B CA 1
ATOM 2281 C C . GLY B 1 28 ? 29.696 16.755 -1.638 1.00 25.28 28 GLY B C 1
ATOM 2282 O O . GLY B 1 28 ? 30.780 17.000 -1.108 1.00 22.36 28 GLY B O 1
ATOM 2283 N N . GLN B 1 29 ? 29.286 15.517 -1.869 1.00 20.78 29 GLN B N 1
ATOM 2284 C CA . GLN B 1 29 ? 30.103 14.386 -1.481 1.00 19.33 29 GLN B CA 1
ATOM 2285 C C . GLN B 1 29 ? 31.022 13.952 -2.614 1.00 22.11 29 GLN B C 1
ATOM 2286 O O . GLN B 1 29 ? 30.596 13.806 -3.756 1.00 23.70 29 GLN B O 1
ATOM 2292 N N . ASP B 1 30 ? 32.288 13.750 -2.275 1.00 24.01 30 ASP B N 1
ATOM 2293 C CA . ASP B 1 30 ? 33.313 13.363 -3.232 1.00 23.39 30 ASP B CA 1
ATOM 2294 C C . ASP B 1 30 ? 33.425 11.842 -3.331 1.00 24.99 30 ASP B C 1
ATOM 2295 O O . ASP B 1 30 ? 34.139 11.205 -2.551 1.00 26.43 30 ASP B O 1
ATOM 2300 N N . LEU B 1 31 ? 32.714 11.258 -4.284 1.00 21.32 31 LEU B N 1
ATOM 2301 C CA . LEU B 1 31 ? 32.755 9.810 -4.450 1.00 22.53 31 LEU B CA 1
ATOM 2302 C C . LEU B 1 31 ? 32.490 9.422 -5.898 1.00 21.85 31 LEU B C 1
ATOM 2303 O O . LEU B 1 31 ? 31.951 10.215 -6.679 1.00 21.82 31 LEU B O 1
ATOM 2308 N N . GLU B 1 32 ? 32.859 8.198 -6.248 1.00 19.19 32 GLU B N 1
ATOM 2309 C CA . GLU B 1 32 ? 32.512 7.655 -7.549 1.00 19.82 32 GLU B CA 1
ATOM 2310 C C . GLU B 1 32 ? 31.690 6.377 -7.403 1.00 18.87 32 GLU B C 1
ATOM 2311 O O . GLU B 1 32 ? 31.863 5.608 -6.451 1.00 17.78 32 GLU B O 1
ATOM 2317 N N . TYR B 1 33 ? 30.762 6.181 -8.329 1.00 17.99 33 TYR B N 1
ATOM 2318 C CA . TYR B 1 33 ? 29.882 5.021 -8.298 1.00 15.62 33 TYR B CA 1
ATOM 2319 C C . TYR B 1 33 ? 29.967 4.315 -9.630 1.00 21.66 33 TYR B C 1
ATOM 2320 O O . TYR B 1 33 ? 30.112 4.959 -10.678 1.00 23.86 33 TYR B O 1
ATOM 2329 N N . ALA B 1 34 ? 29.872 2.994 -9.595 1.00 16.49 34 ALA B N 1
ATOM 2330 C CA . ALA B 1 34 ? 29.974 2.204 -10.815 1.00 16.43 34 ALA B CA 1
ATOM 2331 C C . ALA B 1 34 ? 29.183 0.922 -10.676 1.00 16.74 34 ALA B C 1
ATOM 2332 O O . ALA B 1 34 ? 28.781 0.550 -9.577 1.00 17.04 34 ALA B O 1
ATOM 2334 N N . THR B 1 35 ? 28.947 0.246 -11.792 1.00 19.03 35 THR B N 1
ATOM 2335 C CA . THR B 1 35 ? 28.346 -1.080 -11.734 1.00 19.52 35 THR B CA 1
ATOM 2336 C C . THR B 1 35 ? 29.440 -2.114 -11.549 1.00 19.51 35 THR B C 1
ATOM 2337 O O . THR B 1 35 ? 30.563 -1.926 -12.015 1.00 19.25 35 THR B O 1
ATOM 2341 N N . LEU B 1 36 ? 29.117 -3.210 -10.868 1.00 15.28 36 LEU B N 1
ATOM 2342 C CA . LEU B 1 36 ? 30.011 -4.349 -10.824 1.00 15.88 36 LEU B CA 1
ATOM 2343 C C . LEU B 1 36 ? 29.190 -5.587 -11.169 1.00 16.60 36 LEU B C 1
ATOM 2344 O O . LEU B 1 36 ? 28.340 -6.027 -10.390 1.00 17.13 36 LEU B O 1
ATOM 2349 N N . LEU B 1 37 ? 29.438 -6.127 -12.355 1.00 16.31 37 LEU B N 1
ATOM 2350 C CA . LEU B 1 37 ? 28.729 -7.312 -12.815 1.00 17.03 37 LEU B CA 1
ATOM 2351 C C . LEU B 1 37 ? 29.262 -8.556 -12.130 1.00 16.42 37 LEU B C 1
ATOM 2352 O O . LEU B 1 37 ? 30.406 -8.968 -12.358 1.00 17.17 37 LEU B O 1
ATOM 2357 N N . ALA B 1 38 ? 28.435 -9.153 -11.287 1.00 15.02 38 ALA B N 1
ATOM 2358 C CA . ALA B 1 38 ? 28.826 -10.367 -10.587 1.00 15.07 38 ALA B CA 1
ATOM 2359 C C . ALA B 1 38 ? 28.213 -11.568 -11.278 1.00 17.00 38 ALA B C 1
ATOM 2360 O O . ALA B 1 38 ? 26.991 -11.640 -11.407 1.00 16.56 38 ALA B O 1
ATOM 2362 N N . PRO B 1 39 ? 29.055 -12.514 -11.733 1.00 15.16 39 PRO B N 1
ATOM 2363 C CA . PRO B 1 39 ? 28.498 -13.786 -12.197 1.00 15.87 39 PRO B CA 1
ATOM 2364 C C . PRO B 1 39 ? 27.574 -14.335 -11.116 1.00 15.77 39 PRO B C 1
ATOM 2365 O O . PRO B 1 39 ? 27.851 -14.174 -9.920 1.00 15.59 39 PRO B O 1
ATOM 2369 N N . LEU B 1 40 ? 26.463 -14.937 -11.523 1.00 14.60 40 LEU B N 1
ATOM 2370 C CA . LEU B 1 40 ? 25.417 -15.279 -10.575 1.00 16.46 40 LEU B CA 1
ATOM 2371 C C . LEU B 1 40 ? 25.884 -16.235 -9.483 1.00 18.79 40 LEU B C 1
ATOM 2372 O O . LEU B 1 40 ? 25.290 -16.293 -8.404 1.00 18.77 40 LEU B O 1
ATOM 2377 N N . ASP B 1 41 ? 26.969 -16.956 -9.753 1.00 16.17 41 ASP B N 1
ATOM 2378 C CA . ASP B 1 41 ? 27.482 -17.920 -8.794 1.00 16.93 41 ASP B CA 1
ATOM 2379 C C . ASP B 1 41 ? 28.809 -17.475 -8.171 1.00 17.90 41 ASP B C 1
ATOM 2380 O O . ASP B 1 41 ? 29.457 -18.249 -7.479 1.00 21.18 41 ASP B O 1
ATOM 2385 N N . GLU B 1 42 ? 29.210 -16.226 -8.396 1.00 17.80 42 GLU B N 1
ATOM 2386 C CA . GLU B 1 42 ? 30.513 -15.771 -7.895 1.00 18.99 42 GLU B CA 1
ATOM 2387 C C . GLU B 1 42 ? 30.463 -14.482 -7.068 1.00 17.00 42 GLU B C 1
ATOM 2388 O O . GLU B 1 42 ? 31.466 -13.776 -6.954 1.00 19.17 42 GLU B O 1
ATOM 2394 N N . PHE B 1 43 ? 29.314 -14.190 -6.470 1.00 15.37 43 PHE B N 1
ATOM 2395 C CA . PHE B 1 43 ? 29.143 -12.920 -5.762 1.00 14.82 43 PHE B CA 1
ATOM 2396 C C . PHE B 1 43 ? 30.161 -12.700 -4.657 1.00 18.12 43 PHE B C 1
ATOM 2397 O O . PHE B 1 43 ? 30.793 -11.650 -4.600 1.00 16.31 43 PHE B O 1
ATOM 2405 N N . SER B 1 44 ? 30.311 -13.681 -3.770 1.00 20.01 44 SER B N 1
ATOM 2406 C CA . SER B 1 44 ? 31.175 -13.486 -2.609 1.00 19.27 44 SER B CA 1
ATOM 2407 C C . SER B 1 44 ? 32.616 -13.187 -3.028 1.00 21.38 44 SER B C 1
ATOM 2408 O O . SER B 1 44 ? 33.273 -12.334 -2.420 1.00 20.99 44 SER B O 1
ATOM 2411 N N . ASP B 1 45 ? 33.094 -13.840 -4.088 1.00 19.11 45 ASP B N 1
ATOM 2412 C CA . ASP B 1 45 ? 34.424 -13.550 -4.609 1.00 17.66 45 ASP B CA 1
ATOM 2413 C C . ASP B 1 45 ? 34.525 -12.121 -5.178 1.00 19.27 45 ASP B C 1
ATOM 2414 O O . ASP B 1 45 ? 35.519 -11.427 -4.943 1.00 18.94 45 ASP B O 1
ATOM 2419 N N . CYS B 1 46 ? 33.494 -11.680 -5.903 1.00 17.85 46 CYS B N 1
ATOM 2420 C CA . CYS B 1 46 ? 33.424 -10.304 -6.418 1.00 14.49 46 CYS B CA 1
ATOM 2421 C C . CYS B 1 46 ? 33.484 -9.279 -5.298 1.00 16.07 46 CYS B C 1
ATOM 2422 O O . CYS B 1 46 ? 34.194 -8.274 -5.386 1.00 17.91 46 CYS B O 1
ATOM 2425 N N . ALA B 1 47 ? 32.716 -9.533 -4.250 1.00 15.21 47 ALA B N 1
ATOM 2426 C CA . ALA B 1 47 ? 32.630 -8.606 -3.129 1.00 14.17 47 ALA B CA 1
ATOM 2427 C C . ALA B 1 47 ? 33.970 -8.515 -2.388 1.00 18.68 47 ALA B C 1
ATOM 2428 O O . ALA B 1 47 ? 34.440 -7.420 -2.090 1.00 17.16 47 ALA B O 1
ATOM 2430 N N . ARG B 1 48 ? 34.580 -9.662 -2.111 1.00 20.52 48 ARG B N 1
ATOM 2431 C CA . ARG B 1 48 ? 35.868 -9.679 -1.419 1.00 21.30 48 ARG B CA 1
ATOM 2432 C C . ARG B 1 48 ? 36.905 -8.895 -2.208 1.00 20.38 48 ARG B C 1
ATOM 2433 O O . ARG B 1 48 ? 37.683 -8.118 -1.643 1.00 20.20 48 ARG B O 1
ATOM 2441 N N . GLY B 1 49 ? 36.907 -9.091 -3.522 1.00 19.32 49 GLY B N 1
ATOM 2442 C CA . GLY B 1 49 ? 37.800 -8.362 -4.399 1.00 22.03 49 GLY B CA 1
ATOM 2443 C C . GLY B 1 49 ? 37.562 -6.863 -4.333 1.00 20.28 49 GLY B C 1
ATOM 2444 O O . GLY B 1 49 ? 38.501 -6.081 -4.191 1.00 20.06 49 GLY B O 1
ATOM 2445 N N . PHE B 1 50 ? 36.300 -6.448 -4.424 1.00 16.93 50 PHE B N 1
ATOM 2446 C CA . PHE B 1 50 ? 36.010 -5.020 -4.424 1.00 15.15 50 PHE B CA 1
ATOM 2447 C C . PHE B 1 50 ? 36.394 -4.329 -3.108 1.00 15.71 50 PHE B C 1
ATOM 2448 O O . PHE B 1 50 ? 36.858 -3.185 -3.118 1.00 15.77 50 PHE B O 1
ATOM 2456 N N . PHE B 1 51 ? 36.222 -5.014 -1.985 1.00 16.77 51 PHE B N 1
ATOM 2457 C CA . PHE B 1 51 ? 36.390 -4.342 -0.702 1.00 14.26 51 PHE B CA 1
ATOM 2458 C C . PHE B 1 51 ? 37.816 -4.350 -0.175 1.00 20.63 51 PHE B C 1
ATOM 2459 O O . PHE B 1 51 ? 38.056 -3.944 0.961 1.00 20.70 51 PHE B O 1
ATOM 2467 N N . LYS B 1 52 ? 38.765 -4.749 -1.017 1.00 18.80 52 LYS B N 1
ATOM 2468 C CA . LYS B 1 52 ? 40.168 -4.473 -0.719 1.00 19.92 52 LYS B CA 1
ATOM 2469 C C . LYS B 1 52 ? 40.409 -2.964 -0.695 1.00 22.96 52 LYS B C 1
ATOM 2470 O O . LYS B 1 52 ? 41.119 -2.460 0.171 1.00 25.48 52 LYS B O 1
ATOM 2476 N N . GLN B 1 53 ? 39.796 -2.244 -1.633 1.00 23.09 53 GLN B N 1
ATOM 2477 C CA . GLN B 1 53 ? 39.969 -0.797 -1.723 1.00 23.49 53 GLN B CA 1
ATOM 2478 C C . GLN B 1 53 ? 38.661 -0.012 -1.720 1.00 22.35 53 GLN B C 1
ATOM 2479 O O . GLN B 1 53 ? 38.681 1.204 -1.600 1.00 22.45 53 GLN B O 1
ATOM 2485 N N . GLY B 1 54 ? 37.529 -0.690 -1.883 1.00 19.05 54 GLY B N 1
ATOM 2486 C CA . GLY B 1 54 ? 36.264 0.017 -1.997 1.00 17.10 54 GLY B CA 1
ATOM 2487 C C . GLY B 1 54 ? 35.682 0.464 -0.668 1.00 15.98 54 GLY B C 1
ATOM 2488 O O . GLY B 1 54 ? 36.031 -0.076 0.380 1.00 17.65 54 GLY B O 1
ATOM 2489 N N . SER B 1 55 ? 34.764 1.430 -0.713 1.00 13.30 55 SER B N 1
ATOM 2490 C CA . SER B 1 55 ? 34.167 1.991 0.489 1.00 13.44 55 SER B CA 1
ATOM 2491 C C . SER B 1 55 ? 32.795 1.409 0.823 1.00 12.49 55 SER B C 1
ATOM 2492 O O . SER B 1 55 ? 32.401 1.328 1.985 1.00 12.95 55 SER B O 1
ATOM 2495 N N . GLY B 1 56 ? 32.045 1.033 -0.203 1.00 12.66 56 GLY B N 1
ATOM 2496 C CA . GLY B 1 56 ? 30.697 0.559 0.032 1.00 13.11 56 GLY B CA 1
ATOM 2497 C C . GLY B 1 56 ? 30.038 0.088 -1.244 1.00 13.37 56 GLY B C 1
ATOM 2498 O O . GLY B 1 56 ? 30.552 0.282 -2.346 1.00 11.10 56 GLY B O 1
ATOM 2499 N N . GLY B 1 57 ? 28.891 -0.552 -1.101 1.00 11.58 57 GLY B N 1
ATOM 2500 C CA . GLY B 1 57 ? 28.170 -0.986 -2.285 1.00 11.16 57 GLY B CA 1
ATOM 2501 C C . GLY B 1 57 ? 26.769 -1.405 -1.965 1.00 12.62 57 GLY B C 1
ATOM 2502 O O . GLY B 1 57 ? 26.499 -1.860 -0.861 1.00 11.75 57 GLY B O 1
ATOM 2503 N N . ASN B 1 58 ? 25.863 -1.269 -2.924 1.00 11.63 58 ASN B N 1
ATOM 2504 C CA . ASN B 1 58 ? 24.543 -1.816 -2.705 1.00 12.84 58 ASN B CA 1
ATOM 2505 C C . ASN B 1 58 ? 24.439 -3.179 -3.381 1.00 11.90 58 ASN B C 1
ATOM 2506 O O . ASN B 1 58 ? 25.132 -3.459 -4.369 1.00 12.40 58 ASN B O 1
ATOM 2511 N N . VAL B 1 59 ? 23.626 -4.040 -2.785 1.00 10.81 59 VAL B N 1
ATOM 2512 C CA . VAL B 1 59 ? 23.494 -5.429 -3.224 1.00 9.97 59 VAL B CA 1
ATOM 2513 C C . VAL B 1 59 ? 22.074 -5.637 -3.721 1.00 11.68 59 VAL B C 1
ATOM 2514 O O . VAL B 1 59 ? 21.118 -5.326 -3.012 1.00 11.72 59 VAL B O 1
ATOM 2518 N N . THR B 1 60 ? 21.945 -6.129 -4.955 1.00 11.71 60 THR B N 1
ATOM 2519 C CA . THR B 1 60 ? 20.631 -6.325 -5.570 1.00 13.65 60 THR B CA 1
ATOM 2520 C C . THR B 1 60 ? 20.241 -7.787 -5.457 1.00 13.45 60 THR B C 1
ATOM 2521 O O . THR B 1 60 ? 21.086 -8.638 -5.196 1.00 13.49 60 THR B O 1
ATOM 2525 N N . VAL B 1 61 ? 18.950 -8.072 -5.628 1.00 14.18 61 VAL B N 1
ATOM 2526 C CA . VAL B 1 61 ? 18.476 -9.439 -5.821 1.00 16.24 61 VAL B CA 1
ATOM 2527 C C . VAL B 1 61 ? 19.256 -9.979 -7.026 1.00 15.87 61 VAL B C 1
ATOM 2528 O O . VAL B 1 61 ? 19.399 -9.268 -8.009 1.00 16.23 61 VAL B O 1
ATOM 2532 N N . PRO B 1 62 ? 19.738 -11.233 -6.966 1.00 12.90 62 PRO B N 1
ATOM 2533 C CA . PRO B 1 62 ? 19.476 -12.284 -5.984 1.00 15.94 62 PRO B CA 1
ATOM 2534 C C . PRO B 1 62 ? 20.573 -12.498 -4.956 1.00 16.26 62 PRO B C 1
ATOM 2535 O O . PRO B 1 62 ? 20.743 -13.622 -4.503 1.00 17.83 62 PRO B O 1
ATOM 2539 N N . PHE B 1 63 ? 21.293 -11.443 -4.585 1.00 13.14 63 PHE B N 1
ATOM 2540 C CA . PHE B 1 63 ? 22.521 -11.613 -3.826 1.00 13.40 63 PHE B CA 1
ATOM 2541 C C . PHE B 1 63 ? 22.418 -11.219 -2.346 1.00 14.15 63 PHE B C 1
ATOM 2542 O O . PHE B 1 63 ? 23.402 -11.310 -1.628 1.00 13.30 63 PHE B O 1
ATOM 2550 N N . LYS B 1 64 ? 21.238 -10.807 -1.891 1.00 14.53 64 LYS B N 1
ATOM 2551 C CA . LYS B 1 64 ? 21.111 -10.184 -0.564 1.00 14.39 64 LYS B CA 1
ATOM 2552 C C . LYS B 1 64 ? 21.322 -11.152 0.608 1.00 15.13 64 LYS B C 1
ATOM 2553 O O . LYS B 1 64 ? 21.859 -10.777 1.644 1.00 13.29 64 LYS B O 1
ATOM 2559 N N . GLU B 1 65 ? 20.902 -12.400 0.446 1.00 15.54 65 GLU B N 1
ATOM 2560 C CA . GLU B 1 65 ? 21.119 -13.405 1.485 1.00 15.99 65 GLU B CA 1
ATOM 2561 C C . GLU B 1 65 ? 22.589 -13.790 1.595 1.00 16.39 65 GLU B C 1
ATOM 2562 O O . GLU B 1 65 ? 23.120 -13.944 2.697 1.00 16.64 65 GLU B O 1
ATOM 2568 N N . GLU B 1 66 ? 23.245 -13.940 0.446 1.00 16.51 66 GLU B N 1
ATOM 2569 C CA . GLU B 1 66 ? 24.666 -14.224 0.417 1.00 17.07 66 GLU B CA 1
ATOM 2570 C C . GLU B 1 66 ? 25.444 -13.091 1.078 1.00 16.24 66 GLU B C 1
ATOM 2571 O O . GLU B 1 66 ? 26.376 -13.331 1.843 1.00 15.56 66 GLU B O 1
ATOM 2577 N N . ALA B 1 67 ? 25.048 -11.854 0.790 1.00 14.50 67 ALA B N 1
ATOM 2578 C CA . ALA B 1 67 ? 25.695 -10.692 1.403 1.00 13.12 67 ALA B CA 1
ATOM 2579 C C . ALA B 1 67 ? 25.569 -10.726 2.930 1.00 13.25 67 ALA B C 1
ATOM 2580 O O . ALA B 1 67 ? 26.509 -10.400 3.631 1.00 14.18 67 ALA B O 1
ATOM 2582 N N . PHE B 1 68 ? 24.404 -11.130 3.421 1.00 14.60 68 PHE B N 1
ATOM 2583 C CA . PHE B 1 68 ? 24.136 -11.272 4.858 1.00 14.85 68 PHE B CA 1
ATOM 2584 C C . PHE B 1 68 ? 25.176 -12.168 5.530 1.00 14.29 68 PHE B C 1
ATOM 2585 O O . PHE B 1 68 ? 25.698 -11.831 6.597 1.00 16.80 68 PHE B O 1
ATOM 2593 N N . ARG B 1 69 ? 25.511 -13.285 4.881 1.00 15.44 69 ARG B N 1
ATOM 2594 C CA . ARG B 1 69 ? 26.485 -14.228 5.433 1.00 18.72 69 ARG B CA 1
ATOM 2595 C C . ARG B 1 69 ? 27.933 -13.758 5.318 1.00 18.62 69 ARG B C 1
ATOM 2596 O O . ARG B 1 69 ? 28.799 -14.191 6.088 1.00 21.66 69 ARG B O 1
ATOM 2604 N N . LEU B 1 70 ? 28.201 -12.868 4.372 1.00 16.56 70 LEU B N 1
ATOM 2605 C CA . LEU B 1 70 ? 29.558 -12.422 4.091 1.00 19.14 70 LEU B CA 1
ATOM 2606 C C . LEU B 1 70 ? 30.056 -11.361 5.082 1.00 19.15 70 LEU B C 1
ATOM 2607 O O . LEU B 1 70 ? 31.253 -11.255 5.320 1.00 22.75 70 LEU B O 1
ATOM 2612 N N . CYS B 1 71 ? 29.135 -10.593 5.666 1.00 21.28 71 CYS B N 1
ATOM 2613 C CA . CYS B 1 71 ? 29.482 -9.476 6.556 1.00 18.08 71 CYS B CA 1
ATOM 2614 C C . CYS B 1 71 ? 30.191 -9.862 7.838 1.00 21.84 71 CYS B C 1
ATOM 2615 O O . CYS B 1 71 ? 29.988 -10.947 8.379 1.00 20.88 71 CYS B O 1
ATOM 2618 N N . ASP B 1 72 ? 31.008 -8.939 8.333 1.00 16.74 72 ASP B N 1
ATOM 2619 C CA . ASP B 1 72 ? 31.648 -9.084 9.632 1.00 18.92 72 ASP B CA 1
ATOM 2620 C C . ASP B 1 72 ? 30.720 -8.625 10.744 1.00 25.97 72 ASP B C 1
ATOM 2621 O O . ASP B 1 72 ? 30.717 -9.193 11.832 1.00 23.15 72 ASP B O 1
ATOM 2626 N N . SER B 1 73 ? 29.955 -7.570 10.477 1.00 17.98 73 SER B N 1
ATOM 2627 C CA . SER B 1 73 ? 28.956 -7.090 11.421 1.00 15.78 73 SER B CA 1
ATOM 2628 C C . SER B 1 73 ? 27.653 -6.795 10.683 1.00 17.46 73 SER B C 1
ATOM 2629 O O . SER B 1 73 ? 27.649 -6.587 9.471 1.00 15.40 73 SER B O 1
ATOM 2632 N N . LEU B 1 74 ? 26.560 -6.798 11.433 1.00 16.83 74 LEU B N 1
ATOM 2633 C CA . LEU B 1 74 ? 25.220 -6.627 10.892 1.00 17.21 74 LEU B CA 1
ATOM 2634 C C . LEU B 1 74 ? 24.460 -5.683 11.785 1.00 17.31 74 LEU B C 1
ATOM 2635 O O . LEU B 1 74 ? 24.476 -5.830 13.013 1.00 17.80 74 LEU B O 1
ATOM 2640 N N . THR B 1 75 ? 23.797 -4.712 11.179 1.00 12.60 75 THR B N 1
ATOM 2641 C CA . THR B 1 75 ? 22.934 -3.812 11.925 1.00 14.47 75 THR B CA 1
ATOM 2642 C C . THR B 1 75 ? 21.752 -4.584 12.491 1.00 16.24 75 THR B C 1
ATOM 2643 O O . THR B 1 75 ? 21.435 -5.673 12.014 1.00 14.02 75 THR B O 1
ATOM 2647 N N . PRO B 1 76 ? 21.089 -4.027 13.516 1.00 17.93 76 PRO B N 1
ATOM 2648 C CA . PRO B 1 76 ? 19.898 -4.696 14.049 1.00 19.54 76 PRO B CA 1
ATOM 2649 C C . PRO B 1 76 ? 18.851 -4.998 12.977 1.00 18.05 76 PRO B C 1
ATOM 2650 O O . PRO B 1 76 ? 18.337 -6.117 12.929 1.00 19.56 76 PRO B O 1
ATOM 2654 N N . ARG B 1 77 ? 18.548 -4.029 12.128 1.00 17.85 77 ARG B N 1
ATOM 2655 C CA . ARG B 1 77 ? 17.497 -4.262 11.147 1.00 15.64 77 ARG B CA 1
ATOM 2656 C C . ARG B 1 77 ? 17.938 -5.288 10.104 1.00 14.72 77 ARG B C 1
ATOM 2657 O O . ARG B 1 77 ? 17.104 -6.014 9.567 1.00 16.14 77 ARG B O 1
ATOM 2665 N N . ALA B 1 78 ? 19.239 -5.395 9.838 1.00 13.17 78 ALA B N 1
ATOM 2666 C CA . ALA B 1 78 ? 19.698 -6.419 8.902 1.00 11.29 78 ALA B CA 1
ATOM 2667 C C . ALA B 1 78 ? 19.570 -7.793 9.533 1.00 13.08 78 ALA B C 1
ATOM 2668 O O . ALA B 1 78 ? 19.247 -8.765 8.864 1.00 16.54 78 ALA B O 1
ATOM 2670 N N . ARG B 1 79 ? 19.845 -7.864 10.835 1.00 16.02 79 ARG B N 1
ATOM 2671 C CA . ARG B 1 79 ? 19.701 -9.103 11.582 1.00 17.05 79 ARG B CA 1
ATOM 2672 C C . ARG B 1 79 ? 18.282 -9.649 11.439 1.00 16.34 79 ARG B C 1
ATOM 2673 O O . ARG B 1 79 ? 18.090 -10.815 11.107 1.00 20.43 79 ARG B O 1
ATOM 2681 N N . ARG B 1 80 ? 17.305 -8.782 11.662 1.00 16.50 80 ARG B N 1
ATOM 2682 C CA . ARG B 1 80 ? 15.895 -9.139 11.575 1.00 16.63 80 ARG B CA 1
ATOM 2683 C C . ARG B 1 80 ? 15.480 -9.470 10.137 1.00 18.97 80 ARG B C 1
ATOM 2684 O O . ARG B 1 80 ? 14.688 -10.383 9.891 1.00 15.82 80 ARG B O 1
ATOM 2692 N N . ALA B 1 81 ? 16.023 -8.732 9.178 1.00 15.83 81 ALA B N 1
ATOM 2693 C CA . ALA B 1 81 ? 15.687 -8.977 7.773 1.00 13.91 81 ALA B CA 1
ATOM 2694 C C . ALA B 1 81 ? 16.260 -10.272 7.186 1.00 15.93 81 ALA B C 1
ATOM 2695 O O . ALA B 1 81 ? 15.720 -10.794 6.201 1.00 16.45 81 ALA B O 1
ATOM 2697 N N . GLY B 1 82 ? 17.382 -10.753 7.722 1.00 13.94 82 GLY B N 1
ATOM 2698 C CA . GLY B 1 82 ? 18.018 -11.954 7.210 1.00 13.06 82 GLY B CA 1
ATOM 2699 C C . GLY B 1 82 ? 18.648 -11.746 5.848 1.00 18.37 82 GLY B C 1
ATOM 2700 O O . GLY B 1 82 ? 19.051 -12.700 5.158 1.00 17.63 82 GLY B O 1
ATOM 2701 N N . ALA B 1 83 ? 18.744 -10.475 5.460 1.00 13.91 83 ALA B N 1
ATOM 2702 C CA . ALA B 1 83 ? 19.237 -10.098 4.142 1.00 14.36 83 ALA B CA 1
ATOM 2703 C C . ALA B 1 83 ? 19.920 -8.737 4.230 1.00 10.53 83 ALA B C 1
ATOM 2704 O O . ALA B 1 83 ? 19.537 -7.907 5.046 1.00 12.81 83 ALA B O 1
ATOM 2706 N N . VAL B 1 84 ? 20.917 -8.515 3.382 1.00 10.41 84 VAL B N 1
ATOM 2707 C CA . VAL B 1 84 ? 21.654 -7.253 3.355 1.00 10.81 84 VAL B CA 1
ATOM 2708 C C . VAL B 1 84 ? 21.590 -6.633 1.964 1.00 12.52 84 VAL B C 1
ATOM 2709 O O . VAL B 1 84 ? 21.928 -7.302 0.983 1.00 13.02 84 VAL B O 1
ATOM 2713 N N . ASN B 1 85 ? 21.163 -5.370 1.868 1.00 9.94 85 ASN B N 1
ATOM 2714 C CA . ASN B 1 85 ? 21.176 -4.689 0.565 1.00 12.21 85 ASN B CA 1
ATOM 2715 C C . ASN B 1 85 ? 22.224 -3.571 0.511 1.00 11.22 85 ASN B C 1
ATOM 2716 O O . ASN B 1 85 ? 22.396 -2.923 -0.521 1.00 10.91 85 ASN B O 1
ATOM 2721 N N . THR B 1 86 ? 22.910 -3.338 1.629 1.00 11.93 86 THR B N 1
ATOM 2722 C CA . THR B 1 86 ? 23.872 -2.235 1.730 1.00 9.78 86 THR B CA 1
ATOM 2723 C C . THR B 1 86 ? 25.114 -2.691 2.501 1.00 12.60 86 THR B C 1
ATOM 2724 O O . THR B 1 86 ? 25.011 -3.150 3.637 1.00 12.89 86 THR B O 1
ATOM 2728 N N . LEU B 1 87 ? 26.276 -2.583 1.860 1.00 11.91 87 LEU B N 1
ATOM 2729 C CA . LEU B 1 87 ? 27.557 -2.955 2.451 1.00 12.50 87 LEU B CA 1
ATOM 2730 C C . LEU B 1 87 ? 28.413 -1.710 2.681 1.00 11.44 87 LEU B C 1
ATOM 2731 O O . LEU B 1 87 ? 28.502 -0.844 1.810 1.00 11.23 87 LEU B O 1
ATOM 2736 N N . SER B 1 88 ? 29.045 -1.623 3.851 1.00 10.45 88 SER B N 1
ATOM 2737 C CA . SER B 1 88 ? 29.924 -0.493 4.178 1.00 10.14 88 SER B CA 1
ATOM 2738 C C . SER B 1 88 ? 31.213 -0.989 4.798 1.00 12.83 88 SER B C 1
ATOM 2739 O O . SER B 1 88 ? 31.175 -1.771 5.750 1.00 15.45 88 SER B O 1
ATOM 2742 N N . LYS B 1 89 ? 32.346 -0.520 4.285 1.00 12.09 89 LYS B N 1
ATOM 2743 C CA . LYS B 1 89 ? 33.621 -0.798 4.938 1.00 12.27 89 LYS B CA 1
ATOM 2744 C C . LYS B 1 89 ? 33.816 0.188 6.091 1.00 13.78 89 LYS B C 1
ATOM 2745 O O . LYS B 1 89 ? 33.625 1.403 5.931 1.00 16.56 89 LYS B O 1
ATOM 2751 N N . LEU B 1 90 ? 34.178 -0.338 7.255 1.00 12.77 90 LEU B N 1
ATOM 2752 C CA . LEU B 1 90 ? 34.368 0.496 8.441 1.00 12.89 90 LEU B CA 1
ATOM 2753 C C . LEU B 1 90 ? 35.827 0.899 8.578 1.00 15.29 90 LEU B C 1
ATOM 2754 O O . LEU B 1 90 ? 36.684 0.391 7.858 1.00 14.81 90 LEU B O 1
ATOM 2759 N N . ALA B 1 91 ? 36.110 1.817 9.500 1.00 13.33 91 ALA B N 1
ATOM 2760 C CA . ALA B 1 91 ? 37.464 2.335 9.655 1.00 15.03 91 ALA B CA 1
ATOM 2761 C C . ALA B 1 91 ? 38.462 1.276 10.121 1.00 18.30 91 ALA B C 1
ATOM 2762 O O . ALA B 1 91 ? 39.664 1.448 9.940 1.00 19.35 91 ALA B O 1
ATOM 2764 N N . ASP B 1 92 ? 37.971 0.191 10.718 1.00 15.27 92 ASP B N 1
ATOM 2765 C CA . ASP B 1 92 ? 38.857 -0.887 11.165 1.00 17.22 92 ASP B CA 1
ATOM 2766 C C . ASP B 1 92 ? 39.003 -1.973 10.090 1.00 16.88 92 ASP B C 1
ATOM 2767 O O . ASP B 1 92 ? 39.561 -3.038 10.349 1.00 18.92 92 ASP B O 1
ATOM 2772 N N . GLY B 1 93 ? 38.503 -1.690 8.887 1.00 14.68 93 GLY B N 1
ATOM 2773 C CA . GLY B 1 93 ? 38.662 -2.582 7.752 1.00 17.41 93 GLY B CA 1
ATOM 2774 C C . GLY B 1 93 ? 37.591 -3.653 7.646 1.00 15.49 93 GLY B C 1
ATOM 2775 O O . GLY B 1 93 ? 37.573 -4.438 6.688 1.00 19.46 93 GLY B O 1
ATOM 2776 N N . THR B 1 94 ? 36.699 -3.711 8.622 1.00 14.71 94 THR B N 1
ATOM 2777 C CA . THR B 1 94 ? 35.661 -4.724 8.586 1.00 14.23 94 THR B CA 1
ATOM 2778 C C . THR B 1 94 ? 34.535 -4.305 7.657 1.00 16.30 94 THR B C 1
ATOM 2779 O O . THR B 1 94 ? 34.478 -3.159 7.216 1.00 14.11 94 THR B O 1
ATOM 2783 N N . LEU B 1 95 ? 33.649 -5.249 7.373 1.00 15.41 95 LEU B N 1
ATOM 2784 C CA . LEU B 1 95 ? 32.543 -5.023 6.449 1.00 13.90 95 LEU B CA 1
ATOM 2785 C C . LEU B 1 95 ? 31.212 -5.172 7.172 1.00 14.43 95 LEU B C 1
ATOM 2786 O O . LEU B 1 95 ? 30.914 -6.228 7.742 1.00 14.81 95 LEU B O 1
ATOM 2791 N N . GLN B 1 96 ? 30.425 -4.095 7.176 1.00 10.05 96 GLN B N 1
ATOM 2792 C CA . GLN B 1 96 ? 29.139 -4.071 7.855 1.00 10.95 96 GLN B CA 1
ATOM 2793 C C . GLN B 1 96 ? 27.989 -4.141 6.862 1.00 11.55 96 GLN B C 1
ATOM 2794 O O . GLN B 1 96 ? 27.992 -3.449 5.853 1.00 12.73 96 GLN B O 1
ATOM 2800 N N . GLY B 1 97 ? 27.004 -4.973 7.167 1.00 10.59 97 GLY B N 1
ATOM 2801 C CA . GLY B 1 97 ? 25.820 -5.065 6.332 1.00 11.53 97 GLY B CA 1
ATOM 2802 C C . GLY B 1 97 ? 24.619 -4.419 6.974 1.00 12.71 97 GLY B C 1
ATOM 2803 O O . GLY B 1 97 ? 24.374 -4.552 8.169 1.00 11.53 97 GLY B O 1
ATOM 2804 N N . ASP B 1 98 ? 23.855 -3.707 6.159 1.00 9.74 98 ASP B N 1
ATOM 2805 C CA . ASP B 1 98 ? 22.631 -3.068 6.614 1.00 11.00 98 ASP B CA 1
ATOM 2806 C C . ASP B 1 98 ? 21.530 -3.469 5.665 1.00 9.69 98 ASP B C 1
ATOM 2807 O O . ASP B 1 98 ? 21.791 -3.996 4.590 1.00 9.79 98 ASP B O 1
ATOM 2812 N N . ASN B 1 99 ? 20.294 -3.242 6.076 1.00 9.50 99 ASN B N 1
ATOM 2813 C CA . ASN B 1 99 ? 19.170 -3.428 5.177 1.00 11.18 99 ASN B CA 1
ATOM 2814 C C . ASN B 1 99 ? 18.310 -2.184 5.215 1.00 12.79 99 ASN B C 1
ATOM 2815 O O . ASN B 1 99 ? 17.711 -1.864 6.245 1.00 11.64 99 ASN B O 1
ATOM 2820 N N . THR B 1 100 ? 18.272 -1.467 4.092 1.00 10.46 100 THR B N 1
ATOM 2821 C CA . THR B 1 100 ? 17.514 -0.231 4.015 1.00 11.75 100 THR B CA 1
ATOM 2822 C C . THR B 1 100 ? 16.191 -0.388 3.263 1.00 13.61 100 THR B C 1
ATOM 2823 O O . THR B 1 100 ? 15.455 0.578 3.101 1.00 11.37 100 THR B O 1
ATOM 2827 N N . ASP B 1 101 ? 15.895 -1.602 2.808 1.00 10.86 101 ASP B N 1
ATOM 2828 C CA . ASP B 1 101 ? 14.689 -1.848 2.019 1.00 11.96 101 ASP B CA 1
ATOM 2829 C C . ASP B 1 101 ? 13.414 -1.533 2.807 1.00 13.69 101 ASP B C 1
ATOM 2830 O O . ASP B 1 101 ? 12.497 -0.874 2.302 1.00 11.57 101 ASP B O 1
ATOM 2835 N N . GLY B 1 102 ? 13.358 -2.034 4.033 1.00 13.52 102 GLY B N 1
ATOM 2836 C CA . GLY B 1 102 ? 12.212 -1.812 4.902 1.00 13.12 102 GLY B CA 1
ATOM 2837 C C . GLY B 1 102 ? 12.028 -0.328 5.175 1.00 14.08 102 GLY B C 1
ATOM 2838 O O . GLY B 1 102 ? 10.924 0.209 5.064 1.00 14.37 102 GLY B O 1
ATOM 2839 N N . ALA B 1 103 ? 13.120 0.346 5.515 1.00 12.82 103 ALA B N 1
ATOM 2840 C CA . ALA B 1 103 ? 13.072 1.790 5.737 1.00 12.17 103 ALA B CA 1
ATOM 2841 C C . ALA B 1 103 ? 12.544 2.538 4.524 1.00 14.89 103 ALA B C 1
ATOM 2842 O O . ALA B 1 103 ? 11.749 3.468 4.653 1.00 14.15 1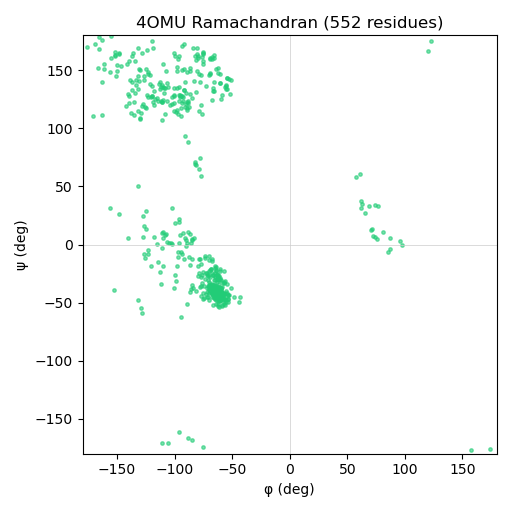03 ALA B O 1
ATOM 2844 N N . GLY B 1 104 ? 13.001 2.129 3.345 1.00 11.95 104 GLY B N 1
ATOM 2845 C CA . GLY B 1 104 ? 12.592 2.759 2.107 1.00 13.25 104 GLY B CA 1
ATOM 2846 C C . GLY B 1 104 ? 11.113 2.596 1.833 1.00 13.98 104 GLY B C 1
ATOM 2847 O O . GLY B 1 104 ? 10.448 3.549 1.426 1.00 13.41 104 GLY B O 1
ATOM 2848 N N . LEU B 1 105 ? 10.598 1.388 2.047 1.00 12.57 105 LEU B N 1
ATOM 2849 C CA . LEU B 1 105 ? 9.194 1.127 1.782 1.00 13.35 105 LEU B CA 1
ATOM 2850 C C . LEU B 1 105 ? 8.342 1.970 2.713 1.00 16.36 105 LEU B C 1
ATOM 2851 O O . LEU B 1 105 ? 7.410 2.641 2.278 1.00 15.06 105 LEU B O 1
ATOM 2856 N N . VAL B 1 106 ? 8.688 1.957 3.998 1.00 13.69 106 VAL B N 1
ATOM 2857 C CA . VAL B 1 106 ? 7.846 2.624 4.984 1.00 16.32 106 VAL B CA 1
ATOM 2858 C C . VAL B 1 106 ? 7.917 4.145 4.813 1.00 17.66 106 VAL B C 1
ATOM 2859 O O . VAL B 1 106 ? 6.907 4.845 4.978 1.00 16.63 106 VAL B O 1
ATOM 2863 N N . ARG B 1 107 ? 9.095 4.657 4.466 1.00 14.14 107 ARG B N 1
ATOM 2864 C CA . ARG B 1 107 ? 9.233 6.083 4.176 1.00 15.70 107 ARG B CA 1
ATOM 2865 C C . ARG B 1 107 ? 8.367 6.484 2.986 1.00 19.00 107 ARG B C 1
ATOM 2866 O O . ARG B 1 107 ? 7.657 7.486 3.043 1.00 18.21 107 ARG B O 1
ATOM 2874 N N . ASP B 1 108 ? 8.434 5.706 1.908 1.00 14.50 108 ASP B N 1
ATOM 2875 C CA . ASP B 1 108 ? 7.646 6.012 0.715 1.00 15.32 108 ASP B CA 1
ATOM 2876 C C . ASP B 1 108 ? 6.155 5.965 1.033 1.00 15.52 108 ASP B C 1
ATOM 2877 O O . ASP B 1 108 ? 5.401 6.859 0.639 1.00 19.01 108 ASP B O 1
ATOM 2882 N N . LEU B 1 109 ? 5.731 4.925 1.749 1.00 14.45 109 LEU B N 1
ATOM 2883 C CA . LEU B 1 109 ? 4.320 4.720 2.039 1.00 15.95 109 LEU B CA 1
ATOM 2884 C C . LEU B 1 109 ? 3.766 5.804 2.961 1.00 22.31 109 LEU B C 1
ATOM 2885 O O . LEU B 1 109 ? 2.756 6.430 2.641 1.00 19.91 109 LEU B O 1
ATOM 2890 N N . THR B 1 110 ? 4.437 6.030 4.090 1.00 20.54 110 THR B N 1
ATOM 2891 C CA . THR B 1 110 ? 3.899 6.893 5.147 1.00 18.58 110 THR B CA 1
ATOM 2892 C C . THR B 1 110 ? 4.193 8.366 4.922 1.00 24.90 110 THR B C 1
ATOM 2893 O O . THR B 1 110 ? 3.375 9.224 5.257 1.00 25.64 110 THR B O 1
ATOM 2897 N N . VAL B 1 111 ? 5.355 8.670 4.360 1.00 20.97 111 VAL B N 1
ATOM 2898 C CA . VAL B 1 111 ? 5.750 10.061 4.184 1.00 22.14 111 VAL B CA 1
ATOM 2899 C C . VAL B 1 111 ? 5.377 10.552 2.797 1.00 24.24 111 VAL B C 1
ATOM 2900 O O . VAL B 1 111 ? 4.550 11.454 2.669 1.00 26.03 111 VAL B O 1
ATOM 2904 N N . ASN B 1 112 ? 5.957 9.951 1.760 1.00 21.29 112 ASN B N 1
ATOM 2905 C CA . ASN B 1 112 ? 5.703 10.389 0.392 1.00 19.46 112 ASN B CA 1
ATOM 2906 C C . ASN B 1 112 ? 4.235 10.255 -0.021 1.00 21.03 112 ASN B C 1
ATOM 2907 O O . ASN B 1 112 ? 3.677 11.159 -0.644 1.00 23.32 112 ASN B O 1
ATOM 2912 N N . ALA B 1 113 ? 3.614 9.132 0.321 1.00 19.39 113 ALA B N 1
ATOM 2913 C CA . ALA B 1 113 ? 2.228 8.898 -0.073 1.00 19.96 113 ALA B CA 1
ATOM 2914 C C . ALA B 1 113 ? 1.243 9.251 1.035 1.00 24.55 113 ALA B C 1
ATOM 2915 O O . ALA B 1 113 ? 0.037 9.268 0.809 1.00 28.80 113 ALA B O 1
ATOM 2917 N N . GLY B 1 114 ? 1.754 9.503 2.234 1.00 21.58 114 GLY B N 1
ATOM 2918 C CA . GLY B 1 114 ? 0.930 9.981 3.337 1.00 23.40 114 GLY B CA 1
ATOM 2919 C C . GLY B 1 114 ? -0.063 8.963 3.869 1.00 27.97 114 GLY B C 1
ATOM 2920 O O . GLY B 1 114 ? -1.160 9.318 4.301 1.00 29.07 114 GLY B O 1
ATOM 2921 N N . VAL B 1 115 ? 0.316 7.691 3.840 1.00 21.50 115 VAL B N 1
ATOM 2922 C CA . VAL B 1 115 ? -0.582 6.633 4.276 1.00 23.99 115 VAL B CA 1
ATOM 2923 C C . VAL B 1 115 ? -0.315 6.278 5.732 1.00 28.09 115 VAL B C 1
ATOM 2924 O O . VAL B 1 115 ? 0.822 6.000 6.110 1.00 28.62 115 VAL B O 1
ATOM 2928 N N . GLU B 1 116 ? -1.360 6.304 6.554 1.00 25.94 116 GLU B N 1
ATOM 2929 C CA . GLU B 1 116 ? -1.215 5.945 7.956 1.00 28.74 116 GLU B CA 1
ATOM 2930 C C . GLU B 1 116 ? -1.290 4.432 8.131 1.00 26.87 116 GLU B C 1
ATOM 2931 O O . GLU B 1 116 ? -2.084 3.769 7.466 1.00 28.83 116 GLU B O 1
ATOM 2937 N N . LEU B 1 117 ? -0.455 3.890 9.014 1.00 24.58 117 LEU B N 1
ATOM 2938 C CA . LEU B 1 117 ? -0.438 2.454 9.280 1.00 25.14 117 LEU B CA 1
ATOM 2939 C C . LEU B 1 117 ? -0.919 2.103 10.685 1.00 25.49 117 LEU B C 1
ATOM 2940 O O . LEU B 1 117 ? -1.344 0.974 10.933 1.00 22.54 117 LEU B O 1
ATOM 2945 N N . ALA B 1 118 ? -0.829 3.059 11.609 1.00 29.03 118 ALA B N 1
ATOM 2946 C CA . ALA B 1 118 ? -1.205 2.807 12.998 1.00 25.96 118 ALA B CA 1
ATOM 2947 C C . ALA B 1 118 ? -2.670 2.391 13.117 1.00 20.86 118 ALA B C 1
ATOM 2948 O O . ALA B 1 118 ? -3.563 3.081 12.637 1.00 27.17 118 ALA B O 1
ATOM 2950 N N . GLY B 1 119 ? -2.903 1.241 13.739 1.00 23.26 119 GLY B N 1
ATOM 2951 C CA . GLY B 1 119 ? -4.249 0.747 13.961 1.00 25.57 119 GLY B CA 1
ATOM 2952 C C . GLY B 1 119 ? -4.953 0.267 12.706 1.00 26.93 119 GLY B C 1
ATOM 2953 O O . GLY B 1 119 ? -6.166 0.046 12.716 1.00 29.87 119 GLY B O 1
ATOM 2954 N N . LYS B 1 120 ? -4.199 0.095 11.623 1.00 23.56 120 LYS B N 1
ATOM 2955 C CA . LYS B 1 120 ? -4.780 -0.338 10.351 1.00 24.12 120 LYS B CA 1
ATOM 2956 C C . LYS B 1 120 ? -4.646 -1.843 10.146 1.00 25.10 120 LYS B C 1
ATOM 2957 O O . LYS B 1 120 ? -3.811 -2.488 10.779 1.00 23.73 120 LYS B O 1
ATOM 2963 N N . ARG B 1 121 ? -5.484 -2.391 9.268 1.00 21.41 121 ARG B N 1
ATOM 2964 C CA . ARG B 1 121 ? -5.350 -3.774 8.832 1.00 22.06 121 ARG B CA 1
ATOM 2965 C C . ARG B 1 121 ? -4.518 -3.812 7.560 1.00 17.90 121 ARG B C 1
ATOM 2966 O O . ARG B 1 121 ? -4.870 -3.197 6.553 1.00 18.41 121 ARG B O 1
ATOM 2974 N N . ILE B 1 122 ? -3.419 -4.545 7.627 1.00 18.70 122 ILE B N 1
ATOM 2975 C CA . ILE B 1 122 ? -2.462 -4.600 6.533 1.00 16.74 122 ILE B CA 1
ATOM 2976 C C . ILE B 1 122 ? -2.368 -6.023 6.012 1.00 16.73 122 ILE B C 1
ATOM 2977 O O . ILE B 1 122 ? -2.248 -6.956 6.792 1.00 18.40 122 ILE B O 1
ATOM 2982 N N . LEU B 1 123 ? -2.435 -6.180 4.691 1.00 15.66 123 LEU B N 1
ATOM 2983 C CA . LEU B 1 123 ? -2.309 -7.477 4.047 1.00 14.22 123 LEU B CA 1
ATOM 2984 C C . LEU B 1 123 ? -1.065 -7.438 3.177 1.00 12.60 123 LEU B C 1
ATOM 2985 O O . LEU B 1 123 ? -0.947 -6.549 2.346 1.00 14.30 123 LEU B O 1
ATOM 2990 N N . ILE B 1 124 ? -0.153 -8.377 3.378 1.00 12.64 124 ILE B N 1
ATOM 2991 C CA . ILE B 1 124 ? 0.978 -8.520 2.448 1.00 12.38 124 ILE B CA 1
ATOM 2992 C C . ILE B 1 124 ? 0.831 -9.788 1.638 1.00 12.47 124 ILE B C 1
ATOM 2993 O O . ILE B 1 124 ? 0.590 -10.861 2.185 1.00 14.18 124 ILE B O 1
ATOM 2998 N N . LEU B 1 125 ? 0.978 -9.650 0.322 1.00 13.46 125 LEU B N 1
ATOM 2999 C CA . LEU B 1 125 ? 0.891 -10.790 -0.570 1.00 14.60 125 LEU B CA 1
ATOM 3000 C C . LEU B 1 125 ? 2.277 -11.338 -0.834 1.00 15.58 125 LEU B C 1
ATOM 3001 O O . LEU B 1 125 ? 3.082 -10.703 -1.516 1.00 15.83 125 LEU B O 1
ATOM 3006 N N . GLY B 1 126 ? 2.552 -12.524 -0.305 1.00 15.76 126 GLY B N 1
ATOM 3007 C CA . GLY B 1 126 ? 3.844 -13.162 -0.490 1.00 18.52 126 GLY B CA 1
ATOM 3008 C C . GLY B 1 126 ? 4.512 -13.396 0.853 1.00 18.07 126 GLY B C 1
ATOM 3009 O O . GLY B 1 126 ? 4.096 -12.826 1.855 1.00 20.64 126 GLY B O 1
ATOM 3010 N N . ALA B 1 127 ? 5.558 -14.215 0.872 1.00 20.28 127 ALA B N 1
ATOM 3011 C CA . ALA B 1 127 ? 6.224 -14.565 2.125 1.00 19.33 127 ALA B CA 1
ATOM 3012 C C . ALA B 1 127 ? 7.716 -14.820 1.930 1.00 24.84 127 ALA B C 1
ATOM 3013 O O . ALA B 1 127 ? 8.343 -15.548 2.708 1.00 26.83 127 ALA B O 1
ATOM 3015 N N . GLY B 1 128 ? 8.281 -14.211 0.897 1.00 20.19 128 GLY B N 1
ATOM 3016 C CA . GLY B 1 128 ? 9.683 -14.405 0.580 1.00 26.29 128 GLY B CA 1
ATOM 3017 C C . GLY B 1 128 ? 10.607 -13.495 1.365 1.00 22.28 128 GLY B C 1
ATOM 3018 O O . GLY B 1 128 ? 10.197 -12.833 2.322 1.00 20.66 128 GLY B O 1
ATOM 3019 N N . GLY B 1 129 ? 11.867 -13.461 0.951 1.00 22.96 129 GLY B N 1
ATOM 3020 C CA . GLY B 1 129 ? 12.861 -12.634 1.609 1.00 21.23 129 GLY B CA 1
ATOM 3021 C C . GLY B 1 129 ? 12.506 -11.162 1.553 1.00 18.31 129 GLY B C 1
ATOM 3022 O O . GLY B 1 129 ? 12.861 -10.402 2.456 1.00 19.49 129 GLY B O 1
ATOM 3023 N N . ALA B 1 130 ? 11.817 -10.751 0.491 1.00 17.42 130 ALA B N 1
ATOM 3024 C CA . ALA B 1 130 ? 11.410 -9.355 0.356 1.00 17.89 130 ALA B CA 1
ATOM 3025 C C . ALA B 1 130 ? 10.476 -8.943 1.489 1.00 16.58 130 ALA B C 1
ATOM 3026 O O . ALA B 1 130 ? 10.529 -7.811 1.968 1.00 14.16 130 ALA B O 1
ATOM 3028 N N . VAL B 1 131 ? 9.612 -9.864 1.903 1.00 15.46 131 VAL B N 1
ATOM 3029 C CA . VAL B 1 131 ? 8.723 -9.603 3.030 1.00 14.68 131 VAL B CA 1
ATOM 3030 C C . VAL B 1 131 ? 9.504 -9.564 4.345 1.00 14.25 131 VAL B C 1
ATOM 3031 O O . VAL B 1 131 ? 9.307 -8.665 5.164 1.00 14.63 131 VAL B O 1
ATOM 3035 N N . ARG B 1 132 ? 10.394 -10.530 4.543 1.00 14.63 132 ARG B N 1
ATOM 3036 C CA . ARG B 1 132 ? 11.200 -10.558 5.762 1.00 16.57 132 ARG B CA 1
ATOM 3037 C C . ARG B 1 132 ? 11.928 -9.226 5.914 1.00 15.78 132 ARG B C 1
ATOM 3038 O O . ARG B 1 132 ? 12.100 -8.742 7.022 1.00 18.25 132 ARG B O 1
ATOM 3046 N N . GLY B 1 133 ? 12.322 -8.624 4.789 1.00 14.12 133 GLY B N 1
ATOM 3047 C CA . GLY B 1 133 ? 13.058 -7.375 4.818 1.00 16.83 133 GLY B CA 1
ATOM 3048 C C . GLY B 1 133 ? 12.278 -6.124 5.177 1.00 15.35 133 GLY B C 1
ATOM 3049 O O . GLY B 1 133 ? 12.885 -5.075 5.413 1.00 17.14 133 GLY B O 1
ATOM 3050 N N . VAL B 1 134 ? 10.949 -6.202 5.205 1.00 17.58 134 VAL B N 1
ATOM 3051 C CA . VAL B 1 134 ? 10.150 -5.006 5.486 1.00 17.01 134 VAL B CA 1
ATOM 3052 C C . VAL B 1 134 ? 9.196 -5.144 6.677 1.00 17.57 134 VAL B C 1
ATOM 3053 O O . VAL B 1 134 ? 8.554 -4.173 7.046 1.00 17.63 134 VAL B O 1
ATOM 3057 N N . LEU B 1 135 ? 9.099 -6.329 7.276 1.00 15.39 135 LEU B N 1
ATOM 3058 C CA . LEU B 1 135 ? 8.105 -6.539 8.326 1.00 16.44 135 LEU B CA 1
ATOM 3059 C C . LEU B 1 135 ? 8.364 -5.675 9.560 1.00 17.92 135 LEU B C 1
ATOM 3060 O O . LEU B 1 135 ? 7.434 -5.081 10.095 1.00 20.08 135 LEU B O 1
ATOM 3065 N N . GLU B 1 136 ? 9.620 -5.582 9.992 1.00 19.74 136 GLU B N 1
ATOM 3066 C CA . GLU B 1 136 ? 9.930 -4.882 11.243 1.00 18.95 136 GLU B CA 1
ATOM 3067 C C . GLU B 1 136 ? 9.553 -3.391 11.223 1.00 18.30 136 GLU B C 1
ATOM 3068 O O . GLU B 1 136 ? 8.844 -2.939 12.126 1.00 20.85 136 GLU B O 1
ATOM 3074 N N . PRO B 1 137 ? 10.004 -2.616 10.208 1.00 16.62 137 PRO B N 1
ATOM 3075 C CA . PRO B 1 137 ? 9.603 -1.204 10.260 1.00 19.42 137 PRO B CA 1
ATOM 3076 C C . PRO B 1 137 ? 8.111 -0.988 10.031 1.00 22.10 137 PRO B C 1
ATOM 3077 O O . PRO B 1 137 ? 7.594 0.049 10.431 1.00 20.32 137 PRO B O 1
ATOM 3081 N N . ILE B 1 138 ? 7.423 -1.937 9.402 1.00 16.64 138 ILE B N 1
ATOM 3082 C CA . ILE B 1 138 ? 5.975 -1.799 9.281 1.00 16.69 138 ILE B CA 1
ATOM 3083 C C . ILE B 1 138 ? 5.343 -1.981 10.659 1.00 17.37 138 ILE B C 1
ATOM 3084 O O . ILE B 1 138 ? 4.507 -1.181 11.092 1.00 18.91 138 ILE B O 1
ATOM 3089 N N . LEU B 1 139 ? 5.773 -3.033 11.340 1.00 19.90 139 LEU B N 1
ATOM 3090 C CA . LEU B 1 139 ? 5.243 -3.370 12.656 1.00 20.86 139 LEU B CA 1
ATOM 3091 C C . LEU B 1 139 ? 5.540 -2.277 13.670 1.00 23.68 139 LEU B C 1
ATOM 3092 O O . LEU B 1 139 ? 4.803 -2.119 14.644 1.00 25.39 139 LEU B O 1
ATOM 3097 N N . ALA B 1 140 ? 6.603 -1.510 13.433 1.00 23.19 140 ALA B N 1
ATOM 3098 C CA . ALA B 1 140 ? 6.941 -0.400 14.322 1.00 24.05 140 ALA B CA 1
ATOM 3099 C C . ALA B 1 140 ? 5.858 0.680 14.328 1.00 25.56 140 ALA B C 1
ATOM 3100 O O . ALA B 1 140 ? 5.751 1.450 15.282 1.00 26.70 140 ALA B O 1
ATOM 3102 N N . HIS B 1 141 ? 5.048 0.741 13.276 1.00 23.27 141 HIS B N 1
ATOM 3103 C CA . HIS B 1 141 ? 3.994 1.747 13.196 1.00 20.60 141 HIS B CA 1
ATOM 3104 C C . HIS B 1 141 ? 2.716 1.279 13.899 1.00 21.43 141 HIS B C 1
ATOM 3105 O O . HIS B 1 141 ? 1.715 1.989 13.907 1.00 24.74 141 HIS B O 1
ATOM 3112 N N . LYS B 1 142 ? 2.765 0.084 14.480 1.00 22.17 142 LYS B N 1
ATOM 3113 C CA . LYS B 1 142 ? 1.675 -0.457 15.305 1.00 25.07 142 LYS B CA 1
ATOM 3114 C C . LYS B 1 142 ? 0.336 -0.625 14.578 1.00 27.86 142 LYS B C 1
ATOM 3115 O O . LYS B 1 142 ? -0.672 -0.033 14.970 1.00 26.36 142 LYS B O 1
ATOM 3121 N N . PRO B 1 143 ? 0.312 -1.447 13.519 1.00 21.44 143 PRO B N 1
ATOM 3122 C CA . PRO B 1 143 ? -0.964 -1.739 12.865 1.00 22.70 143 PRO B CA 1
ATOM 3123 C C . PRO B 1 143 ? -1.844 -2.558 13.797 1.00 21.57 143 PRO B C 1
ATOM 3124 O O . PRO B 1 143 ? -1.316 -3.175 14.722 1.00 24.92 143 PRO B O 1
ATOM 3128 N N . GLN B 1 144 ? -3.151 -2.569 13.562 1.00 22.63 144 GLN B N 1
ATOM 3129 C CA . GLN B 1 144 ? -4.036 -3.444 14.316 1.00 24.82 144 GLN B CA 1
ATOM 3130 C C . GLN B 1 144 ? -3.726 -4.916 14.034 1.00 26.79 144 GLN B C 1
ATOM 3131 O O . GLN B 1 144 ? -3.741 -5.753 14.936 1.00 23.54 144 GLN B O 1
ATOM 3137 N N . SER B 1 145 ? -3.435 -5.233 12.776 1.00 23.84 145 SER B N 1
ATOM 3138 C CA . SER B 1 145 ? -3.071 -6.593 12.413 1.00 24.57 145 SER B CA 1
ATOM 3139 C C . SER B 1 145 ? -2.364 -6.597 11.063 1.00 20.31 145 SER B C 1
ATOM 3140 O O . SER B 1 145 ? -2.541 -5.687 10.256 1.00 21.74 145 SER B O 1
ATOM 3143 N N . LEU B 1 146 ? -1.558 -7.621 10.841 1.00 20.45 146 LEU B N 1
ATOM 3144 C CA . LEU B 1 146 ? -0.843 -7.766 9.584 1.00 19.67 146 LEU B CA 1
ATOM 3145 C C . LEU B 1 146 ? -0.905 -9.217 9.158 1.00 20.05 146 LEU B C 1
ATOM 3146 O O . LEU B 1 146 ? -0.329 -10.083 9.816 1.00 21.42 146 LEU B O 1
ATOM 3151 N N . VAL B 1 147 ? -1.610 -9.483 8.062 1.00 16.68 147 VAL B N 1
ATOM 3152 C CA . VAL B 1 147 ? -1.652 -10.829 7.507 1.00 18.97 147 VAL B CA 1
ATOM 3153 C C . VAL B 1 147 ? -0.605 -10.973 6.404 1.00 16.24 147 VAL B C 1
ATOM 3154 O O . VAL B 1 147 ? -0.517 -10.137 5.504 1.00 15.11 147 VAL B O 1
ATOM 3158 N N . ILE B 1 148 ? 0.206 -12.015 6.523 1.00 15.10 148 ILE B N 1
ATOM 3159 C CA . ILE B 1 148 ? 1.069 -12.481 5.440 1.00 15.01 148 ILE B CA 1
ATOM 3160 C C . ILE B 1 148 ? 0.347 -13.620 4.738 1.00 19.37 148 ILE B C 1
ATOM 3161 O O . ILE B 1 148 ? 0.172 -14.688 5.327 1.00 16.71 148 ILE B O 1
ATOM 3166 N N . ALA B 1 149 ? -0.069 -13.409 3.491 1.00 14.45 149 ALA B N 1
ATOM 3167 C CA . ALA B 1 149 ? -0.788 -14.450 2.751 1.00 14.21 149 ALA B CA 1
ATOM 3168 C C . ALA B 1 149 ? 0.092 -15.039 1.643 1.00 18.96 149 ALA B C 1
ATOM 3169 O O . ALA B 1 149 ? 0.747 -14.302 0.903 1.00 16.41 149 ALA B O 1
ATOM 3171 N N . ASN B 1 150 ? 0.101 -16.364 1.531 1.00 16.38 150 ASN B N 1
ATOM 3172 C CA . ASN B 1 150 ? 0.968 -17.035 0.570 1.00 18.22 150 ASN B CA 1
ATOM 3173 C C . ASN B 1 150 ? 0.340 -18.306 0.007 1.00 17.81 150 ASN B C 1
ATOM 3174 O O . ASN B 1 150 ? -0.502 -18.927 0.661 1.00 20.34 150 ASN B O 1
ATOM 3179 N N . ARG B 1 151 ? 0.755 -18.666 -1.210 1.00 20.33 151 ARG B N 1
ATOM 3180 C CA . ARG B 1 151 ? 0.390 -19.924 -1.872 1.00 23.01 151 ARG B CA 1
ATOM 3181 C C . ARG B 1 151 ? 0.572 -21.134 -0.956 1.00 28.55 151 ARG B C 1
ATOM 3182 O O . ARG B 1 151 ? -0.279 -22.023 -0.880 1.00 26.59 151 ARG B O 1
ATOM 3190 N N . THR B 1 152 ? 1.713 -21.154 -0.279 1.00 25.71 152 THR B N 1
ATOM 3191 C CA . THR B 1 152 ? 2.090 -22.200 0.650 1.00 23.16 152 THR B CA 1
ATOM 3192 C C . THR B 1 152 ? 2.049 -21.557 2.014 1.00 26.34 152 THR B C 1
ATOM 3193 O O . THR B 1 152 ? 2.900 -20.734 2.335 1.00 24.95 152 THR B O 1
ATOM 3197 N N . VAL B 1 153 ? 1.042 -21.902 2.804 1.00 27.00 153 VAL B N 1
ATOM 3198 C CA . VAL B 1 153 ? 0.813 -21.196 4.053 1.00 24.17 153 VAL B CA 1
ATOM 3199 C C . VAL B 1 153 ? 1.931 -21.444 5.083 1.00 2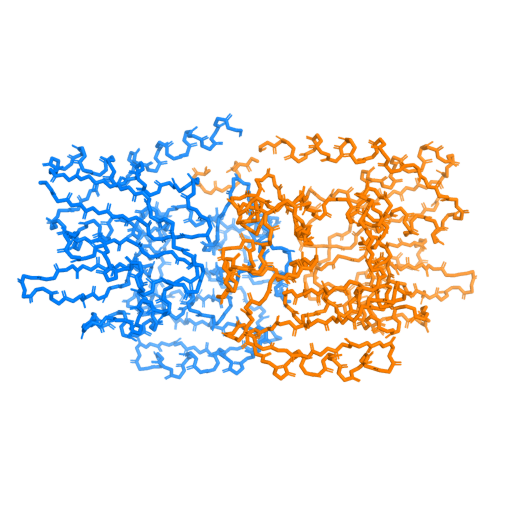6.95 153 VAL B C 1
ATOM 3200 O O . VAL B 1 153 ? 2.285 -20.537 5.833 1.00 24.83 153 VAL B O 1
ATOM 3204 N N . GLU B 1 154 ? 2.520 -22.638 5.091 1.00 26.41 154 GLU B N 1
ATOM 3205 C CA . GLU B 1 154 ? 3.576 -22.942 6.066 1.00 30.98 154 GLU B CA 1
ATOM 3206 C C . GLU B 1 154 ? 4.750 -21.962 5.960 1.00 27.36 154 GLU B C 1
ATOM 3207 O O . GLU B 1 154 ? 5.377 -21.614 6.962 1.00 27.85 154 GLU B O 1
ATOM 3213 N N . LYS B 1 155 ? 5.020 -21.498 4.747 1.00 28.79 155 LYS B N 1
ATOM 3214 C CA . LYS B 1 155 ? 6.083 -20.526 4.513 1.00 28.57 155 LYS B CA 1
ATOM 3215 C C . LYS B 1 155 ? 5.753 -19.176 5.157 1.00 25.70 155 LYS B C 1
ATOM 3216 O O . LYS B 1 155 ? 6.627 -18.497 5.708 1.00 25.01 155 LYS B O 1
ATOM 3222 N N . ALA B 1 156 ? 4.487 -18.790 5.084 1.00 22.17 156 ALA B N 1
ATOM 3223 C CA . ALA B 1 156 ? 4.031 -17.579 5.745 1.00 21.35 156 ALA B CA 1
ATOM 3224 C C . ALA B 1 156 ? 4.017 -17.793 7.261 1.00 23.82 156 ALA B C 1
ATOM 3225 O O . ALA B 1 156 ? 4.328 -16.883 8.035 1.00 21.49 156 ALA B O 1
ATOM 3227 N N . GLU B 1 157 ? 3.671 -19.008 7.682 1.00 24.56 157 GLU B N 1
ATOM 3228 C CA . GLU B 1 157 ? 3.632 -19.331 9.101 1.00 24.72 157 GLU B CA 1
ATOM 3229 C C . GLU B 1 157 ? 5.031 -19.270 9.714 1.00 24.23 157 GLU B C 1
ATOM 3230 O O . GLU B 1 157 ? 5.197 -18.767 10.817 1.00 27.28 157 GLU B O 1
ATOM 3236 N N . GLN B 1 158 ? 6.037 -19.760 8.994 1.00 27.75 158 GLN B N 1
ATOM 3237 C CA . GLN B 1 158 ? 7.411 -19.653 9.478 1.00 30.85 158 GLN B CA 1
ATOM 3238 C C . GLN B 1 158 ? 7.792 -18.181 9.685 1.00 29.96 158 GLN B C 1
ATOM 3239 O O . GLN B 1 158 ? 8.375 -17.823 10.705 1.00 32.16 158 GLN B O 1
ATOM 3245 N N . LEU B 1 159 ? 7.456 -17.329 8.717 1.00 23.92 159 LEU B N 1
ATOM 3246 C CA . LEU B 1 159 ? 7.719 -15.893 8.836 1.00 24.72 159 LEU B CA 1
ATOM 3247 C C . LEU B 1 159 ? 6.955 -15.242 9.992 1.00 25.35 159 LEU B C 1
ATOM 3248 O O . LEU B 1 159 ? 7.511 -14.445 10.746 1.00 27.49 159 LEU B O 1
ATOM 3253 N N . ALA B 1 160 ? 5.679 -15.578 10.132 1.00 23.55 160 ALA B N 1
ATOM 3254 C CA . ALA B 1 160 ? 4.859 -14.972 11.181 1.00 26.44 160 ALA B CA 1
ATOM 3255 C C . ALA B 1 160 ? 5.427 -15.262 12.573 1.00 31.31 160 ALA B C 1
ATOM 3256 O O . ALA B 1 160 ? 5.395 -14.404 13.455 1.00 30.70 160 ALA B O 1
ATOM 3258 N N . ARG B 1 161 ? 5.959 -16.468 12.757 1.00 29.34 161 ARG B N 1
ATOM 3259 C CA . ARG B 1 161 ? 6.513 -16.858 14.061 1.00 33.00 161 ARG B CA 1
ATOM 3260 C C . ARG B 1 161 ? 7.846 -16.175 14.359 1.00 33.53 161 ARG B C 1
ATOM 3261 O O . ARG B 1 161 ? 8.146 -15.893 15.523 1.00 36.40 161 ARG B O 1
ATOM 3269 N N . GLU B 1 162 ? 8.611 -15.862 13.317 1.00 28.92 162 GLU B N 1
ATOM 3270 C CA . GLU B 1 162 ? 9.821 -15.069 13.480 1.00 30.75 162 GLU B CA 1
ATOM 3271 C C . GLU B 1 162 ? 9.508 -13.655 13.974 1.00 29.92 162 GLU B C 1
ATOM 3272 O O . GLU B 1 162 ? 10.382 -12.976 14.505 1.00 34.99 162 GLU B O 1
ATOM 3278 N N . PHE B 1 163 ? 8.267 -13.207 13.804 1.00 27.88 163 PHE B N 1
ATOM 3279 C CA . PHE B 1 163 ? 7.964 -11.794 14.008 1.00 25.37 163 PHE B CA 1
ATOM 3280 C C . PHE B 1 163 ? 6.821 -11.469 14.970 1.00 29.55 163 PHE B C 1
ATOM 3281 O O . PHE B 1 163 ? 6.602 -10.302 15.289 1.00 30.84 163 PHE B O 1
ATOM 3289 N N . ASP B 1 164 ? 6.074 -12.466 15.426 1.00 34.96 164 ASP B N 1
ATOM 3290 C CA . ASP B 1 164 ? 4.901 -12.146 16.243 1.00 36.34 164 ASP B CA 1
ATOM 3291 C C . ASP B 1 164 ? 5.288 -11.613 17.631 1.00 37.46 164 ASP B C 1
ATOM 3292 O O . ASP B 1 164 ? 4.449 -11.092 18.356 1.00 41.89 164 ASP B O 1
ATOM 3297 N N . GLU B 1 165 ? 6.570 -11.710 17.970 1.00 36.01 165 GLU B N 1
ATOM 3298 C CA . GLU B 1 165 ? 7.099 -11.040 19.157 1.00 41.14 165 GLU B CA 1
ATOM 3299 C C . GLU B 1 165 ? 7.102 -9.518 18.962 1.00 40.59 165 GLU B C 1
ATOM 3300 O O . GLU B 1 165 ? 7.119 -8.760 19.937 1.00 42.55 165 GLU B O 1
ATOM 3306 N N . LEU B 1 166 ? 7.082 -9.079 17.703 1.00 34.70 166 LEU B N 1
ATOM 3307 C CA . LEU B 1 166 ? 7.190 -7.661 17.376 1.00 31.78 166 LEU B CA 1
ATOM 3308 C C . LEU B 1 166 ? 5.841 -6.998 17.118 1.00 31.85 166 LEU B C 1
ATOM 3309 O O . LEU B 1 166 ? 5.737 -5.773 17.141 1.00 30.07 166 LEU B O 1
ATOM 3314 N N . GLY B 1 167 ? 4.816 -7.799 16.850 1.00 28.24 167 GLY B N 1
ATOM 3315 C CA . GLY B 1 167 ? 3.501 -7.260 16.552 1.00 25.76 167 GLY B CA 1
ATOM 3316 C C . GLY B 1 167 ? 2.495 -8.319 16.139 1.00 22.04 167 GLY B C 1
ATOM 3317 O O . GLY B 1 167 ? 2.806 -9.508 16.136 1.00 27.84 167 GLY B O 1
ATOM 3318 N N . PRO B 1 168 ? 1.277 -7.888 15.775 1.00 25.71 168 PRO B N 1
ATOM 3319 C CA . PRO B 1 168 ? 0.187 -8.818 15.464 1.00 28.14 168 PRO B CA 1
ATOM 3320 C C . PRO B 1 168 ? 0.266 -9.365 14.038 1.00 24.90 168 PRO B C 1
ATOM 3321 O O . PRO B 1 168 ? -0.586 -9.061 13.205 1.00 26.89 168 PRO B O 1
ATOM 3325 N N . VAL B 1 169 ? 1.278 -10.182 13.781 1.00 25.90 169 VAL B N 1
ATOM 3326 C CA . VAL B 1 169 ? 1.460 -10.795 12.470 1.00 22.97 169 VAL B CA 1
ATOM 3327 C C . VAL B 1 169 ? 0.841 -12.181 12.421 1.00 26.81 169 VAL B C 1
ATOM 3328 O O . VAL B 1 169 ? 1.115 -13.020 13.282 1.00 27.91 169 VAL B O 1
ATOM 3332 N N . VAL B 1 170 ? 0.003 -12.430 11.420 1.00 23.59 170 VAL B N 1
ATOM 3333 C CA . VAL B 1 170 ? -0.594 -13.756 11.274 1.00 25.57 170 VAL B CA 1
ATOM 3334 C C . VAL B 1 170 ? -0.468 -14.253 9.825 1.00 25.40 170 VAL B C 1
ATOM 3335 O O . VAL B 1 170 ? -0.504 -13.463 8.872 1.00 24.44 170 VAL B O 1
ATOM 3339 N N . ALA B 1 171 ? -0.280 -15.561 9.669 1.00 19.07 171 ALA B N 1
ATOM 3340 C CA . ALA B 1 171 ? -0.179 -16.171 8.345 1.00 17.56 171 ALA B CA 1
ATOM 3341 C C . ALA B 1 171 ? -1.523 -16.677 7.848 1.00 19.38 171 ALA B C 1
ATOM 3342 O O . ALA B 1 171 ? -2.375 -17.083 8.635 1.00 20.53 171 ALA B O 1
ATOM 3344 N N . SER B 1 172 ? -1.699 -16.676 6.531 1.00 14.65 172 SER B N 1
ATOM 3345 C CA . SER B 1 172 ? -2.958 -17.087 5.938 1.00 18.02 172 SER B CA 1
ATOM 3346 C C . SER B 1 172 ? -2.756 -17.579 4.522 1.00 19.94 172 SER B C 1
ATOM 3347 O O . SER B 1 172 ? -1.737 -17.293 3.897 1.00 15.85 172 SER B O 1
ATOM 3350 N N . GLY B 1 173 ? -3.726 -18.342 4.028 1.00 16.42 173 GLY B N 1
ATOM 3351 C CA . GLY B 1 173 ? -3.850 -18.573 2.605 1.00 15.62 173 GLY B CA 1
ATOM 3352 C C . GLY B 1 173 ? -4.700 -17.481 1.981 1.00 17.81 173 GLY B C 1
ATOM 3353 O O . GLY B 1 173 ? -4.981 -16.461 2.618 1.00 22.11 173 GLY B O 1
ATOM 3354 N N . PHE B 1 174 ? -5.138 -17.691 0.747 1.00 19.18 174 PHE B N 1
ATOM 3355 C CA . PHE B 1 174 ? -5.898 -16.674 0.029 1.00 16.54 174 PHE B CA 1
ATOM 3356 C C . PHE B 1 174 ? -7.406 -16.920 0.054 1.00 18.99 174 PHE B C 1
ATOM 3357 O O . PHE B 1 174 ? -8.193 -15.980 -0.056 1.00 20.01 174 PHE B O 1
ATOM 3365 N N . ALA B 1 175 ? -7.800 -18.183 0.198 1.00 20.41 175 ALA B N 1
ATOM 3366 C CA . ALA B 1 175 ? -9.183 -18.585 -0.069 1.00 21.68 175 ALA B CA 1
ATOM 3367 C C . ALA B 1 175 ? -10.199 -17.999 0.915 1.00 22.00 175 ALA B C 1
ATOM 3368 O O . ALA B 1 175 ? -11.369 -17.834 0.565 1.00 25.42 175 ALA B O 1
ATOM 3370 N N . TRP B 1 176 ? -9.764 -17.681 2.131 1.00 19.97 176 TRP B N 1
ATOM 3371 C CA . TRP B 1 176 ? -10.703 -17.210 3.151 1.00 22.71 176 TRP B CA 1
ATOM 3372 C C . TRP B 1 176 ? -10.668 -15.700 3.361 1.00 23.66 176 TRP B C 1
ATOM 3373 O O . TRP B 1 176 ? -11.410 -15.165 4.182 1.00 27.51 176 TRP B O 1
ATOM 3384 N N . LEU B 1 177 ? -9.825 -15.005 2.608 1.00 17.51 177 LEU B N 1
ATOM 3385 C CA . LEU B 1 177 ? -9.752 -13.557 2.731 1.00 15.80 177 LEU B CA 1
ATOM 3386 C C . LEU B 1 177 ? -10.926 -12.898 2.036 1.00 21.61 177 LEU B C 1
ATOM 3387 O O . LEU B 1 177 ? -11.106 -13.045 0.826 1.00 19.73 177 LEU B O 1
ATOM 3392 N N . GLN B 1 178 ? -11.713 -12.149 2.798 1.00 21.02 178 GLN B N 1
ATOM 3393 C CA . GLN B 1 178 ? -12.961 -11.607 2.278 1.00 23.10 178 GLN B CA 1
ATOM 3394 C C . GLN B 1 178 ? -13.136 -10.115 2.574 1.00 18.10 178 GLN B C 1
ATOM 3395 O O . GLN B 1 178 ? -13.484 -9.351 1.681 1.00 21.28 178 GLN B O 1
ATOM 3401 N N . GLU B 1 179 ? -12.897 -9.703 3.818 1.00 19.89 179 GLU B N 1
ATOM 3402 C CA . GLU B 1 179 ? -13.156 -8.314 4.210 1.00 21.99 179 GLU B CA 1
ATOM 3403 C C . GLU B 1 179 ? -12.184 -7.345 3.552 1.00 21.75 179 GLU B C 1
ATOM 3404 O O . GLU B 1 179 ? -11.020 -7.685 3.347 1.00 20.28 179 GLU B O 1
ATOM 3410 N N . PRO B 1 180 ? -12.648 -6.118 3.263 1.00 19.14 180 PRO B N 1
ATOM 3411 C CA . PRO B 1 180 ? -11.738 -5.076 2.779 1.00 18.41 180 PRO B CA 1
ATOM 3412 C C . PRO B 1 180 ? -10.664 -4.782 3.807 1.00 19.54 180 PRO B C 1
ATOM 3413 O O . PRO B 1 180 ? -10.914 -4.911 5.002 1.00 19.28 180 PRO B O 1
ATOM 3417 N N . VAL B 1 181 ? -9.468 -4.436 3.347 1.00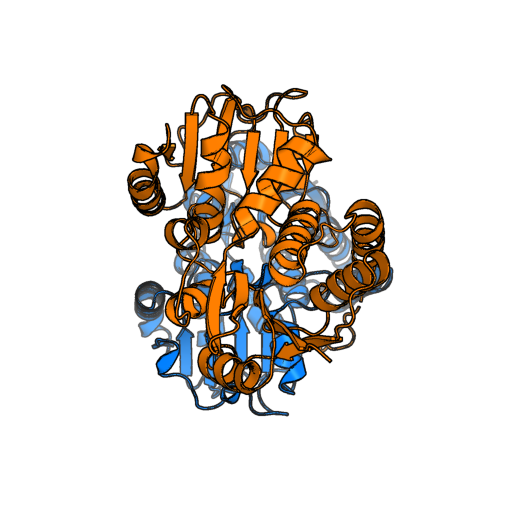 18.50 181 VAL B N 1
ATOM 3418 C CA . VAL B 1 181 ? -8.390 -4.094 4.263 1.00 19.53 181 VAL B CA 1
ATOM 3419 C C . VAL B 1 181 ? -7.963 -2.662 3.996 1.00 20.52 181 VAL B C 1
ATOM 3420 O O . VAL B 1 181 ? -8.373 -2.059 3.006 1.00 20.73 181 VAL B O 1
ATOM 3424 N N . ASP B 1 182 ? -7.149 -2.106 4.883 1.00 18.56 182 ASP B N 1
ATOM 3425 C CA . ASP B 1 182 ? -6.724 -0.726 4.735 1.00 16.89 182 ASP B CA 1
ATOM 3426 C C . ASP B 1 182 ? -5.563 -0.579 3.756 1.00 18.47 182 ASP B C 1
ATOM 3427 O O . ASP B 1 182 ? -5.510 0.370 2.986 1.00 19.03 182 ASP B O 1
ATOM 3432 N N . VAL B 1 183 ? -4.625 -1.516 3.806 1.00 16.15 183 VAL B N 1
ATOM 3433 C CA . VAL B 1 183 ? -3.452 -1.463 2.936 1.00 13.99 183 VAL B CA 1
ATOM 3434 C C . VAL B 1 183 ? -3.112 -2.851 2.411 1.00 12.37 183 VAL B C 1
ATOM 3435 O O . VAL B 1 183 ? -2.982 -3.789 3.193 1.00 14.34 183 VAL B O 1
ATOM 3439 N N . ILE B 1 184 ? -2.968 -2.979 1.094 1.00 13.36 184 ILE B N 1
ATOM 3440 C CA . ILE B 1 184 ? -2.468 -4.222 0.496 1.00 12.78 184 ILE B CA 1
ATOM 3441 C C . ILE B 1 184 ? -1.081 -3.951 -0.074 1.00 12.65 184 ILE B C 1
ATOM 3442 O O . ILE B 1 184 ? -0.926 -3.044 -0.886 1.00 14.71 184 ILE B O 1
ATOM 3447 N N . ILE B 1 185 ? -0.082 -4.704 0.376 1.00 10.71 185 ILE B N 1
ATOM 3448 C CA . ILE B 1 185 ? 1.262 -4.607 -0.190 1.00 11.65 185 ILE B CA 1
ATOM 3449 C C . ILE B 1 185 ? 1.562 -5.869 -0.977 1.00 12.54 185 ILE B C 1
ATOM 3450 O O . ILE B 1 185 ? 1.436 -6.975 -0.457 1.00 12.83 185 ILE B O 1
ATOM 3455 N N . ASN B 1 186 ? 1.923 -5.702 -2.244 1.00 11.45 186 ASN B N 1
ATOM 3456 C CA . ASN B 1 186 ? 2.283 -6.839 -3.081 1.00 13.03 186 ASN B CA 1
ATOM 3457 C C . ASN B 1 186 ? 3.772 -7.094 -3.038 1.00 12.97 186 ASN B C 1
ATOM 3458 O O . ASN B 1 186 ? 4.560 -6.218 -3.383 1.00 13.91 186 ASN B O 1
ATOM 3463 N N . ALA B 1 187 ? 4.160 -8.305 -2.655 1.00 11.72 187 ALA B N 1
ATOM 3464 C CA . ALA B 1 187 ? 5.578 -8.620 -2.511 1.00 15.33 187 ALA B CA 1
ATOM 3465 C C . ALA B 1 187 ? 6.000 -9.832 -3.334 1.00 20.03 187 ALA B C 1
ATOM 3466 O O . ALA B 1 187 ? 7.083 -10.371 -3.138 1.00 23.14 187 ALA B O 1
ATOM 3468 N N . THR B 1 188 ? 5.146 -10.260 -4.253 1.00 19.32 188 THR B N 1
ATOM 3469 C CA . THR B 1 188 ? 5.447 -11.443 -5.048 1.00 22.73 188 THR B CA 1
ATOM 3470 C C . THR B 1 188 ? 6.173 -11.062 -6.332 1.00 18.40 188 THR B C 1
ATOM 3471 O O . THR B 1 188 ? 5.628 -10.332 -7.149 1.00 20.65 188 THR B O 1
ATOM 3475 N N . SER B 1 189 ? 7.396 -11.553 -6.503 1.00 20.44 189 SER B N 1
ATOM 3476 C CA . SER B 1 189 ? 8.151 -11.321 -7.732 1.00 20.65 189 SER B CA 1
ATOM 3477 C C . SER B 1 189 ? 7.441 -11.900 -8.950 1.00 19.93 189 SER B C 1
ATOM 3478 O O . SER B 1 189 ? 7.447 -11.294 -10.025 1.00 18.51 189 SER B O 1
ATOM 3481 N N . ALA B 1 190 ? 6.827 -13.069 -8.769 1.00 17.47 190 ALA B N 1
ATOM 3482 C CA . ALA B 1 190 ? 6.156 -13.763 -9.868 1.00 17.12 190 ALA B CA 1
ATOM 3483 C C . ALA B 1 190 ? 4.947 -12.986 -10.408 1.00 18.24 190 ALA B C 1
ATOM 3484 O O . ALA B 1 190 ? 4.497 -13.247 -11.518 1.00 17.89 190 ALA B O 1
ATOM 3486 N N . SER B 1 191 ? 4.430 -12.031 -9.633 1.00 19.33 191 SER B N 1
ATOM 3487 C CA . SER B 1 191 ? 3.296 -11.224 -10.075 1.00 16.30 191 SER B CA 1
ATOM 3488 C C . SER B 1 191 ? 3.593 -10.396 -11.332 1.00 17.19 191 SER B C 1
ATOM 3489 O O . SER B 1 191 ? 2.683 -10.083 -12.091 1.00 18.95 191 SER B O 1
ATOM 3492 N N . LEU B 1 192 ? 4.858 -10.046 -11.566 1.00 19.74 192 LEU B N 1
ATOM 3493 C CA . LEU B 1 192 ? 5.232 -9.302 -12.776 1.00 20.90 192 LEU B CA 1
ATOM 3494 C C . LEU B 1 192 ? 4.950 -10.099 -14.043 1.00 23.46 192 LEU B C 1
ATOM 3495 O O . LEU B 1 192 ? 4.751 -9.540 -15.124 1.00 24.21 192 LEU B O 1
ATOM 3500 N N . ALA B 1 193 ? 4.953 -11.417 -13.892 1.00 20.92 193 ALA B N 1
ATOM 3501 C CA . ALA B 1 193 ? 4.698 -12.346 -14.976 1.00 21.73 193 ALA B CA 1
ATOM 3502 C C . ALA B 1 193 ? 3.216 -12.653 -15.080 1.00 23.74 193 ALA B C 1
ATOM 3503 O O . ALA B 1 193 ? 2.812 -13.508 -15.870 1.00 24.93 193 ALA B O 1
ATOM 3505 N N . GLY B 1 194 ? 2.420 -11.985 -14.246 1.00 17.60 194 GLY B N 1
ATOM 3506 C CA . GLY B 1 194 ? 0.980 -12.193 -14.213 1.00 16.61 194 GLY B CA 1
ATOM 3507 C C . GLY B 1 194 ? 0.493 -13.172 -13.158 1.00 15.23 194 GLY B C 1
ATOM 3508 O O . GLY B 1 194 ? -0.700 -13.464 -13.093 1.00 14.94 194 GLY B O 1
ATOM 3509 N N . GLU B 1 195 ? 1.399 -13.691 -12.332 1.00 16.02 195 GLU B N 1
ATOM 3510 C CA . GLU B 1 195 ? 1.018 -14.638 -11.303 1.00 15.97 195 GLU B CA 1
ATOM 3511 C C . GLU B 1 195 ? 0.478 -13.905 -10.076 1.00 17.67 195 GLU B C 1
ATOM 3512 O O . GLU B 1 195 ? 1.114 -13.897 -9.027 1.00 20.11 195 GLU B O 1
ATOM 3518 N N . LEU B 1 196 ? -0.697 -13.298 -10.230 1.00 16.73 196 LEU B N 1
ATOM 3519 C CA . LEU B 1 196 ? -1.440 -12.730 -9.107 1.00 14.07 196 LEU B CA 1
ATOM 3520 C C . LEU B 1 196 ? -2.157 -13.858 -8.361 1.00 15.98 196 LEU B C 1
ATOM 3521 O O . LEU B 1 196 ? -2.576 -14.828 -8.979 1.00 14.85 196 LEU B O 1
ATOM 3526 N N . PRO B 1 197 ? -2.295 -13.736 -7.031 1.00 14.15 197 PRO B N 1
ATOM 3527 C CA . PRO B 1 197 ? -2.969 -14.769 -6.232 1.00 13.33 197 PRO B CA 1
ATOM 3528 C C . PRO B 1 197 ? -4.494 -14.740 -6.384 1.00 15.54 197 PRO B C 1
ATOM 3529 O O . PRO B 1 197 ? -5.051 -13.756 -6.879 1.00 15.41 197 PRO B O 1
ATOM 3533 N N . PRO B 1 198 ? -5.174 -15.827 -5.981 1.00 15.42 198 PRO B N 1
ATOM 3534 C CA . PRO B 1 198 ? -6.624 -15.897 -6.185 1.00 14.72 198 PRO B CA 1
ATOM 3535 C C . PRO B 1 198 ? -7.376 -15.160 -5.084 1.00 16.66 198 PRO B C 1
ATOM 3536 O O . PRO B 1 198 ? -8.016 -15.789 -4.237 1.00 18.23 198 PRO B O 1
ATOM 3540 N N . ILE B 1 199 ? -7.289 -13.832 -5.096 1.00 15.64 199 ILE B N 1
ATOM 3541 C CA . ILE B 1 199 ? -7.891 -13.029 -4.035 1.00 16.29 199 ILE B CA 1
ATOM 3542 C C . ILE B 1 199 ? -9.145 -12.286 -4.490 1.00 17.78 199 ILE B C 1
ATOM 3543 O O . ILE B 1 199 ? -9.293 -11.912 -5.650 1.00 14.41 199 ILE B O 1
ATOM 3548 N N . ALA B 1 200 ? -10.057 -12.093 -3.545 1.00 15.48 200 ALA B N 1
ATOM 3549 C CA . ALA B 1 200 ? -11.344 -11.485 -3.825 1.00 16.77 200 ALA B CA 1
ATOM 3550 C C . ALA B 1 200 ? -11.247 -10.001 -4.167 1.00 17.22 200 ALA B C 1
ATOM 3551 O O . ALA B 1 200 ? -10.405 -9.282 -3.633 1.00 14.41 200 ALA B O 1
ATOM 3553 N N . ASP B 1 201 ? -12.137 -9.551 -5.050 1.00 13.41 201 ASP B N 1
ATOM 3554 C CA . ASP B 1 201 ? -12.321 -8.126 -5.341 1.00 14.24 201 ASP B CA 1
ATOM 3555 C C . ASP B 1 201 ? -12.661 -7.346 -4.066 1.00 16.40 201 ASP B C 1
ATOM 3556 O O . ASP B 1 201 ? -12.327 -6.172 -3.937 1.00 17.45 201 ASP B O 1
ATOM 3561 N N . SER B 1 202 ? -13.354 -8.004 -3.140 1.00 17.18 202 SER B N 1
ATOM 3562 C CA . SER B 1 202 ? -13.848 -7.331 -1.942 1.00 17.68 202 SER B CA 1
ATOM 3563 C C . SER B 1 202 ? -12.726 -6.889 -1.007 1.00 17.87 202 SER B C 1
ATOM 3564 O O . SER B 1 202 ? -12.955 -6.112 -0.087 1.00 17.74 202 SER B O 1
ATOM 3567 N N . LEU B 1 203 ? -11.510 -7.368 -1.235 1.00 14.58 203 LEU B N 1
ATOM 3568 C CA . LEU B 1 203 ? -10.393 -6.931 -0.405 1.00 15.67 203 LEU B CA 1
ATOM 3569 C C . LEU B 1 203 ? -10.113 -5.447 -0.587 1.00 15.43 203 LEU B C 1
ATOM 3570 O O . LEU B 1 203 ? -9.533 -4.805 0.287 1.00 16.11 203 LEU B O 1
ATOM 3575 N N . VAL B 1 204 ? -10.501 -4.911 -1.741 1.00 17.18 204 VAL B N 1
ATOM 3576 C CA . VAL B 1 204 ? -10.349 -3.488 -2.001 1.00 17.32 204 VAL B CA 1
ATOM 3577 C C . VAL B 1 204 ? -11.681 -2.786 -1.794 1.00 19.87 204 VAL B C 1
ATOM 3578 O O . VAL B 1 204 ? -12.643 -3.054 -2.510 1.00 20.01 204 VAL B O 1
ATOM 3582 N N . GLU B 1 205 ? -11.741 -1.911 -0.795 1.00 17.92 205 GLU B N 1
ATOM 3583 C CA . GLU B 1 205 ? -12.884 -1.012 -0.655 1.00 21.31 205 GLU B CA 1
ATOM 3584 C C . GLU B 1 205 ? -12.590 0.245 -1.451 1.00 19.58 205 GLU B C 1
ATOM 3585 O O . GLU B 1 205 ? -11.636 0.962 -1.147 1.00 20.52 205 GLU B O 1
ATOM 3591 N N . ALA B 1 206 ? -13.384 0.493 -2.488 1.00 22.33 206 ALA B N 1
ATOM 3592 C CA . ALA B 1 206 ? -13.139 1.625 -3.372 1.00 21.94 206 ALA B CA 1
ATOM 3593 C C . ALA B 1 206 ? -13.110 2.921 -2.568 1.00 22.99 206 ALA B C 1
ATOM 3594 O O . ALA B 1 206 ? -13.947 3.135 -1.684 1.00 24.49 206 ALA B O 1
ATOM 3596 N N . GLY B 1 207 ? -12.125 3.763 -2.859 1.00 23.05 207 GLY B N 1
ATOM 3597 C CA . GLY B 1 207 ? -11.966 5.033 -2.173 1.00 25.28 207 GLY B CA 1
ATOM 3598 C C . GLY B 1 207 ? -11.399 4.946 -0.768 1.00 26.10 207 GLY B C 1
ATOM 3599 O O . GLY B 1 207 ? -11.312 5.960 -0.077 1.00 29.47 207 GLY B O 1
ATOM 3600 N N . ARG B 1 208 ? -11.012 3.749 -0.330 1.00 22.92 208 ARG B N 1
ATOM 3601 C CA . ARG B 1 208 ? -10.438 3.581 1.004 1.00 23.55 208 ARG B CA 1
ATOM 3602 C C . ARG B 1 208 ? -9.122 2.810 0.991 1.00 23.76 208 ARG B C 1
ATOM 3603 O O . ARG B 1 208 ? -8.117 3.272 1.521 1.00 22.58 208 ARG B O 1
ATOM 3611 N N . THR B 1 209 ? -9.146 1.618 0.404 1.00 19.82 209 THR B N 1
ATOM 3612 C CA . THR B 1 209 ? -7.985 0.732 0.423 1.00 16.76 209 THR B CA 1
ATOM 3613 C C . THR B 1 209 ? -6.823 1.302 -0.379 1.00 17.66 209 THR B C 1
ATOM 3614 O O . THR B 1 209 ? -7.003 1.785 -1.498 1.00 17.12 209 THR B O 1
ATOM 3618 N N . VAL B 1 210 ? -5.629 1.243 0.205 1.00 14.79 210 VAL B N 1
ATOM 3619 C CA . VAL B 1 210 ? -4.415 1.673 -0.466 1.00 14.27 210 VAL B CA 1
ATOM 3620 C C . VAL B 1 210 ? -3.699 0.419 -0.968 1.00 14.66 210 VAL B C 1
ATOM 3621 O O . VAL B 1 210 ? -3.604 -0.555 -0.235 1.00 17.62 210 VAL B O 1
ATOM 3625 N N . CYS B 1 211 ? -3.231 0.441 -2.215 1.00 14.49 211 CYS B N 1
ATOM 3626 C CA . CYS B 1 211 ? -2.493 -0.695 -2.759 1.00 14.54 211 CYS B CA 1
ATOM 3627 C C . CYS B 1 211 ? -1.091 -0.267 -3.170 1.00 13.71 211 CYS B C 1
ATOM 3628 O O . CYS B 1 211 ? -0.914 0.708 -3.898 1.00 14.34 211 CYS B O 1
ATOM 3631 N N . TYR B 1 212 ? -0.100 -0.995 -2.669 1.00 14.29 212 TYR B N 1
ATOM 3632 C CA . TYR B 1 212 ? 1.294 -0.662 -2.892 1.00 14.82 212 TYR B CA 1
ATOM 3633 C C . TYR B 1 212 ? 2.034 -1.862 -3.471 1.00 14.24 212 TYR B C 1
ATOM 3634 O O . TYR B 1 212 ? 2.116 -2.909 -2.839 1.00 12.92 212 TYR B O 1
ATOM 3643 N N . ASP B 1 213 ? 2.575 -1.705 -4.673 1.00 12.27 213 ASP B N 1
ATOM 3644 C CA . ASP B 1 213 ? 3.357 -2.767 -5.273 1.00 14.79 213 ASP B CA 1
ATOM 3645 C C . ASP B 1 213 ? 4.827 -2.546 -4.955 1.00 14.58 213 ASP B C 1
ATOM 3646 O O . ASP B 1 213 ? 5.359 -1.461 -5.201 1.00 13.34 213 ASP B O 1
ATOM 3651 N N . MET B 1 214 ? 5.483 -3.568 -4.415 1.00 13.04 214 MET B N 1
ATOM 3652 C CA . MET B 1 214 ? 6.924 -3.503 -4.229 1.00 13.45 214 MET B CA 1
ATOM 3653 C C . MET B 1 214 ? 7.633 -3.559 -5.581 1.00 16.26 214 MET B C 1
ATOM 3654 O O . MET B 1 214 ? 8.770 -3.112 -5.716 1.00 19.58 214 MET B O 1
ATOM 3659 N N . MET B 1 215 ? 6.947 -4.105 -6.580 1.00 16.96 215 MET B N 1
ATOM 3660 C CA . MET B 1 215 ? 7.471 -4.169 -7.948 1.00 17.35 215 MET B CA 1
ATOM 3661 C C . MET B 1 215 ? 7.257 -2.859 -8.681 1.00 15.45 215 MET B C 1
ATOM 3662 O O . MET B 1 215 ? 6.381 -2.062 -8.329 1.00 13.87 215 MET B O 1
ATOM 3667 N N . TYR B 1 216 ? 8.041 -2.642 -9.729 1.00 16.55 216 TYR B N 1
ATOM 3668 C CA . TYR B 1 216 ? 7.737 -1.571 -10.662 1.00 18.58 216 TYR B CA 1
ATOM 3669 C C . TYR B 1 216 ? 8.204 -1.990 -12.056 1.00 21.61 216 TYR B C 1
ATOM 3670 O O . TYR B 1 216 ? 8.972 -2.943 -12.204 1.00 20.37 216 TYR B O 1
ATOM 3679 N N . GLY B 1 217 ? 7.737 -1.278 -13.069 1.00 23.88 217 GLY B N 1
ATOM 3680 C CA . GLY B 1 217 ? 8.185 -1.520 -14.431 1.00 24.75 217 GLY B CA 1
ATOM 3681 C C . GLY B 1 217 ? 7.833 -0.344 -15.318 1.00 29.88 217 GLY B C 1
ATOM 3682 O O . GLY B 1 217 ? 7.190 0.608 -14.878 1.00 28.61 217 GLY B O 1
ATOM 3683 N N . LYS B 1 218 ? 8.256 -0.403 -16.573 1.00 28.52 218 LYS B N 1
ATOM 3684 C CA . LYS B 1 218 ? 7.907 0.646 -17.520 1.00 36.19 218 LYS B CA 1
ATOM 3685 C C . LYS B 1 218 ? 6.391 0.682 -17.735 1.00 39.24 218 LYS B C 1
ATOM 3686 O O . LYS B 1 218 ? 5.796 1.759 -17.838 1.00 39.92 218 LYS B O 1
ATOM 3692 N N . GLU B 1 219 ? 5.770 -0.497 -17.779 1.00 38.49 219 GLU B N 1
ATOM 3693 C CA . GLU B 1 219 ? 4.309 -0.611 -17.841 1.00 39.72 219 GLU B CA 1
ATOM 3694 C C . GLU B 1 219 ? 3.732 -0.729 -16.430 1.00 36.15 219 GLU B C 1
ATOM 3695 O O . GLU B 1 219 ? 4.416 -1.237 -15.541 1.00 34.75 219 GLU B O 1
ATOM 3701 N N . PRO B 1 220 ? 2.485 -0.260 -16.218 1.00 34.41 220 PRO B N 1
ATOM 3702 C CA . PRO B 1 220 ? 1.833 -0.491 -14.924 1.00 28.22 220 PRO B CA 1
ATOM 3703 C C . PRO B 1 220 ? 1.828 -1.977 -14.627 1.00 25.92 220 PRO B C 1
ATOM 3704 O O . PRO B 1 220 ? 1.550 -2.792 -15.517 1.00 23.19 220 PRO B O 1
ATOM 3708 N N . THR B 1 221 ? 2.191 -2.335 -13.402 1.00 18.31 221 THR B N 1
ATOM 3709 C CA . THR B 1 221 ? 2.332 -3.738 -13.054 1.00 18.44 221 THR B CA 1
ATOM 3710 C C . THR B 1 221 ? 0.959 -4.384 -13.042 1.00 15.78 221 THR B C 1
ATOM 3711 O O . THR B 1 221 ? -0.047 -3.680 -12.940 1.00 16.28 221 THR B O 1
ATOM 3715 N N . PRO B 1 222 ? 0.910 -5.724 -13.145 1.00 16.37 222 PRO B N 1
ATOM 3716 C CA . PRO B 1 222 ? -0.396 -6.388 -13.083 1.00 16.14 222 PRO B CA 1
ATOM 3717 C C . PRO B 1 222 ? -1.144 -6.077 -11.787 1.00 14.72 222 PRO B C 1
ATOM 3718 O O . PRO B 1 222 ? -2.347 -5.806 -11.831 1.00 13.74 222 PRO B O 1
ATOM 3722 N N . PHE B 1 223 ? -0.444 -6.077 -10.654 1.00 13.35 223 PHE B N 1
ATOM 3723 C CA . PHE B 1 223 ? -1.094 -5.742 -9.389 1.00 14.20 223 PHE B CA 1
ATOM 3724 C C . PHE B 1 223 ? -1.638 -4.310 -9.377 1.00 15.11 223 PHE B C 1
ATOM 3725 O O . PHE B 1 223 ? -2.737 -4.063 -8.872 1.00 15.30 223 PHE B O 1
ATOM 3733 N N . CYS B 1 224 ? -0.869 -3.366 -9.917 1.00 16.12 224 CYS B N 1
ATOM 3734 C CA . CYS B 1 224 ? -1.319 -1.979 -9.973 1.00 16.38 224 CYS B CA 1
ATOM 3735 C C . CYS B 1 224 ? -2.552 -1.831 -10.872 1.00 18.03 224 CYS B C 1
ATOM 3736 O O . CYS B 1 224 ? -3.470 -1.084 -10.545 1.00 16.56 224 CYS B O 1
ATOM 3739 N N . GLN B 1 225 ? -2.573 -2.553 -11.992 1.00 15.30 225 GLN B N 1
ATOM 3740 C CA . GLN B 1 225 ? -3.738 -2.525 -12.880 1.00 17.66 225 GLN B CA 1
ATOM 3741 C C . GLN B 1 225 ? -4.981 -3.061 -12.187 1.00 14.32 225 GLN B C 1
ATOM 3742 O O . GLN B 1 225 ? -6.077 -2.501 -12.316 1.00 14.23 225 GLN B O 1
ATOM 3748 N N . TRP B 1 226 ? -4.803 -4.169 -11.472 1.00 14.72 226 TRP B N 1
ATOM 3749 C CA . TRP B 1 226 ? -5.879 -4.801 -10.713 1.00 13.13 226 TRP B CA 1
ATOM 3750 C C . TRP B 1 226 ? -6.465 -3.832 -9.685 1.00 16.01 226 TRP B C 1
ATOM 3751 O O . TRP B 1 226 ? -7.682 -3.682 -9.564 1.00 15.71 226 TRP B O 1
ATOM 3762 N N . ALA B 1 227 ? -5.575 -3.174 -8.951 1.00 15.46 227 ALA B N 1
ATOM 3763 C CA . ALA B 1 227 ? -5.971 -2.258 -7.888 1.00 14.89 227 ALA B CA 1
ATOM 3764 C C . ALA B 1 227 ? -6.696 -1.045 -8.440 1.00 15.96 227 ALA B C 1
ATOM 3765 O O . ALA B 1 227 ? -7.691 -0.600 -7.863 1.00 15.62 227 ALA B O 1
ATOM 3767 N N . THR B 1 228 ? -6.189 -0.515 -9.549 1.00 15.54 228 THR B N 1
ATOM 3768 C CA . THR B 1 228 ? -6.768 0.667 -10.176 1.00 17.52 228 THR B CA 1
ATOM 3769 C C . THR B 1 228 ? -8.181 0.384 -10.668 1.00 20.49 228 THR B C 1
ATOM 3770 O O . THR B 1 228 ? -9.096 1.181 -10.472 1.00 19.87 228 THR B O 1
ATOM 3774 N N . LYS B 1 229 ? -8.353 -0.771 -11.296 1.00 19.14 229 LYS B N 1
ATOM 3775 C CA . LYS B 1 229 ? -9.653 -1.163 -11.822 1.00 18.97 229 LYS B CA 1
ATOM 3776 C C . LYS B 1 229 ? -10.698 -1.261 -10.712 1.00 21.37 229 LYS B C 1
ATOM 3777 O O . LYS B 1 229 ? -11.884 -1.044 -10.947 1.00 20.00 229 LYS B O 1
ATOM 3783 N N . LEU B 1 230 ? -10.249 -1.580 -9.500 1.00 15.41 230 LEU B N 1
ATOM 3784 C CA . LEU B 1 230 ? -11.134 -1.751 -8.351 1.00 15.70 230 LEU B CA 1
ATOM 3785 C C . LEU B 1 230 ? -11.356 -0.451 -7.582 1.00 18.19 230 LEU B C 1
ATOM 3786 O O . LEU B 1 230 ? -12.092 -0.423 -6.600 1.00 18.66 230 LEU B O 1
ATOM 3791 N N . GLY B 1 231 ? -10.715 0.621 -8.023 1.00 18.57 231 GLY B N 1
ATOM 3792 C CA . GLY B 1 231 ? -10.945 1.923 -7.426 1.00 19.09 231 GLY B CA 1
ATOM 3793 C C . GLY B 1 231 ? -10.265 2.135 -6.089 1.00 20.69 231 GLY B C 1
ATOM 3794 O O . GLY B 1 231 ? -10.779 2.849 -5.239 1.00 19.28 231 GLY B O 1
ATOM 3795 N N . ALA B 1 232 ? -9.094 1.535 -5.908 1.00 16.17 232 ALA B N 1
ATOM 3796 C CA . ALA B 1 232 ? -8.303 1.796 -4.717 1.00 14.31 232 ALA B CA 1
ATOM 3797 C C . ALA B 1 232 ? -8.045 3.307 -4.547 1.00 14.86 232 ALA B C 1
ATOM 3798 O O . ALA B 1 232 ? -7.849 4.031 -5.530 1.00 18.42 232 ALA B O 1
ATOM 3800 N N . ALA B 1 233 ? -8.051 3.753 -3.295 1.00 15.99 233 ALA B N 1
ATOM 3801 C CA . ALA B 1 233 ? -7.822 5.155 -2.941 1.00 16.61 233 ALA B CA 1
ATOM 3802 C C . ALA B 1 233 ? -6.486 5.669 -3.470 1.00 19.47 233 ALA B C 1
ATOM 3803 O O . ALA B 1 233 ? -6.404 6.770 -4.020 1.00 20.20 233 ALA B O 1
ATOM 3805 N N . LYS B 1 234 ? -5.437 4.873 -3.283 1.00 16.84 234 LYS B N 1
ATOM 3806 C CA . LYS B 1 234 ? -4.137 5.167 -3.866 1.00 16.72 234 LYS B CA 1
ATOM 3807 C C . LYS B 1 234 ? -3.563 3.880 -4.426 1.00 16.15 234 LYS B C 1
ATOM 3808 O O . LYS B 1 234 ? -3.708 2.829 -3.816 1.00 17.59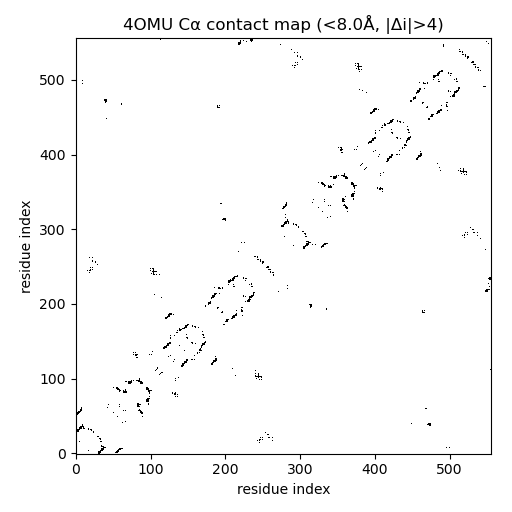 234 LYS B O 1
ATOM 3814 N N . VAL B 1 235 ? -2.939 3.975 -5.591 1.00 16.86 235 VAL B N 1
ATOM 3815 C CA . VAL B 1 235 ? -2.208 2.857 -6.176 1.00 17.36 235 VAL B CA 1
ATOM 3816 C C . VAL B 1 235 ? -0.782 3.309 -6.453 1.00 17.70 235 VAL B C 1
ATOM 3817 O O . VAL B 1 235 ? -0.554 4.234 -7.239 1.00 18.39 235 VAL B O 1
ATOM 3821 N N . LEU B 1 236 ? 0.167 2.663 -5.790 1.00 16.12 236 LEU B N 1
ATOM 3822 C CA . LEU B 1 236 ? 1.564 3.056 -5.840 1.00 15.39 236 LEU B CA 1
ATOM 3823 C C . LEU B 1 236 ? 2.415 1.895 -6.324 1.00 15.38 236 LEU B C 1
ATOM 3824 O O . LEU B 1 236 ? 2.092 0.741 -6.041 1.00 16.14 236 LEU B O 1
ATOM 3829 N N . ASP B 1 237 ? 3.492 2.176 -7.054 1.00 15.98 237 ASP B N 1
ATOM 3830 C CA . ASP B 1 237 ? 4.445 1.110 -7.347 1.00 15.71 237 ASP B CA 1
ATOM 3831 C C . ASP B 1 237 ? 5.718 1.273 -6.516 1.00 16.44 237 ASP B C 1
ATOM 3832 O O . ASP B 1 237 ? 5.775 2.108 -5.611 1.00 19.44 237 ASP B O 1
ATOM 3837 N N . GLY B 1 238 ? 6.731 0.476 -6.836 1.00 13.05 238 GLY B N 1
ATOM 3838 C CA . GLY B 1 238 ? 7.909 0.363 -5.986 1.00 13.26 238 GLY B CA 1
ATOM 3839 C C . GLY B 1 238 ? 9.040 1.322 -6.311 1.00 13.87 238 GLY B C 1
ATOM 3840 O O . GLY B 1 238 ? 10.125 1.234 -5.722 1.00 13.21 238 GLY B O 1
ATOM 3841 N N . LEU B 1 239 ? 8.816 2.237 -7.248 1.00 11.06 239 LEU B N 1
ATOM 3842 C CA . LEU B 1 239 ? 9.897 3.139 -7.647 1.00 11.92 239 LEU B CA 1
ATOM 3843 C C . LEU B 1 239 ? 10.264 4.065 -6.478 1.00 12.35 239 LEU B C 1
ATOM 3844 O O . LEU B 1 239 ? 11.442 4.361 -6.261 1.00 13.23 239 LEU B O 1
ATOM 3849 N N . GLY B 1 240 ? 9.262 4.510 -5.721 1.00 11.98 240 GLY B N 1
ATOM 3850 C CA . GLY B 1 240 ? 9.519 5.344 -4.550 1.00 13.32 240 GLY B CA 1
ATOM 3851 C C . GLY B 1 240 ? 10.292 4.569 -3.488 1.00 13.81 240 GLY B C 1
ATOM 3852 O O . GLY B 1 240 ? 11.154 5.123 -2.799 1.00 12.48 240 GLY B O 1
ATOM 3853 N N . MET B 1 241 ? 9.982 3.286 -3.338 1.00 11.00 241 MET B N 1
ATOM 3854 C CA . MET B 1 241 ? 10.754 2.440 -2.428 1.00 12.87 241 MET B CA 1
ATOM 3855 C C . MET B 1 241 ? 12.227 2.380 -2.854 1.00 12.60 241 MET B C 1
ATOM 3856 O O . MET B 1 241 ? 13.134 2.448 -2.017 1.00 11.68 241 MET B O 1
ATOM 3861 N N . LEU B 1 242 ? 12.464 2.268 -4.158 1.00 11.78 242 LEU B N 1
ATOM 3862 C CA . LEU B 1 242 ? 13.818 2.218 -4.684 1.00 10.99 242 LEU B CA 1
ATOM 3863 C C . LEU B 1 242 ? 14.568 3.490 -4.316 1.00 11.43 242 LEU B C 1
ATOM 3864 O O . LEU B 1 242 ? 15.723 3.444 -3.876 1.00 12.30 242 LEU B O 1
ATOM 3869 N N . ALA B 1 243 ? 13.908 4.629 -4.514 1.00 11.04 243 ALA B N 1
ATOM 3870 C CA . ALA B 1 243 ? 14.554 5.911 -4.255 1.00 11.56 243 ALA B CA 1
ATOM 3871 C C . ALA B 1 243 ? 14.847 6.096 -2.769 1.00 11.99 243 ALA B C 1
ATOM 3872 O O . ALA B 1 243 ? 15.925 6.572 -2.389 1.00 11.67 243 ALA B O 1
ATOM 3874 N N . GLU B 1 244 ? 13.892 5.718 -1.926 1.00 11.85 244 GLU B N 1
ATOM 3875 C CA . GLU B 1 244 ? 14.063 5.951 -0.498 1.00 10.71 244 GLU B CA 1
ATOM 3876 C C . GLU B 1 244 ? 15.011 4.953 0.145 1.00 12.79 244 GLU B C 1
ATOM 3877 O O . GLU B 1 244 ? 15.751 5.324 1.064 1.00 10.93 244 GLU B O 1
ATOM 3883 N N . GLN B 1 245 ? 15.008 3.701 -0.304 1.00 13.74 245 GLN B N 1
ATOM 3884 C CA . GLN B 1 245 ? 15.974 2.770 0.264 1.00 11.01 245 GLN B CA 1
ATOM 3885 C C . GLN B 1 245 ? 17.373 3.218 -0.147 1.00 13.77 245 GLN B C 1
ATOM 3886 O O . GLN B 1 245 ? 18.315 3.075 0.616 1.00 11.34 245 GLN B O 1
ATOM 3892 N N . ALA B 1 246 ? 17.517 3.770 -1.349 1.00 11.24 246 ALA B N 1
ATOM 3893 C CA . ALA B 1 246 ? 18.816 4.240 -1.801 1.00 10.19 246 ALA B CA 1
ATOM 3894 C C . ALA B 1 246 ? 19.254 5.473 -1.015 1.00 9.53 246 ALA B C 1
ATOM 3895 O O . ALA B 1 246 ? 20.436 5.630 -0.675 1.00 9.83 246 ALA B O 1
ATOM 3897 N N . ALA B 1 247 ? 18.304 6.363 -0.744 1.00 10.27 247 ALA B N 1
ATOM 3898 C CA . ALA B 1 247 ? 18.616 7.568 0.034 1.00 11.76 247 ALA B CA 1
ATOM 3899 C C . ALA B 1 247 ? 19.067 7.200 1.442 1.00 11.44 247 ALA B C 1
ATOM 3900 O O . ALA B 1 247 ? 19.961 7.841 2.009 1.00 10.42 247 ALA B O 1
ATOM 3902 N N . GLU B 1 248 ? 18.450 6.171 2.017 1.00 11.17 248 GLU B N 1
ATOM 3903 C CA . GLU B 1 248 ? 18.860 5.694 3.339 1.00 11.62 248 GLU B CA 1
ATOM 3904 C C . GLU B 1 248 ? 20.264 5.105 3.283 1.00 12.41 248 GLU B C 1
ATOM 3905 O O . GLU B 1 248 ? 21.085 5.377 4.158 1.00 11.74 248 GLU B O 1
ATOM 3911 N N . ALA B 1 249 ? 20.551 4.301 2.256 1.00 9.89 249 ALA B N 1
ATOM 3912 C CA . ALA B 1 249 ? 21.905 3.786 2.076 1.00 10.82 249 ALA B CA 1
ATOM 3913 C C . ALA B 1 249 ? 22.914 4.917 1.971 1.00 10.32 249 ALA B C 1
ATOM 3914 O O . ALA B 1 249 ? 24.007 4.852 2.556 1.00 10.34 249 ALA B O 1
ATOM 3916 N N . PHE B 1 250 ? 22.549 5.957 1.223 1.00 8.74 250 PHE B N 1
ATOM 3917 C CA . PHE B 1 250 ? 23.448 7.084 1.024 1.00 10.62 250 PHE B CA 1
ATOM 3918 C C . PHE B 1 250 ? 23.727 7.755 2.372 1.00 11.11 250 PHE B C 1
ATOM 3919 O O . PHE B 1 250 ? 24.869 8.113 2.671 1.00 10.86 250 PHE B O 1
ATOM 3927 N N . PHE B 1 251 ? 22.681 7.915 3.166 1.00 10.71 251 PHE B N 1
ATOM 3928 C CA . PHE B 1 251 ? 22.810 8.485 4.509 1.00 10.05 251 PHE B CA 1
ATOM 3929 C C . PHE B 1 251 ? 23.710 7.626 5.387 1.00 11.84 251 PHE B C 1
ATOM 3930 O O . PHE B 1 251 ? 24.580 8.141 6.094 1.00 11.61 251 PHE B O 1
ATOM 3938 N N . ILE B 1 252 ? 23.521 6.312 5.335 1.00 11.05 252 ILE B N 1
ATOM 3939 C CA . ILE B 1 252 ? 24.372 5.382 6.096 1.00 10.78 252 ILE B CA 1
ATOM 3940 C C . ILE B 1 252 ? 25.846 5.516 5.693 1.00 11.94 252 ILE B C 1
ATOM 3941 O O . ILE B 1 252 ? 26.742 5.477 6.544 1.00 11.68 252 ILE B O 1
ATOM 3946 N N . TRP B 1 253 ? 26.107 5.713 4.399 1.00 10.11 253 TRP B N 1
ATOM 3947 C CA . TRP B 1 253 ? 27.475 5.835 3.898 1.00 9.06 253 TRP B CA 1
ATOM 3948 C C . TRP B 1 253 ? 28.115 7.189 4.168 1.00 11.95 253 TRP B C 1
ATOM 3949 O O . TRP B 1 253 ? 29.283 7.272 4.560 1.00 13.05 253 TRP B O 1
ATOM 3960 N N . ARG B 1 254 ? 27.338 8.242 3.928 1.00 10.69 254 ARG B N 1
ATOM 3961 C CA . ARG B 1 254 ? 27.909 9.591 3.822 1.00 10.70 254 ARG B CA 1
ATOM 3962 C C . ARG B 1 254 ? 27.475 10.544 4.931 1.00 11.63 254 ARG B C 1
ATOM 3963 O O . ARG B 1 254 ? 28.093 11.588 5.106 1.00 14.49 254 ARG B O 1
ATOM 3971 N N . GLY B 1 255 ? 26.427 10.194 5.665 1.00 13.37 255 GLY B N 1
ATOM 3972 C CA . GLY B 1 255 ? 26.058 10.918 6.877 1.00 12.96 255 GLY B CA 1
ATOM 3973 C C . GLY B 1 255 ? 25.155 12.121 6.694 1.00 14.85 255 GLY B C 1
ATOM 3974 O O . GLY B 1 255 ? 24.895 12.863 7.642 1.00 16.53 255 GLY B O 1
ATOM 3975 N N . VAL B 1 256 ? 24.690 12.326 5.469 1.00 12.49 256 VAL B N 1
ATOM 3976 C CA . VAL B 1 256 ? 23.764 13.401 5.161 1.00 15.12 256 VAL B CA 1
ATOM 3977 C C . VAL B 1 256 ? 22.639 12.821 4.306 1.00 13.37 256 VAL B C 1
ATOM 3978 O O . VAL B 1 256 ? 22.880 11.933 3.472 1.00 15.34 256 VAL B O 1
ATOM 3982 N N . ARG B 1 257 ? 21.418 13.289 4.553 1.00 14.70 257 ARG B N 1
ATOM 3983 C CA . ARG B 1 257 ? 20.238 12.813 3.820 1.00 14.10 257 ARG B CA 1
ATOM 3984 C C . ARG B 1 257 ? 20.015 13.635 2.564 1.00 17.69 257 ARG B C 1
ATOM 3985 O O . ARG B 1 257 ? 19.871 14.864 2.640 1.00 17.56 257 ARG B O 1
ATOM 3993 N N . PRO B 1 258 ? 19.975 12.967 1.400 1.00 13.31 258 PRO B N 1
ATOM 3994 C CA . PRO B 1 258 ? 19.745 13.689 0.144 1.00 15.55 258 PRO B CA 1
ATOM 3995 C C . PRO B 1 258 ? 18.257 13.910 -0.128 1.00 17.44 258 PRO B C 1
ATOM 3996 O O . PRO B 1 258 ? 17.409 13.352 0.567 1.00 20.38 258 PRO B O 1
ATOM 4000 N N . ASP B 1 259 ? 17.943 14.749 -1.111 1.00 16.56 259 ASP B N 1
ATOM 4001 C CA . ASP B 1 259 ? 16.554 15.006 -1.496 1.00 16.81 259 ASP B CA 1
ATOM 4002 C C . ASP B 1 259 ? 16.140 14.002 -2.565 1.00 16.50 259 ASP B C 1
ATOM 4003 O O . ASP B 1 259 ? 16.763 13.947 -3.627 1.00 18.29 259 ASP B O 1
ATOM 4008 N N . THR B 1 260 ? 15.087 13.233 -2.302 1.00 17.55 260 THR B N 1
ATOM 4009 C CA . THR B 1 260 ? 14.686 12.199 -3.253 1.00 15.87 260 THR B CA 1
ATOM 4010 C C . THR B 1 260 ? 13.758 12.727 -4.339 1.00 16.06 260 THR B C 1
ATOM 4011 O O . THR B 1 260 ? 13.611 12.098 -5.374 1.00 16.09 260 THR B O 1
ATOM 4015 N N . ALA B 1 261 ? 13.147 13.882 -4.115 1.00 15.67 261 ALA B N 1
ATOM 4016 C CA . ALA B 1 261 ? 12.191 14.396 -5.102 1.00 15.10 261 ALA B CA 1
ATOM 4017 C C . ALA B 1 261 ? 12.777 14.556 -6.521 1.00 18.16 261 ALA B C 1
ATOM 4018 O O . ALA B 1 261 ? 12.212 14.019 -7.491 1.00 16.67 261 ALA B O 1
ATOM 4020 N N . PRO B 1 262 ? 13.915 15.255 -6.669 1.00 16.96 262 PRO B N 1
ATOM 4021 C CA . PRO B 1 262 ? 14.438 15.364 -8.037 1.00 19.70 262 PRO B CA 1
ATOM 4022 C C . PRO B 1 262 ? 14.986 14.051 -8.602 1.00 18.60 262 PRO B C 1
ATOM 4023 O O . PRO B 1 262 ? 15.004 13.842 -9.812 1.00 15.50 262 PRO B O 1
ATOM 4027 N N . VAL B 1 263 ? 15.433 13.166 -7.722 1.00 15.27 263 VAL B N 1
ATOM 4028 C CA . VAL B 1 263 ? 15.934 11.876 -8.162 1.00 13.92 263 VAL B CA 1
ATOM 4029 C C . VAL B 1 263 ? 14.796 10.984 -8.641 1.00 13.73 263 VAL B C 1
ATOM 4030 O O . VAL B 1 263 ? 14.922 10.321 -9.664 1.00 14.27 263 VAL B O 1
ATOM 4034 N N . LEU B 1 264 ? 13.677 11.004 -7.929 1.00 12.95 264 LEU B N 1
ATOM 4035 C CA . LEU B 1 264 ? 12.493 10.285 -8.379 1.00 13.02 264 LEU B CA 1
ATOM 4036 C C . LEU B 1 264 ? 12.022 10.848 -9.721 1.00 15.34 264 LEU B C 1
ATOM 4037 O O . LEU B 1 264 ? 11.612 10.091 -10.594 1.00 15.34 264 LEU B O 1
ATOM 4042 N N . ALA B 1 265 ? 12.107 12.167 -9.899 1.00 14.22 265 ALA B N 1
ATOM 4043 C CA . ALA B 1 265 ? 11.746 12.763 -11.192 1.00 15.10 265 ALA B CA 1
ATOM 4044 C C . ALA B 1 265 ? 12.604 12.190 -12.323 1.00 13.71 265 ALA B C 1
ATOM 4045 O O . ALA B 1 265 ? 12.069 11.800 -13.360 1.00 14.04 265 ALA B O 1
ATOM 4047 N N . GLU B 1 266 ? 13.920 12.103 -12.120 1.00 12.51 266 GLU B N 1
ATOM 4048 C CA . GLU B 1 266 ? 14.792 11.541 -13.154 1.00 14.45 266 GLU B CA 1
ATOM 4049 C C . GLU B 1 266 ? 14.516 10.045 -13.340 1.00 15.43 266 GLU B C 1
ATOM 4050 O O . GLU B 1 266 ? 14.554 9.541 -14.462 1.00 14.44 266 GLU B O 1
ATOM 4056 N N . LEU B 1 267 ? 14.227 9.337 -12.250 1.00 13.61 267 LEU B N 1
ATOM 4057 C CA . LEU B 1 267 ? 13.920 7.911 -12.369 1.00 13.61 267 LEU B CA 1
ATOM 4058 C C . LEU B 1 267 ? 12.651 7.692 -13.190 1.00 13.06 267 LEU B C 1
ATOM 4059 O O . LEU B 1 267 ? 12.586 6.772 -14.011 1.00 14.11 267 LEU B O 1
ATOM 4064 N N . ARG B 1 268 ? 11.644 8.531 -12.977 1.00 13.02 268 ARG B N 1
ATOM 4065 C CA . ARG B 1 268 ? 10.411 8.378 -13.746 1.00 15.14 268 ARG B CA 1
ATOM 4066 C C . ARG B 1 268 ? 10.681 8.620 -15.233 1.00 14.50 268 ARG B C 1
ATOM 4067 O O . ARG B 1 268 ? 10.137 7.915 -16.083 1.00 15.66 268 ARG B O 1
ATOM 4075 N N . ARG B 1 269 ? 11.530 9.600 -15.539 1.00 13.65 269 ARG B N 1
ATOM 4076 C CA . ARG B 1 269 ? 11.916 9.859 -16.929 1.00 15.29 269 ARG B CA 1
ATOM 4077 C C . ARG B 1 269 ? 12.673 8.674 -17.533 1.00 20.89 269 ARG B C 1
ATOM 4078 O O . ARG B 1 269 ? 12.456 8.313 -18.695 1.00 19.76 269 ARG B O 1
ATOM 4086 N N . GLN B 1 270 ? 13.557 8.066 -16.746 1.00 16.92 270 GLN B N 1
ATOM 4087 C CA . GLN B 1 270 ? 14.271 6.873 -17.209 1.00 21.11 270 GLN B CA 1
ATOM 4088 C C . GLN B 1 270 ? 13.310 5.739 -17.536 1.00 23.82 270 GLN B C 1
ATOM 4089 O O . GLN B 1 270 ? 13.490 5.032 -18.526 1.00 26.89 270 GLN B O 1
ATOM 4095 N N . LEU B 1 271 ? 12.289 5.569 -16.704 1.00 20.28 271 LEU B N 1
ATOM 4096 C CA . LEU B 1 271 ? 11.319 4.484 -16.880 1.00 23.24 271 LEU B CA 1
ATOM 4097 C C . LEU B 1 271 ? 10.292 4.746 -17.980 1.00 31.63 271 LEU B C 1
ATOM 4098 O O . LEU B 1 271 ? 9.611 3.824 -18.439 1.00 32.73 271 LEU B O 1
ATOM 4103 N N . ALA B 1 272 ? 10.164 6.002 -18.386 1.00 24.42 272 ALA B N 1
ATOM 4104 C CA . ALA B 1 272 ? 9.233 6.340 -19.457 1.00 30.60 272 ALA B CA 1
ATOM 4105 C C . ALA B 1 272 ? 9.836 5.985 -20.816 1.00 30.14 272 ALA B C 1
ATOM 4106 O O . ALA B 1 272 ? 9.141 5.972 -21.828 1.00 35.36 272 ALA B O 1
ATOM 4108 N N . ARG B 1 273 ? 11.134 5.700 -20.827 1.00 31.84 273 ARG B N 1
ATOM 4109 C CA . ARG B 1 273 ? 11.824 5.218 -22.023 1.00 35.93 273 ARG B CA 1
ATOM 4110 C C . ARG B 1 273 ? 11.369 3.821 -22.425 1.00 41.93 273 ARG B C 1
ATOM 4111 O O . ARG B 1 273 ? 11.442 2.888 -21.626 1.00 46.34 273 ARG B O 1
ATOM 4119 N N . GLY B 1 274 ? 10.917 3.672 -23.668 1.00 40.74 274 GLY B N 1
ATOM 4120 C CA . GLY B 1 274 ? 10.568 2.365 -24.196 1.00 41.77 274 GLY B CA 1
ATOM 4121 C C . GLY B 1 274 ? 11.806 1.551 -24.531 1.00 43.40 274 GLY B C 1
ATOM 4122 O O . GLY B 1 274 ? 12.923 2.073 -24.532 1.00 48.20 274 GLY B O 1
ATOM 4123 N N . SER B 1 276 ? 14.902 -1.140 -25.704 1.00 34.60 276 SER B N 1
ATOM 4124 C CA . SER B 1 276 ? 15.159 -1.506 -27.095 1.00 34.76 276 SER B CA 1
ATOM 4125 C C . SER B 1 276 ? 15.305 -3.017 -27.286 1.00 34.97 276 SER B C 1
ATOM 4126 O O . SER B 1 276 ? 16.029 -3.670 -26.541 1.00 34.37 276 SER B O 1
ATOM 4129 N N . ARG B 1 277 ? 14.638 -3.565 -28.299 1.00 30.85 279 ARG B N 1
ATOM 4130 C CA . ARG B 1 277 ? 14.698 -5.004 -28.557 1.00 29.66 279 ARG B CA 1
ATOM 4131 C C . ARG B 1 277 ? 15.742 -5.377 -29.613 1.00 31.21 279 ARG B C 1
ATOM 4132 O O . ARG B 1 277 ? 15.665 -6.453 -30.209 1.00 27.47 279 ARG B O 1
ATOM 4140 N N . GLU B 1 278 ? 16.725 -4.504 -29.824 1.00 32.80 280 GLU B N 1
ATOM 4141 C CA . GLU B 1 278 ? 17.686 -4.680 -30.913 1.00 31.95 280 GLU B CA 1
ATOM 4142 C C . GLU B 1 278 ? 18.526 -5.955 -30.774 1.00 31.92 280 GLU B C 1
ATOM 4143 O O . GLU B 1 278 ? 18.941 -6.536 -31.778 1.00 28.41 280 GLU B O 1
ATOM 4149 N N . ASN B 1 279 ? 18.764 -6.393 -29.537 1.00 29.42 281 ASN B N 1
ATOM 4150 C CA . ASN B 1 279 ? 19.601 -7.569 -29.289 1.00 29.42 281 ASN B CA 1
ATOM 4151 C C . ASN B 1 279 ? 18.851 -8.895 -29.380 1.00 28.07 281 ASN B C 1
ATOM 4152 O O . ASN B 1 279 ? 19.467 -9.967 -29.423 1.00 25.68 281 ASN B O 1
ATOM 4157 N N . LEU B 1 280 ? 17.524 -8.829 -29.405 1.00 25.31 282 LEU B N 1
ATOM 4158 C CA . LEU B 1 280 ? 16.721 -10.031 -29.591 1.00 23.84 282 LEU B CA 1
ATOM 4159 C C . LEU B 1 280 ? 16.757 -10.432 -31.056 1.00 25.42 282 LEU B C 1
ATOM 4160 O O . LEU B 1 280 ? 16.796 -9.575 -31.939 1.00 25.25 282 LEU B O 1
ATOM 4165 N N . TYR B 1 281 ? 16.723 -11.735 -31.303 1.00 19.48 283 TYR B N 1
ATOM 4166 C CA . TYR B 1 281 ? 16.974 -12.273 -32.640 1.00 23.30 283 TYR B CA 1
ATOM 4167 C C . TYR B 1 281 ? 16.066 -11.668 -33.718 1.00 25.09 283 TYR B C 1
ATOM 4168 O O . TYR B 1 281 ? 16.529 -11.352 -34.823 1.00 25.05 283 TYR B O 1
ATOM 4177 N N . PHE B 1 282 ? 14.786 -11.500 -33.392 1.00 25.98 284 PHE B N 1
ATOM 4178 C CA . PHE B 1 282 ? 13.822 -10.905 -34.326 1.00 24.55 284 PHE B CA 1
ATOM 4179 C C . PHE B 1 282 ? 13.346 -9.525 -33.874 1.00 26.26 284 PHE B C 1
ATOM 4180 O O . PHE B 1 282 ? 12.409 -8.968 -34.456 1.00 25.38 284 PHE B O 1
ATOM 4188 N N . GLN B 1 283 ? 13.996 -8.978 -32.848 1.00 26.86 285 GLN B N 1
ATOM 4189 C CA . GLN B 1 283 ? 13.529 -7.759 -32.179 1.00 26.56 285 GLN B CA 1
ATOM 4190 C C . GLN B 1 283 ? 12.087 -7.924 -31.695 1.00 27.68 285 GLN B C 1
ATOM 4191 O O . GLN B 1 283 ? 11.311 -6.965 -31.683 1.00 27.00 285 GLN B O 1
#

Organism: Pseudomonas putida (strain ATCC 47054 / DSM 6125 / CFBP 8728 / NCIMB 11950 / KT2440) (NCBI:txid160488)

CATH classification: 3.40.50.10860 (+1 more: 3.40.50.720)